Protein AF-A0A8X6WER8-F1 (afdb_monomer)

Solvent-accessible surface area (backbone atoms only — not comparable to full-atom values): 32590 Å² total; per-residue (Å²): 114,84,74,91,62,52,63,66,48,46,49,51,49,28,45,78,74,71,48,88,82,63,98,82,68,51,64,65,59,42,54,46,54,45,59,68,37,64,60,43,72,75,38,59,61,64,53,40,51,51,50,51,49,49,55,48,55,53,48,52,56,57,47,54,53,48,52,58,52,51,48,62,45,50,54,49,57,50,52,52,50,48,50,53,52,50,48,57,48,51,50,52,51,48,51,52,53,46,63,62,47,70,79,73,68,94,77,86,82,91,89,89,83,90,84,92,86,83,80,83,89,73,81,87,77,90,77,85,80,81,77,79,79,75,99,64,70,42,55,47,95,54,80,94,55,94,73,82,86,84,79,86,81,64,77,86,52,50,72,76,41,53,41,90,56,73,50,72,44,88,98,57,56,36,35,38,39,30,30,84,69,24,38,47,78,51,72,53,74,97,69,92,64,96,66,88,76,81,82,78,84,78,69,84,62,54,64,68,56,50,50,48,50,51,49,50,64,67,71,46,88,72,88,70,85,73,79,44,72,45,35,56,52,43,52,56,48,43,71,76,51,48,48,67,46,101,71,33,30,42,32,33,63,82,56,60,76,51,70,70,79,67,51,33,64,20,55,68,62,23,48,57,39,42,56,55,47,46,69,49,35,81,74,31,67,67,64,32,55,47,49,54,53,52,51,47,62,27,46,80,68,60,36,27,45,82,50,82,88,79,69,97,60,78,54,32,35,32,32,61,50,77,50,68,58,94,87,48,101,78,59,70,68,43,75,49,43,36,28,70,50,58,20,75,60,65,37,22,69,36,76,34,36,39,71,51,62,79,88,61,74,58,70,64,61,36,53,57,53,33,72,67,33,79,40,31,38,39,35,30,41,59,67,47,44,58,54,29,33,34,38,74,89,56,22,45,54,42,20,38,70,49,54,96,49,94,89,46,70,79,43,38,32,32,34,38,24,40,52,69,56,39,63,44,33,67,37,58,45,54,53,47,49,42,44,54,26,60,76,39,33,89,80,24,69,63,25,20,58,44,48,68,61,31,45,56,90,50,39,35,39,42,59,25,89,41,71,69,58,35,53,51,35,51,51,32,38,48,54,56,39,42,54,36,64,37,51,69,32,53,37,43,39,48,46,68,77,76,31,67,84,36,70,96,38,39,52,82,92,59,82,56,44,81,50,83,36,35,29,35,26,34,86,77,71,40,80,49,75,81,76,79,83,70,79,86,65,99,68,88,48,77,68,57,53,50,61,51,56,59,58,58,48,58,105

Radius of gyration: 33.52 Å; Cα contacts (8 Å, |Δi|>4): 661; chains: 1; bounding box: 90×86×70 Å

Secondary structure (DSSP, 8-state):
--TT--HHHHHHHHHHTT----TT--HHHHHHHHHHSHHHHH-HHHHHHHHHHHHHHHHHHHHHHHHHHHHHHHHHHHHHHHHHHHHHHHHHHHHHHHHHHTTT---------------GGGS-----------SS-BSSTTTTS-PPP-----STTHHHHEEEEEEEPTTSEEEEEEETTEEEEEEE-----------------THHHHHHHHHHHHHS--------HHHHHHHHHHHHH-EE-TTS-EEE---BSS-GGG----HHHHHHHHHHHHHHHTT-HHHHHHHHHHHHHHHTTTSEEEE-S---S---B--EEEE--TTSTT---EEEE-TT---TTS--TTTTB------SPPHHHHHHHHTT-SEEEEEEETTGGGGSEEPGGGGGGSEEEE-SSTTS--EEEEE-B--BTBSSHHHHHHHHHHHHHHHTTTT-TTHHHHHHHSEETTEEEEEES-HHHHHHHHHHHHHHHHTTT--EEEEEESSTHHHHTTTTTB-TT-SSEEETTEEEETTTTEEE---------SS--HHHHHHHHTTT---

pLDDT: mean 78.77, std 17.94, range [28.12, 98.31]

InterPro domains:
  IPR043128 Reverse transcriptase/Diguanylate cyclase domain [G3DSA:3.30.70.270] (366-489)
  IPR043502 DNA/RNA polymerase superfamily [SSF56672] (283-523)

Structure (mmCIF, N/CA/C/O backbone):
data_AF-A0A8X6WER8-F1
#
_entry.id   AF-A0A8X6WER8-F1
#
loop_
_atom_site.group_PDB
_atom_site.id
_atom_site.type_symbol
_atom_site.label_atom_id
_atom_site.label_alt_id
_atom_site.label_comp_id
_atom_site.label_asym_id
_atom_site.label_entity_id
_atom_site.label_seq_id
_atom_site.pdbx_PDB_ins_code
_atom_site.Cartn_x
_atom_site.Cartn_y
_atom_site.Cartn_z
_atom_site.occupancy
_atom_site.B_iso_or_equiv
_atom_site.auth_seq_id
_atom_site.auth_comp_id
_atom_site.auth_asym_id
_atom_site.auth_atom_id
_atom_site.pdbx_PDB_model_num
ATOM 1 N N . MET A 1 1 ? 13.031 -35.724 -33.859 1.00 68.69 1 MET A N 1
ATOM 2 C CA . MET A 1 1 ? 13.588 -35.105 -32.641 1.00 68.69 1 MET A CA 1
ATOM 3 C C . MET A 1 1 ? 15.072 -34.787 -32.804 1.00 68.69 1 MET A C 1
ATOM 5 O O . MET A 1 1 ? 15.329 -33.775 -33.425 1.00 68.69 1 MET A O 1
ATOM 9 N N . PHE A 1 2 ? 16.033 -35.638 -32.418 1.00 78.38 2 PHE A N 1
ATOM 10 C CA . PHE A 1 2 ? 17.462 -35.289 -32.236 1.00 78.38 2 PHE A CA 1
ATOM 11 C C . PHE A 1 2 ? 18.280 -34.802 -33.462 1.00 78.38 2 PHE A C 1
ATOM 13 O O . PHE A 1 2 ? 19.485 -34.584 -33.343 1.00 78.38 2 PHE A O 1
ATOM 20 N N . LYS A 1 3 ? 17.688 -34.630 -34.653 1.00 65.81 3 LYS A N 1
ATOM 21 C CA . LYS A 1 3 ? 18.404 -34.030 -35.794 1.00 65.81 3 LYS A CA 1
ATOM 22 C C . LYS A 1 3 ? 18.576 -32.526 -35.545 1.00 65.81 3 LYS A C 1
ATOM 24 O O . LYS A 1 3 ? 17.643 -31.867 -35.106 1.00 65.81 3 LYS A O 1
ATOM 29 N N . ASN A 1 4 ? 19.758 -31.996 -35.860 1.00 68.12 4 ASN A N 1
ATOM 30 C CA . ASN A 1 4 ? 20.169 -30.591 -35.686 1.00 68.12 4 ASN A CA 1
ATOM 31 C C . ASN A 1 4 ? 20.354 -30.103 -34.230 1.00 68.12 4 ASN A C 1
ATOM 33 O O . ASN A 1 4 ? 20.641 -28.923 -34.026 1.00 68.12 4 ASN A O 1
ATOM 37 N N . CYS A 1 5 ? 20.264 -30.982 -33.226 1.00 77.69 5 CYS A N 1
ATOM 38 C CA . CYS A 1 5 ? 20.642 -30.649 -31.847 1.00 77.69 5 CYS A CA 1
ATOM 39 C C . CYS A 1 5 ? 22.172 -30.502 -31.723 1.00 77.69 5 CYS A C 1
ATOM 41 O O . CYS A 1 5 ? 22.921 -31.375 -32.166 1.00 77.69 5 CYS A O 1
ATOM 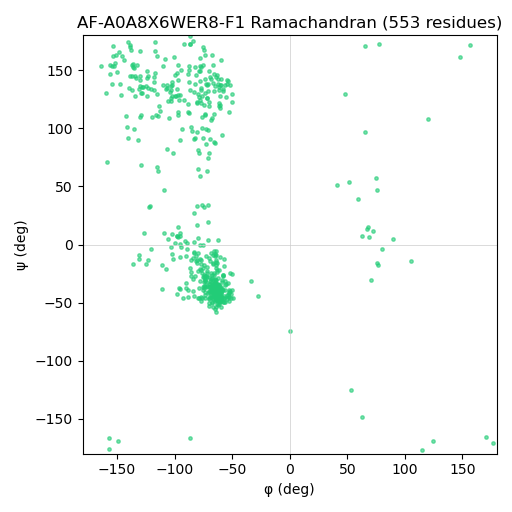43 N N . ARG A 1 6 ? 22.654 -29.426 -31.089 1.00 87.62 6 ARG A N 1
ATOM 44 C CA . ARG A 1 6 ? 24.047 -29.316 -30.617 1.00 87.62 6 ARG A CA 1
ATOM 45 C C . ARG A 1 6 ? 24.210 -30.119 -29.316 1.00 87.62 6 ARG A C 1
ATOM 47 O O . ARG A 1 6 ? 23.241 -30.373 -28.605 1.00 87.62 6 ARG A O 1
ATOM 54 N N . LYS A 1 7 ? 25.457 -30.465 -28.966 1.00 85.44 7 LYS A N 1
ATOM 55 C CA . LYS A 1 7 ? 25.803 -31.156 -27.706 1.00 85.44 7 LYS A CA 1
ATOM 56 C C . LYS A 1 7 ? 25.245 -30.448 -26.462 1.00 85.44 7 LYS A C 1
ATOM 58 O O . LYS A 1 7 ? 24.739 -31.117 -25.568 1.00 85.44 7 LYS A O 1
ATOM 63 N N . GLU A 1 8 ? 25.310 -29.120 -26.418 1.00 82.81 8 GLU A N 1
ATOM 64 C CA . GLU A 1 8 ? 24.803 -28.340 -25.282 1.00 82.81 8 GLU A CA 1
ATOM 65 C C . GLU A 1 8 ? 23.271 -28.346 -25.184 1.00 82.81 8 GLU A C 1
ATOM 67 O O . GLU A 1 8 ? 22.753 -28.418 -24.075 1.00 82.81 8 GLU A O 1
ATOM 72 N N . ASP A 1 9 ? 22.544 -28.386 -26.307 1.00 85.94 9 ASP A N 1
ATOM 73 C CA . ASP A 1 9 ? 21.079 -28.524 -26.302 1.00 85.94 9 ASP A CA 1
ATOM 74 C C . ASP A 1 9 ? 20.678 -29.837 -25.610 1.00 85.94 9 ASP A C 1
ATOM 76 O O . ASP A 1 9 ? 19.838 -29.855 -24.717 1.00 85.94 9 ASP A O 1
ATOM 80 N N . LEU A 1 10 ? 21.346 -30.941 -25.971 1.00 85.75 10 LEU A N 1
ATOM 81 C CA . LEU A 1 10 ? 21.097 -32.259 -25.381 1.00 85.75 10 LEU A CA 1
ATOM 82 C C . LEU A 1 10 ? 21.518 -32.337 -23.907 1.00 85.75 10 LEU A C 1
ATOM 84 O O . LEU A 1 10 ? 20.954 -33.123 -23.156 1.00 85.75 10 LEU A O 1
ATOM 88 N N . ARG A 1 11 ? 22.477 -31.517 -23.463 1.00 85.81 11 ARG A N 1
ATOM 89 C CA . ARG A 1 11 ? 22.826 -31.398 -22.038 1.00 85.81 11 ARG A CA 1
ATOM 90 C C . ARG A 1 11 ? 21.754 -30.683 -21.236 1.00 85.81 11 ARG A C 1
ATOM 92 O O . ARG A 1 11 ? 21.452 -31.127 -20.136 1.00 85.81 11 ARG A O 1
ATOM 99 N N . ILE A 1 12 ? 21.189 -29.607 -21.782 1.00 84.81 12 ILE A N 1
ATOM 100 C CA . ILE A 1 12 ? 20.080 -28.883 -21.153 1.00 84.81 12 ILE A CA 1
ATOM 101 C C . ILE A 1 12 ? 18.858 -29.806 -21.071 1.00 84.81 12 ILE A C 1
ATOM 103 O O . ILE A 1 12 ? 18.312 -29.986 -19.991 1.00 84.81 12 ILE A O 1
ATOM 107 N N . VAL A 1 13 ? 18.506 -30.489 -22.165 1.00 84.50 13 VAL A N 1
ATOM 108 C CA . VAL A 1 13 ? 17.397 -31.460 -22.188 1.00 84.50 13 VAL A CA 1
ATOM 109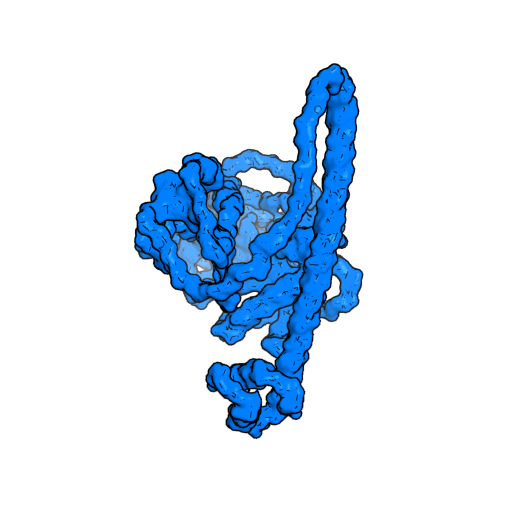 C C . VAL A 1 13 ? 17.621 -32.611 -21.199 1.00 84.50 13 VAL A C 1
ATOM 111 O O . VAL A 1 13 ? 16.702 -32.955 -20.465 1.00 84.50 13 VAL A O 1
ATOM 114 N N . ALA A 1 14 ? 18.827 -33.184 -21.117 1.00 84.69 14 ALA A N 1
ATOM 115 C CA . ALA A 1 14 ? 19.130 -34.218 -20.123 1.00 84.69 14 ALA A CA 1
ATOM 116 C C . ALA A 1 14 ? 18.982 -33.696 -18.678 1.00 84.69 14 ALA A C 1
ATOM 118 O O . ALA A 1 14 ? 18.383 -34.375 -17.846 1.00 84.69 14 ALA A O 1
ATOM 119 N N . LEU A 1 15 ? 19.461 -32.478 -18.398 1.00 85.12 15 LEU A N 1
ATOM 120 C CA . LEU A 1 15 ? 19.375 -31.845 -17.079 1.00 85.12 15 LEU A CA 1
ATOM 121 C C . LEU A 1 15 ? 17.923 -31.563 -16.653 1.00 85.12 15 LEU A C 1
ATOM 123 O O . LEU A 1 15 ? 17.562 -31.847 -15.514 1.00 85.12 15 LEU A O 1
ATOM 127 N N . GLU A 1 16 ? 17.086 -31.052 -17.561 1.00 84.12 16 GLU A N 1
ATOM 128 C CA . GLU A 1 16 ? 15.653 -30.804 -17.312 1.00 84.12 16 GLU A CA 1
ATOM 129 C C . GLU A 1 16 ? 14.860 -32.114 -17.119 1.00 84.12 16 GLU A C 1
ATOM 131 O O . GLU A 1 16 ? 13.897 -32.155 -16.355 1.00 84.12 16 GLU A O 1
ATOM 136 N N . LEU A 1 17 ? 15.302 -33.224 -17.729 1.00 82.81 17 LEU A N 1
ATOM 137 C CA . LEU A 1 17 ? 14.764 -34.571 -17.475 1.00 82.81 17 LEU A CA 1
ATOM 138 C C . LEU A 1 17 ? 15.281 -35.214 -16.169 1.00 82.81 17 LEU A C 1
ATOM 140 O O . LEU A 1 17 ? 14.861 -36.323 -15.823 1.00 82.81 17 LEU A O 1
ATOM 144 N N . GLY A 1 18 ? 16.151 -34.517 -15.428 1.00 81.75 18 GLY A N 1
ATOM 145 C CA . GLY A 1 18 ? 16.712 -34.940 -14.141 1.00 81.75 18 GLY A CA 1
ATOM 146 C C . GLY A 1 18 ? 18.007 -35.754 -14.227 1.00 81.75 18 GLY A C 1
ATOM 147 O O . GLY A 1 18 ? 18.502 -36.205 -13.194 1.00 81.75 18 GLY A O 1
ATOM 148 N N . GLU A 1 19 ? 18.570 -35.938 -15.422 1.00 82.06 19 GLU A N 1
ATOM 149 C CA . GLU A 1 19 ? 19.787 -36.723 -15.647 1.00 82.06 19 GLU A CA 1
ATOM 150 C C . GLU A 1 19 ? 21.061 -35.882 -15.484 1.00 82.06 19 GLU A C 1
ATOM 152 O O . GLU A 1 19 ? 21.099 -34.686 -15.779 1.00 82.06 19 GLU A O 1
ATOM 157 N N . THR A 1 20 ? 22.159 -36.519 -15.062 1.00 73.31 20 THR A N 1
ATOM 158 C CA . THR A 1 20 ? 23.462 -35.848 -14.900 1.00 73.31 20 THR A CA 1
ATOM 159 C C . THR A 1 20 ? 24.534 -36.473 -15.790 1.00 73.31 20 THR A C 1
ATOM 161 O O . THR A 1 20 ? 24.993 -37.590 -15.570 1.00 73.31 20 THR A O 1
ATOM 164 N N . ALA A 1 21 ? 24.954 -35.730 -16.817 1.00 75.19 21 ALA A N 1
ATOM 165 C CA . ALA A 1 21 ? 25.951 -36.172 -17.791 1.00 75.19 21 ALA A CA 1
ATOM 166 C C . ALA A 1 21 ? 27.331 -35.542 -17.531 1.00 75.19 21 ALA A C 1
ATOM 168 O O . ALA A 1 21 ? 27.451 -34.336 -17.311 1.00 75.19 21 ALA A O 1
ATOM 169 N N . ALA A 1 22 ? 28.397 -36.343 -17.610 1.00 74.38 22 ALA A N 1
ATOM 170 C CA . ALA A 1 22 ? 29.761 -35.886 -17.344 1.00 74.38 22 ALA A CA 1
ATOM 171 C C . ALA A 1 22 ? 30.309 -34.884 -18.393 1.00 74.38 22 ALA A C 1
ATOM 173 O O . ALA A 1 22 ? 29.839 -34.774 -19.534 1.00 74.38 22 ALA A O 1
ATOM 174 N N . GLU A 1 23 ? 31.384 -34.169 -18.039 1.00 65.81 23 GLU A N 1
ATOM 175 C CA . GLU A 1 23 ? 31.985 -33.128 -18.893 1.00 65.81 23 GLU A CA 1
ATOM 176 C C . GLU A 1 23 ? 32.445 -33.626 -20.279 1.00 65.81 23 GLU A C 1
ATOM 178 O O . GLU A 1 23 ? 32.461 -32.848 -21.241 1.00 65.81 23 GLU A O 1
ATOM 183 N N . LYS A 1 24 ? 32.769 -34.918 -20.417 1.00 75.12 24 LYS A N 1
ATOM 184 C CA . LYS A 1 24 ? 33.316 -35.509 -21.653 1.00 75.12 24 LYS A CA 1
ATOM 185 C C . LYS A 1 24 ? 32.340 -36.374 -22.468 1.00 75.12 24 LYS A C 1
ATOM 187 O O . LYS A 1 24 ? 32.749 -36.877 -23.505 1.00 75.12 24 LYS A O 1
ATOM 192 N N . VAL A 1 25 ? 31.065 -36.463 -22.079 1.00 82.94 25 VAL A N 1
ATOM 193 C CA . VAL A 1 25 ? 30.034 -37.248 -22.799 1.00 82.94 25 VAL A CA 1
ATOM 194 C C . VAL A 1 25 ? 29.804 -36.720 -24.229 1.00 82.94 25 VAL A C 1
ATOM 196 O O . VAL A 1 25 ? 29.863 -35.510 -24.477 1.00 82.94 25 VAL A O 1
ATOM 199 N N . THR A 1 26 ? 29.572 -37.617 -25.183 1.00 87.56 26 THR A N 1
ATOM 200 C CA . THR A 1 26 ? 29.317 -37.357 -26.610 1.00 87.56 26 THR A CA 1
ATOM 201 C C . THR A 1 26 ? 27.837 -37.084 -26.915 1.00 87.56 26 THR A C 1
ATOM 203 O O . THR A 1 26 ? 26.961 -37.222 -26.066 1.00 87.56 26 THR A O 1
ATOM 206 N N . ILE A 1 27 ? 27.534 -36.695 -28.160 1.00 85.56 27 ILE A N 1
ATOM 207 C CA . ILE A 1 27 ? 26.150 -36.511 -28.638 1.00 85.56 27 ILE A CA 1
ATOM 208 C C . ILE A 1 27 ? 25.368 -37.835 -28.652 1.00 85.56 27 ILE A C 1
ATOM 210 O O . ILE A 1 27 ? 24.165 -37.823 -28.398 1.00 85.56 27 ILE A O 1
ATOM 214 N N . VAL A 1 28 ? 26.031 -38.965 -28.929 1.00 84.81 28 VAL A N 1
ATOM 215 C CA . VAL A 1 28 ? 25.384 -40.288 -28.990 1.00 84.81 28 VAL A CA 1
ATOM 216 C C . VAL A 1 28 ? 24.972 -40.730 -27.589 1.00 84.81 28 VAL A C 1
ATOM 218 O O . VAL A 1 28 ? 23.788 -40.944 -27.356 1.00 84.81 28 VAL A O 1
ATOM 221 N N . GLU A 1 29 ? 25.909 -40.719 -26.642 1.00 83.75 29 GLU A N 1
ATOM 222 C CA . GLU A 1 29 ? 25.656 -41.086 -25.242 1.00 83.75 29 GLU A CA 1
ATOM 223 C C . GLU A 1 29 ? 24.605 -40.165 -24.586 1.00 83.75 29 GLU A C 1
ATOM 225 O O . GLU A 1 29 ? 23.716 -40.647 -23.894 1.00 83.75 29 GLU A O 1
ATOM 230 N N . LEU A 1 30 ? 24.623 -38.846 -24.851 1.00 85.31 30 LEU A N 1
ATOM 231 C CA . LEU A 1 30 ? 23.552 -37.934 -24.401 1.00 85.31 30 LEU A CA 1
ATOM 232 C C . LEU A 1 30 ? 22.183 -38.306 -24.989 1.00 85.31 30 LEU A C 1
ATOM 234 O O . LEU A 1 30 ? 21.167 -38.228 -24.304 1.00 85.31 30 LEU A O 1
ATOM 238 N N . THR A 1 31 ? 22.152 -38.717 -26.258 1.00 87.06 31 THR A N 1
ATOM 239 C CA . THR A 1 31 ? 20.924 -39.169 -26.926 1.00 87.06 31 THR A CA 1
ATOM 240 C C . THR A 1 31 ? 20.424 -40.498 -26.349 1.00 87.06 31 THR A C 1
ATOM 242 O O . THR A 1 31 ? 19.223 -40.750 -26.360 1.00 87.06 31 THR A O 1
ATOM 245 N N . GLU A 1 32 ? 21.315 -41.352 -25.850 1.00 86.50 32 GLU A N 1
ATOM 246 C CA . GLU A 1 32 ? 20.974 -42.617 -25.192 1.00 86.50 32 GLU A CA 1
ATOM 247 C C . GLU A 1 32 ? 20.472 -42.387 -23.764 1.00 86.50 32 GLU A C 1
ATOM 249 O O . GLU A 1 32 ? 19.385 -42.858 -23.448 1.00 86.50 32 GLU A O 1
ATOM 254 N N . ILE A 1 33 ? 21.136 -41.539 -22.970 1.00 85.44 33 ILE A N 1
ATOM 255 C CA . ILE A 1 33 ? 20.658 -41.092 -21.647 1.00 85.44 33 ILE A CA 1
ATOM 256 C C . ILE A 1 33 ? 19.225 -40.535 -21.737 1.00 85.44 33 ILE A C 1
ATOM 258 O O . ILE A 1 33 ? 18.343 -40.964 -20.994 1.00 85.44 33 ILE A O 1
ATOM 262 N N . ILE A 1 34 ? 18.950 -39.644 -22.701 1.00 85.69 34 ILE A N 1
ATOM 263 C CA . ILE A 1 34 ? 17.597 -39.093 -22.905 1.00 85.69 34 ILE A CA 1
ATOM 264 C C . ILE A 1 34 ? 16.587 -40.186 -23.303 1.00 85.69 34 ILE A C 1
ATOM 266 O O . ILE A 1 34 ? 15.433 -40.112 -22.894 1.00 85.69 34 ILE A O 1
ATOM 270 N N . LYS A 1 35 ? 16.992 -41.208 -24.072 1.00 85.56 35 LYS A N 1
ATOM 271 C CA . LYS A 1 35 ? 16.111 -42.333 -24.446 1.00 85.56 35 LYS A CA 1
ATOM 272 C C . LYS A 1 35 ? 15.865 -43.324 -23.307 1.00 85.56 35 LYS A C 1
ATOM 274 O O . LYS A 1 35 ? 14.856 -44.030 -23.319 1.00 85.56 35 LYS A O 1
ATOM 279 N N . GLU A 1 36 ? 16.799 -43.449 -22.371 1.00 85.88 36 GLU A N 1
ATOM 280 C CA . GLU A 1 36 ? 16.671 -44.371 -21.246 1.00 85.88 36 GLU A CA 1
ATOM 281 C C . GLU A 1 36 ? 15.898 -43.774 -20.066 1.00 85.88 36 GLU A C 1
ATOM 283 O O . GLU A 1 36 ? 15.277 -44.534 -19.315 1.00 85.88 36 GLU A O 1
ATOM 288 N N . ASN A 1 37 ? 15.853 -42.445 -19.955 1.00 87.62 37 ASN A N 1
ATOM 289 C CA . ASN A 1 37 ? 15.030 -41.730 -18.986 1.00 87.62 37 ASN A CA 1
ATOM 290 C C . ASN A 1 37 ? 13.541 -42.129 -19.081 1.00 87.62 37 ASN A C 1
ATOM 292 O O . ASN A 1 37 ? 12.982 -42.323 -20.165 1.00 87.62 37 ASN A O 1
ATOM 296 N N . LYS A 1 38 ? 12.882 -42.235 -17.921 1.00 83.38 38 LYS A N 1
ATOM 297 C CA . LYS A 1 38 ? 11.481 -42.673 -17.813 1.00 83.38 38 LYS A CA 1
ATOM 298 C C . LYS A 1 38 ? 10.503 -41.797 -18.603 1.00 83.38 38 LYS A C 1
ATOM 300 O O . LYS A 1 38 ? 9.628 -42.341 -19.265 1.00 83.38 38 LYS A O 1
ATOM 305 N N . TYR A 1 39 ? 10.694 -40.476 -18.628 1.00 82.19 39 TYR A N 1
ATOM 306 C CA . TYR A 1 39 ? 9.751 -39.567 -19.277 1.00 82.19 39 TYR A CA 1
ATOM 307 C C . TYR A 1 39 ? 9.755 -39.746 -20.794 1.00 82.19 39 TYR A C 1
ATOM 309 O O . TYR A 1 39 ? 8.705 -39.642 -21.404 1.00 82.19 39 TYR A O 1
ATOM 317 N N . PHE A 1 40 ? 10.885 -40.119 -21.406 1.00 86.38 40 PHE A N 1
ATOM 318 C CA . PHE A 1 40 ? 10.915 -40.464 -22.831 1.00 86.38 40 PHE A CA 1
ATOM 319 C C . PHE A 1 40 ? 10.200 -41.788 -23.150 1.00 86.38 40 PHE A C 1
ATOM 321 O O . PHE A 1 40 ? 9.709 -41.975 -24.261 1.00 86.38 40 PHE A O 1
ATOM 328 N N . LYS A 1 41 ? 10.147 -42.719 -22.192 1.00 82.69 41 LYS A N 1
ATOM 329 C CA . LYS A 1 41 ? 9.442 -44.005 -22.332 1.00 82.69 41 LYS A CA 1
ATOM 330 C C . LYS A 1 41 ? 7.938 -43.878 -22.057 1.00 82.69 41 LYS A C 1
ATOM 332 O O . LYS A 1 41 ? 7.169 -44.675 -22.584 1.00 82.69 41 LYS A O 1
ATOM 337 N N . GLU A 1 42 ? 7.547 -42.897 -21.246 1.00 81.50 42 GLU A N 1
ATOM 338 C CA . GLU A 1 42 ? 6.162 -42.589 -20.870 1.00 81.50 42 GLU A CA 1
ATOM 339 C C . GLU A 1 42 ? 5.497 -41.609 -21.861 1.00 81.50 42 GLU A C 1
ATOM 341 O O . GLU A 1 42 ? 4.385 -41.871 -22.312 1.00 81.50 42 GLU A O 1
ATOM 346 N N . ASP A 1 43 ? 6.185 -40.528 -22.255 1.00 83.31 43 ASP A N 1
ATOM 347 C CA . ASP A 1 43 ? 5.711 -39.509 -23.202 1.00 83.31 43 ASP A CA 1
ATOM 348 C C . ASP A 1 43 ? 6.834 -39.025 -24.150 1.00 83.31 43 ASP A C 1
ATOM 350 O O . ASP A 1 43 ? 7.684 -38.185 -23.834 1.00 83.31 43 ASP A O 1
ATOM 354 N N . VAL A 1 44 ? 6.811 -39.551 -25.376 1.00 84.31 44 VAL A N 1
ATOM 355 C CA . VAL A 1 44 ? 7.751 -39.196 -26.452 1.00 84.31 44 VAL A CA 1
ATOM 356 C C . VAL A 1 44 ? 7.497 -37.786 -27.015 1.00 84.31 44 VAL A C 1
ATOM 358 O O . VAL A 1 44 ? 8.411 -37.198 -27.605 1.00 84.31 44 VAL A O 1
ATOM 361 N N . GLU A 1 45 ? 6.289 -37.233 -26.868 1.00 81.56 45 GLU A N 1
ATOM 362 C CA . GLU A 1 45 ? 5.917 -35.927 -27.422 1.00 81.56 45 GLU A CA 1
ATOM 363 C C . GLU A 1 45 ? 6.368 -34.784 -26.513 1.00 81.56 45 GLU A C 1
ATOM 365 O O . GLU A 1 45 ? 7.047 -33.875 -26.993 1.00 81.56 45 GLU A O 1
ATOM 370 N N . PHE A 1 46 ? 6.169 -34.908 -25.199 1.00 84.88 46 PHE A N 1
ATOM 371 C CA . PHE A 1 46 ? 6.742 -33.999 -24.199 1.00 84.88 46 PHE A CA 1
ATOM 372 C C . PHE A 1 46 ? 8.256 -33.788 -24.403 1.00 84.88 46 PHE A C 1
ATOM 374 O O . PHE A 1 46 ? 8.749 -32.657 -24.435 1.00 84.88 46 PHE A O 1
ATOM 381 N N . VAL A 1 47 ? 9.015 -34.868 -24.630 1.00 83.56 47 VAL A N 1
ATOM 382 C CA . VAL A 1 47 ? 10.471 -34.771 -24.846 1.00 83.56 47 VAL A CA 1
ATOM 383 C C . VAL A 1 47 ? 10.823 -34.150 -26.210 1.00 83.56 47 VAL A C 1
ATOM 385 O O . VAL A 1 47 ? 11.866 -33.505 -26.335 1.00 83.56 47 VAL A O 1
ATOM 388 N N . LYS A 1 48 ? 9.972 -34.276 -27.241 1.00 83.62 48 LYS A N 1
ATOM 389 C CA . LYS A 1 48 ? 10.147 -33.537 -28.509 1.00 83.62 48 LYS A CA 1
ATOM 390 C C . LYS A 1 48 ? 9.941 -32.037 -28.312 1.00 83.62 48 LYS A C 1
ATOM 392 O O . LYS A 1 48 ? 10.757 -31.264 -28.815 1.00 83.62 48 LYS A O 1
ATOM 397 N N . GLU A 1 49 ? 8.890 -31.640 -27.598 1.00 84.19 49 GLU A N 1
ATOM 398 C CA . GLU A 1 49 ? 8.582 -30.235 -27.318 1.00 84.19 49 GLU A CA 1
ATOM 399 C C . GLU A 1 49 ? 9.688 -29.579 -26.488 1.00 84.19 49 GLU A C 1
ATOM 401 O O . GLU A 1 49 ? 10.170 -28.508 -26.854 1.00 84.19 49 GLU A O 1
ATOM 406 N N . LEU A 1 50 ? 10.189 -30.268 -25.455 1.00 84.38 50 LEU A N 1
ATOM 407 C CA . LEU A 1 50 ? 11.326 -29.819 -24.645 1.00 84.38 50 LEU A CA 1
ATOM 408 C C . LEU A 1 50 ? 12.582 -29.559 -25.501 1.00 84.38 50 LEU A C 1
ATOM 410 O O . LEU A 1 50 ? 13.203 -28.501 -25.388 1.00 84.38 50 LEU A O 1
ATOM 414 N N . ILE A 1 51 ? 12.924 -30.477 -26.416 1.00 84.31 51 ILE A N 1
ATOM 415 C CA . ILE A 1 51 ? 14.041 -30.301 -27.366 1.00 84.31 51 ILE A CA 1
ATOM 416 C C . ILE A 1 51 ? 13.812 -29.094 -28.285 1.00 84.31 51 ILE A C 1
ATOM 418 O O . ILE A 1 51 ? 14.744 -28.327 -28.539 1.00 84.31 51 ILE A O 1
ATOM 422 N N . GLN A 1 52 ? 12.592 -28.917 -28.798 1.00 83.38 52 GLN A N 1
ATOM 423 C CA . GLN A 1 52 ? 12.258 -27.801 -29.681 1.00 83.38 52 GLN A CA 1
ATOM 424 C C . GLN A 1 52 ? 12.349 -26.459 -28.940 1.00 83.38 52 GLN A C 1
ATOM 426 O O . GLN A 1 52 ? 12.974 -25.531 -29.452 1.00 83.38 52 GLN A O 1
ATOM 431 N N . TYR A 1 53 ? 11.836 -26.386 -27.710 1.00 86.94 53 TYR A N 1
ATOM 432 C CA . TYR A 1 53 ? 11.961 -25.226 -26.827 1.00 86.94 53 TYR A CA 1
ATOM 433 C C . TYR A 1 53 ? 13.432 -24.860 -26.566 1.00 86.94 53 TYR A C 1
ATOM 435 O O . TYR A 1 53 ? 13.821 -23.712 -26.778 1.00 86.94 53 TYR A O 1
ATOM 443 N N . THR A 1 54 ? 14.285 -25.827 -26.196 1.00 83.75 54 THR A N 1
ATOM 444 C CA . THR A 1 54 ? 15.728 -25.588 -25.976 1.00 83.75 54 THR A CA 1
ATOM 445 C C . THR A 1 54 ? 16.441 -25.066 -27.234 1.00 83.75 54 THR A C 1
ATOM 447 O O . THR A 1 54 ? 17.339 -24.226 -27.145 1.00 83.75 54 THR A O 1
ATOM 450 N N . ILE A 1 55 ? 16.052 -25.540 -28.422 1.00 83.94 55 ILE A N 1
ATOM 451 C CA . ILE A 1 55 ? 16.611 -25.066 -29.697 1.00 83.94 55 ILE A CA 1
ATOM 452 C C . ILE A 1 55 ? 16.193 -23.619 -29.993 1.00 83.94 55 ILE A C 1
ATOM 454 O O . ILE A 1 55 ? 17.021 -22.862 -30.514 1.00 83.94 55 ILE A O 1
ATOM 458 N N . GLU A 1 56 ? 14.950 -23.247 -29.675 1.00 83.12 56 GLU A N 1
ATOM 459 C CA . GLU A 1 56 ? 14.386 -21.919 -29.936 1.00 83.12 56 GLU A CA 1
ATOM 460 C C . GLU A 1 56 ? 14.896 -20.863 -28.945 1.00 83.12 56 GLU A C 1
ATOM 462 O O . GLU A 1 56 ? 15.376 -19.816 -29.374 1.00 83.12 56 GLU A O 1
ATOM 467 N N . ASP A 1 57 ? 14.919 -21.165 -27.643 1.00 82.62 57 ASP A N 1
ATOM 468 C CA . ASP A 1 57 ? 15.487 -20.291 -26.603 1.00 82.62 57 ASP A CA 1
ATOM 469 C C . ASP A 1 57 ? 16.938 -19.899 -26.930 1.00 82.62 57 ASP A C 1
ATOM 471 O O . ASP A 1 57 ? 17.301 -18.722 -26.960 1.00 82.62 57 ASP A O 1
ATOM 475 N N . ARG A 1 58 ? 17.757 -20.877 -27.341 1.00 86.56 58 ARG A N 1
ATOM 476 C CA . ARG A 1 58 ? 19.134 -20.628 -27.783 1.00 86.56 58 ARG A CA 1
ATOM 477 C C . ARG A 1 58 ? 19.216 -19.746 -29.040 1.00 86.56 58 ARG A C 1
ATOM 479 O O . ARG A 1 58 ? 20.169 -18.975 -29.153 1.00 86.56 58 ARG A O 1
ATOM 486 N N . LYS A 1 59 ? 18.280 -19.842 -30.000 1.00 83.12 59 LYS A N 1
ATOM 487 C CA . LYS A 1 59 ? 18.246 -18.911 -31.153 1.00 83.12 59 LYS A CA 1
ATOM 488 C C . LYS A 1 59 ? 17.972 -17.489 -30.671 1.00 83.12 59 LYS A C 1
ATOM 490 O O . LYS A 1 59 ? 18.706 -16.585 -31.057 1.00 83.12 59 LYS A O 1
ATOM 495 N N . ASN A 1 60 ? 16.974 -17.320 -29.804 1.00 80.94 60 ASN A N 1
ATOM 496 C CA . ASN A 1 60 ? 16.574 -16.022 -29.263 1.00 80.94 60 ASN A CA 1
ATOM 497 C C . ASN A 1 60 ? 17.742 -15.361 -28.513 1.00 80.94 60 ASN A C 1
ATOM 499 O O . ASN A 1 60 ? 18.080 -14.218 -28.798 1.00 80.94 60 ASN A O 1
ATOM 503 N N . VAL A 1 61 ? 18.457 -16.111 -27.667 1.00 77.50 61 VAL A N 1
ATOM 504 C CA . VAL A 1 61 ? 19.668 -15.631 -26.973 1.00 77.50 61 VAL A CA 1
ATOM 505 C C . VAL A 1 61 ? 20.800 -15.249 -27.945 1.00 77.50 61 VAL A C 1
ATOM 507 O O . VAL A 1 61 ? 21.528 -14.287 -27.697 1.00 77.50 61 VAL A O 1
ATOM 510 N N . GLU A 1 62 ? 20.967 -15.964 -29.064 1.00 81.00 62 GLU A N 1
ATOM 511 C CA . GLU A 1 62 ? 21.956 -15.626 -30.102 1.00 81.00 62 GLU A CA 1
ATOM 512 C C . GLU A 1 62 ? 21.526 -14.397 -30.942 1.00 81.00 62 GLU A C 1
ATOM 514 O O . GLU A 1 62 ? 22.387 -13.672 -31.442 1.00 81.00 62 GLU A O 1
ATOM 519 N N . GLU A 1 63 ? 20.224 -14.116 -31.076 1.00 80.56 63 GLU A N 1
ATOM 520 C CA . GLU A 1 63 ? 19.700 -12.883 -31.685 1.00 80.56 63 GLU A CA 1
ATOM 521 C C . GLU A 1 63 ? 19.777 -11.671 -30.754 1.00 80.56 63 GLU A C 1
ATOM 523 O O . GLU A 1 63 ? 20.304 -10.637 -31.163 1.00 80.56 63 GLU A O 1
ATOM 528 N N . ASP A 1 64 ? 19.327 -11.788 -29.504 1.00 77.69 64 ASP A N 1
ATOM 529 C CA . ASP A 1 64 ? 19.416 -10.723 -28.497 1.00 77.69 64 ASP A CA 1
ATOM 530 C C . ASP A 1 64 ? 20.870 -10.277 -28.305 1.00 77.69 64 ASP A C 1
ATOM 532 O O . ASP A 1 64 ? 21.168 -9.084 -28.236 1.00 77.69 64 ASP A O 1
ATOM 536 N N . ARG A 1 65 ? 21.806 -11.234 -28.320 1.00 78.38 65 ARG A N 1
ATOM 537 C CA . ARG A 1 65 ? 23.247 -10.963 -28.307 1.00 78.38 65 ARG A CA 1
ATOM 538 C C . ARG A 1 65 ? 23.716 -10.157 -29.524 1.00 78.38 65 ARG A C 1
ATOM 540 O O . ARG A 1 65 ? 24.595 -9.316 -29.356 1.00 78.38 65 ARG A O 1
ATOM 547 N N . LYS A 1 66 ? 23.174 -10.395 -30.726 1.00 84.31 66 LYS A N 1
ATOM 548 C CA . LYS A 1 66 ? 23.507 -9.606 -31.930 1.00 84.31 66 LYS A CA 1
ATOM 549 C C . LYS A 1 66 ? 22.942 -8.195 -31.836 1.00 84.31 66 LYS A C 1
ATOM 551 O O . LYS A 1 66 ? 23.694 -7.252 -32.049 1.00 84.31 66 LYS A O 1
ATOM 556 N N . ARG A 1 67 ? 21.668 -8.052 -31.450 1.00 81.00 67 ARG A N 1
ATOM 557 C CA . ARG A 1 67 ? 21.007 -6.749 -31.255 1.00 81.00 67 ARG A CA 1
ATOM 558 C C . ARG A 1 67 ? 21.793 -5.903 -30.246 1.00 81.00 67 ARG A C 1
ATOM 560 O O . ARG A 1 67 ? 22.258 -4.824 -30.587 1.00 81.00 67 ARG A O 1
ATOM 567 N N . ALA A 1 68 ? 22.128 -6.476 -29.088 1.00 77.94 68 ALA A N 1
ATOM 568 C CA . ALA A 1 68 ? 22.972 -5.827 -28.083 1.00 77.94 68 ALA A CA 1
ATOM 569 C C . ALA A 1 68 ? 24.414 -5.519 -28.553 1.00 77.94 68 ALA A C 1
ATOM 571 O O . ALA A 1 68 ? 25.072 -4.660 -27.970 1.00 77.94 68 ALA A O 1
ATOM 572 N N . GLU A 1 69 ? 24.946 -6.197 -29.577 1.00 83.62 69 GLU A N 1
ATOM 573 C CA . GLU A 1 69 ? 26.241 -5.848 -30.184 1.00 83.62 69 GLU A CA 1
ATOM 574 C C . GLU A 1 69 ? 26.114 -4.733 -31.239 1.00 83.62 69 GLU A C 1
ATOM 576 O O . GLU A 1 69 ? 27.054 -3.958 -31.422 1.00 83.62 69 GLU A O 1
ATOM 581 N N . GLU A 1 70 ? 24.969 -4.625 -31.916 1.00 85.12 70 GLU A N 1
ATOM 582 C CA . GLU A 1 70 ? 24.635 -3.520 -32.821 1.00 85.12 70 GLU A CA 1
ATOM 583 C C . GLU A 1 70 ? 24.317 -2.234 -32.052 1.00 85.12 70 GLU A C 1
ATOM 585 O O . GLU A 1 70 ? 24.857 -1.180 -32.387 1.00 85.12 70 GLU A O 1
ATOM 590 N N . ASP A 1 71 ? 23.542 -2.314 -30.971 1.00 82.31 71 ASP A N 1
ATOM 591 C CA . ASP A 1 71 ? 23.249 -1.168 -30.107 1.00 82.31 71 ASP A CA 1
ATOM 592 C C . ASP A 1 71 ? 24.540 -0.630 -29.468 1.00 82.31 71 ASP A C 1
ATOM 594 O O . ASP A 1 71 ? 24.842 0.551 -29.606 1.00 82.31 71 ASP A O 1
ATOM 598 N N . ARG A 1 72 ? 25.430 -1.504 -28.972 1.00 79.88 72 ARG A N 1
ATOM 599 C CA . ARG A 1 72 ? 26.789 -1.131 -28.511 1.00 79.88 72 ARG A CA 1
ATOM 600 C C . ARG A 1 72 ? 27.743 -0.625 -29.600 1.00 79.88 72 ARG A C 1
ATOM 602 O O . ARG A 1 72 ? 28.889 -0.274 -29.289 1.00 79.88 72 ARG A O 1
ATOM 609 N N . LYS A 1 73 ? 27.349 -0.653 -30.875 1.00 87.88 73 LYS A N 1
ATOM 610 C CA . LYS A 1 73 ? 28.049 0.043 -31.970 1.00 87.88 73 LYS A CA 1
ATOM 611 C C . LYS A 1 73 ? 27.403 1.404 -32.227 1.00 87.88 73 LYS A C 1
ATOM 613 O O . LYS A 1 73 ? 28.138 2.365 -32.415 1.00 87.88 73 LYS A O 1
ATOM 618 N N . ARG A 1 74 ? 26.071 1.509 -32.152 1.00 83.44 74 ARG A N 1
ATOM 619 C CA . ARG A 1 74 ? 25.329 2.782 -32.214 1.00 83.44 74 ARG A CA 1
ATOM 620 C C . ARG A 1 74 ? 25.719 3.715 -31.066 1.00 83.44 74 ARG A C 1
ATOM 622 O O . ARG A 1 74 ? 26.155 4.824 -31.343 1.00 83.44 74 ARG A O 1
ATOM 629 N N . GLU A 1 75 ? 25.690 3.224 -29.825 1.00 83.62 75 GLU A N 1
ATOM 630 C CA . GLU A 1 75 ? 26.116 3.950 -28.617 1.00 83.62 75 GLU A CA 1
ATOM 631 C C . GLU A 1 75 ? 27.518 4.549 -28.782 1.00 83.62 75 GLU A C 1
ATOM 633 O O . GLU A 1 75 ? 27.717 5.727 -28.514 1.00 83.62 75 GLU A O 1
ATOM 638 N N . ARG A 1 76 ? 28.486 3.774 -29.295 1.00 84.94 76 ARG A N 1
ATOM 639 C CA . ARG A 1 76 ? 29.856 4.265 -29.525 1.00 84.94 76 ARG A CA 1
ATOM 640 C C . ARG A 1 76 ? 29.955 5.276 -30.662 1.00 84.94 76 ARG A C 1
ATOM 642 O O . ARG A 1 76 ? 30.644 6.272 -30.502 1.00 84.94 76 ARG A O 1
ATOM 649 N N . ILE A 1 77 ? 29.238 5.076 -31.769 1.00 87.50 77 ILE A N 1
ATOM 650 C CA . ILE A 1 77 ? 29.167 6.068 -32.858 1.00 87.50 77 ILE A CA 1
ATOM 651 C C . ILE A 1 77 ? 28.560 7.390 -32.356 1.00 87.50 77 ILE A C 1
ATOM 653 O O . ILE A 1 77 ? 28.960 8.463 -32.803 1.00 87.50 77 ILE A O 1
ATOM 657 N N . GLU A 1 78 ? 27.608 7.332 -31.427 1.00 85.44 78 GLU A N 1
ATOM 658 C CA . GLU A 1 78 ? 26.976 8.508 -30.827 1.00 85.44 78 GLU A CA 1
ATOM 659 C C . GLU A 1 78 ? 27.853 9.165 -29.746 1.00 85.44 78 GLU A C 1
ATOM 661 O O . GLU A 1 78 ? 27.963 10.390 -29.711 1.00 85.44 78 GLU A O 1
ATOM 666 N N . GLU A 1 79 ? 28.575 8.380 -28.943 1.00 85.81 79 GLU A N 1
ATOM 667 C CA . GLU A 1 79 ? 29.580 8.866 -27.990 1.00 85.81 79 GLU A CA 1
ATOM 668 C C . GLU A 1 79 ? 30.772 9.533 -28.704 1.00 85.81 79 GLU A C 1
ATOM 670 O O . GLU A 1 79 ? 31.225 10.600 -28.289 1.00 85.81 79 GLU A O 1
ATOM 675 N N . ASP A 1 80 ? 31.248 8.957 -29.810 1.00 88.25 80 ASP A N 1
ATOM 676 C CA . ASP A 1 80 ? 32.318 9.529 -30.633 1.00 88.25 80 ASP A CA 1
ATOM 677 C C . ASP A 1 80 ? 31.851 10.814 -31.340 1.00 88.25 80 ASP A C 1
ATOM 679 O O . ASP A 1 80 ? 32.575 11.809 -31.339 1.00 88.25 80 ASP A O 1
ATOM 683 N N . ARG A 1 81 ? 30.606 10.860 -31.843 1.00 88.12 81 ARG A N 1
ATOM 684 C CA . ARG A 1 81 ? 29.981 12.103 -32.342 1.00 88.12 81 ARG A CA 1
ATOM 685 C C . ARG A 1 81 ? 29.852 13.172 -31.258 1.00 88.12 81 ARG A C 1
ATOM 687 O O . ARG A 1 81 ? 30.060 14.349 -31.547 1.00 88.12 81 ARG A O 1
ATOM 694 N N . LYS A 1 82 ? 29.517 12.787 -30.022 1.00 84.81 82 LYS A N 1
ATOM 695 C CA . LYS A 1 82 ? 29.431 13.711 -28.884 1.00 84.81 82 LYS A CA 1
ATOM 696 C C . LYS A 1 82 ? 30.805 14.286 -28.543 1.00 84.81 82 LYS A C 1
ATOM 698 O O . LYS A 1 82 ? 30.915 15.500 -28.422 1.00 84.81 82 LYS A O 1
ATOM 703 N N . LYS A 1 83 ? 31.853 13.456 -28.507 1.00 87.75 83 LYS A N 1
ATOM 704 C CA . LYS A 1 83 ? 33.247 13.907 -28.342 1.00 87.75 83 LYS A CA 1
ATOM 705 C C . LYS A 1 83 ? 33.700 14.810 -29.486 1.00 87.75 83 LYS A C 1
ATOM 707 O O . LYS A 1 83 ? 34.379 15.797 -29.240 1.00 87.75 83 LYS A O 1
ATOM 712 N N . GLU A 1 84 ? 33.311 14.525 -30.729 1.00 88.38 84 GLU A N 1
ATOM 713 C CA . GLU A 1 84 ? 33.624 15.401 -31.864 1.00 88.38 84 GLU A CA 1
ATOM 714 C C . GLU A 1 84 ? 32.917 16.765 -31.743 1.00 88.38 84 GLU A C 1
ATOM 716 O O . GLU A 1 84 ? 33.522 17.801 -32.011 1.00 88.38 84 GLU A O 1
ATOM 721 N N . ALA A 1 85 ? 31.663 16.792 -31.281 1.00 86.75 85 ALA A N 1
ATOM 722 C CA . ALA A 1 85 ? 30.934 18.031 -31.011 1.00 86.75 85 ALA A CA 1
ATOM 723 C C . ALA A 1 85 ? 31.518 18.820 -29.822 1.00 86.75 85 ALA A C 1
ATOM 725 O O . ALA A 1 85 ? 31.641 20.040 -29.908 1.00 86.75 85 ALA A O 1
ATOM 726 N N . GLU A 1 86 ? 31.920 18.139 -28.745 1.00 87.31 86 GLU A N 1
ATOM 727 C CA . GLU A 1 86 ? 32.595 18.734 -27.583 1.00 87.31 86 GLU A CA 1
ATOM 728 C C . GLU A 1 86 ? 33.976 19.287 -27.955 1.00 87.31 86 GLU A C 1
ATOM 730 O O . GLU A 1 86 ? 34.299 20.411 -27.578 1.00 87.31 86 GLU A O 1
ATOM 735 N N . ASN A 1 87 ? 34.751 18.569 -28.774 1.00 83.81 87 ASN A N 1
ATOM 736 C CA . ASN A 1 87 ? 36.020 19.059 -29.311 1.00 83.81 87 ASN A CA 1
ATOM 737 C C . ASN A 1 87 ? 35.815 20.307 -30.180 1.00 83.81 87 ASN A C 1
ATOM 739 O O . ASN A 1 87 ? 36.493 21.300 -29.954 1.00 83.81 87 ASN A O 1
ATOM 743 N N . ARG A 1 88 ? 34.839 20.315 -31.099 1.00 85.50 88 ARG A N 1
ATOM 744 C CA . ARG A 1 88 ? 34.517 21.498 -31.927 1.00 85.50 88 ARG A CA 1
ATOM 745 C C . ARG A 1 88 ? 33.996 22.686 -31.110 1.00 85.50 88 ARG A C 1
ATOM 747 O O . ARG A 1 88 ? 34.180 23.835 -31.510 1.00 85.50 88 ARG A O 1
ATOM 754 N N . LEU A 1 89 ? 33.323 22.435 -29.984 1.00 84.38 89 LEU A N 1
ATOM 755 C CA . LEU A 1 89 ? 32.950 23.485 -29.036 1.00 84.38 89 LEU A CA 1
ATOM 756 C C . LEU A 1 89 ? 34.197 24.026 -28.328 1.00 84.38 89 LEU A C 1
ATOM 758 O O . LEU A 1 89 ? 34.381 25.239 -28.284 1.00 84.38 89 LEU A O 1
ATOM 762 N N . ARG A 1 90 ? 35.091 23.146 -27.859 1.00 84.06 90 ARG A N 1
ATOM 763 C CA . ARG A 1 90 ? 36.335 23.535 -27.186 1.00 84.06 90 ARG A CA 1
ATOM 764 C C . ARG A 1 90 ? 37.323 24.237 -28.120 1.00 84.06 90 ARG A C 1
ATOM 766 O O . ARG A 1 90 ? 37.996 25.161 -27.682 1.00 84.06 90 ARG A O 1
ATOM 773 N N . GLU A 1 91 ? 37.374 23.870 -29.399 1.00 82.06 91 GLU A N 1
ATOM 774 C CA . GLU A 1 91 ? 38.096 24.608 -30.443 1.00 82.06 91 GLU A CA 1
ATOM 775 C C . GLU A 1 91 ? 37.573 26.045 -30.547 1.00 82.06 91 GLU A C 1
ATOM 777 O O . GLU A 1 91 ? 38.369 26.975 -30.512 1.00 82.06 91 GLU A O 1
ATOM 782 N N . LYS A 1 92 ? 36.249 26.253 -30.562 1.00 81.56 92 LYS A N 1
ATOM 783 C CA . LYS A 1 92 ? 35.650 27.600 -30.589 1.00 81.56 92 LYS A CA 1
ATOM 784 C C . LYS A 1 92 ? 35.831 28.392 -29.296 1.00 81.56 92 LYS A C 1
ATOM 786 O O . LYS A 1 92 ? 35.979 29.609 -29.350 1.00 81.56 92 LYS A O 1
ATOM 791 N N . GLU A 1 93 ? 35.831 27.730 -28.140 1.00 78.94 93 GLU A N 1
ATOM 792 C CA . GLU A 1 93 ? 36.216 28.360 -26.871 1.00 78.94 93 GLU A CA 1
ATOM 793 C C . GLU A 1 93 ? 37.677 28.823 -26.922 1.00 78.94 93 GLU A C 1
ATOM 795 O O . GLU A 1 93 ? 37.965 29.965 -26.576 1.00 78.94 93 GLU A O 1
ATOM 800 N N . LEU A 1 94 ? 38.582 27.981 -27.432 1.00 75.38 94 LEU A N 1
ATOM 801 C CA . LEU A 1 94 ? 39.997 28.308 -27.606 1.00 75.38 94 LEU A CA 1
ATOM 802 C C . LEU A 1 94 ? 40.228 29.388 -28.676 1.00 75.38 94 LEU A C 1
ATOM 804 O O . LEU A 1 94 ? 41.103 30.224 -28.484 1.00 75.38 94 LEU A O 1
ATOM 808 N N . GLU A 1 95 ? 39.442 29.441 -29.755 1.00 74.31 95 GLU A N 1
ATOM 809 C CA . GLU A 1 95 ? 39.437 30.565 -30.707 1.00 74.31 95 GLU A CA 1
ATOM 810 C C . GLU A 1 95 ? 39.020 31.878 -30.021 1.00 74.31 95 GLU A C 1
ATOM 812 O O . GLU A 1 95 ? 39.618 32.923 -30.285 1.00 74.31 95 GLU A O 1
ATOM 817 N N . LEU A 1 96 ? 38.048 31.835 -29.099 1.00 70.44 96 LEU A N 1
ATOM 818 C CA . LEU A 1 96 ? 37.652 32.986 -28.278 1.00 70.44 96 LEU A CA 1
ATOM 819 C C . LEU A 1 96 ? 38.763 33.403 -27.298 1.00 70.44 96 LEU A C 1
ATOM 821 O O . LEU A 1 96 ? 39.098 34.585 -27.215 1.00 70.44 96 LEU A O 1
ATOM 825 N N . GLU A 1 97 ? 39.371 32.447 -26.587 1.00 66.44 97 GLU A N 1
ATOM 826 C CA . GLU A 1 97 ? 40.495 32.703 -25.674 1.00 66.44 97 GLU A CA 1
ATOM 827 C C . GLU A 1 97 ? 41.717 33.253 -26.439 1.00 66.44 97 GLU A C 1
ATOM 829 O O . GLU A 1 97 ? 42.352 34.206 -25.984 1.00 66.44 97 GLU A O 1
ATOM 834 N N . LEU A 1 98 ? 42.005 32.739 -27.642 1.00 59.41 98 LEU A N 1
ATOM 835 C CA . LEU A 1 98 ? 43.057 33.240 -28.534 1.00 59.41 98 LEU A CA 1
ATOM 836 C C . LEU A 1 98 ? 42.746 34.637 -29.082 1.00 59.41 98 LEU A C 1
ATOM 838 O O . LEU A 1 98 ? 43.649 35.470 -29.147 1.00 59.41 98 LEU A O 1
ATOM 842 N N . ALA A 1 99 ? 41.490 34.948 -29.414 1.00 59.84 99 ALA A N 1
ATOM 843 C CA . ALA A 1 99 ? 41.088 36.306 -29.783 1.00 59.84 99 ALA A CA 1
ATOM 844 C C . ALA A 1 99 ? 41.322 37.307 -28.632 1.00 59.84 99 ALA A C 1
ATOM 846 O O . ALA A 1 99 ? 41.740 38.439 -28.879 1.00 59.84 99 ALA A O 1
ATOM 847 N N . CYS A 1 100 ? 41.138 36.885 -27.376 1.00 52.62 100 CYS A N 1
ATOM 848 C CA . CYS A 1 100 ? 41.485 37.683 -26.198 1.00 52.62 100 CYS A CA 1
ATOM 849 C C . CYS A 1 100 ? 43.004 37.757 -25.928 1.00 52.62 100 CYS A C 1
ATOM 851 O O . CYS A 1 100 ? 43.498 38.804 -25.502 1.00 52.62 100 CYS A O 1
ATOM 853 N N . LEU A 1 101 ? 43.762 36.684 -26.180 1.00 46.44 101 LEU A N 1
ATOM 854 C CA . LEU A 1 101 ? 45.212 36.613 -25.938 1.00 46.44 101 LEU A CA 1
ATOM 855 C C . LEU A 1 101 ? 46.055 37.321 -27.011 1.00 46.44 101 LEU A C 1
ATOM 857 O O . LEU A 1 101 ? 47.083 37.914 -26.678 1.00 46.44 101 LEU A O 1
ATOM 861 N N . ASN A 1 102 ? 45.599 37.354 -28.266 1.00 45.25 102 ASN A N 1
ATOM 862 C CA . ASN A 1 102 ? 46.273 38.039 -29.380 1.00 45.25 102 ASN A CA 1
ATOM 863 C C . ASN A 1 102 ? 46.359 39.570 -29.211 1.00 45.25 102 ASN A C 1
ATOM 865 O O . ASN A 1 102 ? 47.089 40.236 -29.940 1.00 45.25 102 ASN A O 1
ATOM 869 N N . VAL A 1 103 ? 45.673 40.140 -28.215 1.00 48.12 103 VAL A N 1
ATOM 870 C CA . VAL A 1 103 ? 45.830 41.545 -27.795 1.00 48.12 103 VAL A CA 1
ATOM 871 C C . VAL A 1 103 ? 47.111 41.762 -26.962 1.00 48.12 103 VAL A C 1
ATOM 873 O O . VAL A 1 103 ? 47.494 42.907 -26.724 1.00 48.12 103 VAL A O 1
ATOM 876 N N . ARG A 1 104 ? 47.780 40.696 -26.482 1.00 41.06 104 ARG A N 1
ATOM 877 C CA . ARG A 1 104 ? 48.727 40.799 -25.353 1.00 41.06 104 ARG A CA 1
ATOM 878 C C . ARG A 1 104 ? 50.116 40.175 -25.495 1.00 41.06 104 ARG A C 1
ATOM 880 O O . ARG A 1 104 ? 50.952 40.495 -24.655 1.00 41.06 104 ARG A O 1
ATOM 887 N N . VAL A 1 105 ? 50.395 39.343 -26.502 1.00 38.00 105 VAL A N 1
ATOM 888 C CA . VAL A 1 105 ? 51.739 38.752 -26.697 1.00 38.00 105 VAL A CA 1
ATOM 889 C C . VAL A 1 105 ? 52.191 38.900 -28.146 1.00 38.00 105 VAL A C 1
ATOM 891 O O . VAL A 1 105 ? 51.955 38.038 -28.984 1.00 38.00 105 VAL A O 1
ATOM 894 N N . ASN A 1 106 ? 52.866 40.013 -28.428 1.00 36.00 106 ASN A N 1
ATOM 895 C CA . ASN A 1 106 ? 53.551 40.257 -29.696 1.00 36.00 106 ASN A CA 1
ATOM 896 C C . ASN A 1 106 ? 55.065 40.353 -29.416 1.00 36.00 106 ASN A C 1
ATOM 898 O O . ASN A 1 106 ? 55.657 41.430 -29.478 1.00 36.00 106 ASN A O 1
ATOM 902 N N . SER A 1 107 ? 55.655 39.227 -28.995 1.00 33.94 107 SER A N 1
ATOM 903 C CA . SER A 1 107 ? 57.074 39.094 -28.625 1.00 33.94 107 SER A CA 1
ATOM 904 C C . SER A 1 107 ? 57.558 37.631 -28.677 1.00 33.94 107 SER A C 1
ATOM 906 O O . SER A 1 107 ? 56.947 36.764 -28.057 1.00 33.94 107 SER A O 1
ATOM 908 N N . ASP A 1 108 ? 58.695 37.414 -29.348 1.00 29.97 108 ASP A N 1
ATOM 909 C CA . ASP A 1 108 ? 59.698 36.352 -29.106 1.00 29.97 108 ASP A CA 1
ATOM 910 C C . ASP A 1 108 ? 59.429 34.879 -29.530 1.00 29.97 108 ASP A C 1
ATOM 912 O O . ASP A 1 108 ? 59.531 33.943 -28.747 1.00 29.97 108 ASP A O 1
ATOM 916 N N . ASN A 1 109 ? 59.159 34.693 -30.829 1.00 30.47 109 ASN A N 1
ATOM 917 C CA . ASN A 1 109 ? 60.030 34.022 -31.831 1.00 30.47 109 ASN A CA 1
ATOM 918 C C . ASN A 1 109 ? 60.717 32.628 -31.579 1.00 30.47 109 ASN A C 1
ATOM 920 O O . ASN A 1 109 ? 61.560 32.503 -30.698 1.00 30.47 109 ASN A O 1
ATOM 924 N N . GLU A 1 110 ? 60.546 31.688 -32.546 1.00 30.03 110 GLU A N 1
ATOM 925 C CA . GLU A 1 110 ? 61.431 30.518 -32.899 1.00 30.03 110 GLU A CA 1
ATOM 926 C C . GLU A 1 110 ? 61.609 29.363 -31.860 1.00 30.03 110 GLU A C 1
ATOM 928 O O . GLU A 1 110 ? 61.163 29.500 -30.730 1.00 30.03 110 GLU A O 1
ATOM 933 N N . ARG A 1 111 ? 62.215 28.163 -32.073 1.00 29.73 111 ARG A N 1
ATOM 934 C CA . ARG A 1 111 ? 62.633 27.208 -33.169 1.00 29.73 111 ARG A CA 1
ATOM 935 C C . ARG A 1 111 ? 62.913 25.846 -32.444 1.00 29.73 111 ARG A C 1
ATOM 937 O O . ARG A 1 111 ? 63.316 25.911 -31.290 1.00 29.73 111 ARG A O 1
ATOM 944 N N . THR A 1 112 ? 62.843 24.583 -32.912 1.00 28.25 112 THR A N 1
ATOM 945 C CA . THR A 1 112 ? 62.453 23.774 -34.118 1.00 28.25 112 THR A CA 1
ATOM 946 C C . THR A 1 112 ? 62.149 22.325 -33.578 1.00 28.25 112 THR A C 1
ATOM 948 O O . THR A 1 112 ? 62.032 22.203 -32.364 1.00 28.25 112 THR A O 1
ATOM 951 N N . GLY A 1 113 ? 61.995 21.166 -34.254 1.00 28.12 113 GLY A N 1
ATOM 952 C CA . GLY A 1 113 ? 62.228 20.620 -35.610 1.00 28.12 113 GLY A CA 1
ATOM 953 C C . GLY A 1 113 ? 61.865 19.098 -35.663 1.00 28.12 113 GLY A C 1
ATOM 954 O O . GLY A 1 113 ? 61.277 18.581 -34.719 1.00 28.12 113 GLY A O 1
ATOM 955 N N . GLU A 1 114 ? 62.182 18.393 -36.759 1.00 29.19 114 GLU A N 1
ATOM 956 C CA . GLU A 1 114 ? 61.758 17.007 -37.135 1.00 29.19 114 GLU A CA 1
ATOM 957 C C . GLU A 1 114 ? 62.470 15.858 -36.350 1.00 29.19 114 GLU A C 1
ATOM 959 O O . GLU A 1 114 ? 63.466 16.114 -35.683 1.00 29.19 114 GLU A O 1
ATOM 964 N N . GLY A 1 115 ? 62.103 14.556 -36.398 1.00 30.50 115 GLY A N 1
ATOM 965 C CA . GLY A 1 115 ? 60.959 13.837 -37.007 1.00 30.50 115 GLY A CA 1
ATOM 966 C C . GLY A 1 115 ? 61.223 12.328 -37.316 1.00 30.50 115 GLY A C 1
ATOM 967 O O . GLY A 1 115 ? 62.362 11.873 -37.297 1.00 30.50 115 GLY A O 1
ATOM 968 N N . CYS A 1 116 ? 60.167 11.584 -37.701 1.00 29.84 116 CYS A N 1
ATOM 969 C CA . CYS A 1 116 ? 60.158 10.236 -38.339 1.00 29.84 116 CYS A CA 1
ATOM 970 C C . CYS A 1 116 ? 60.409 8.944 -37.492 1.00 29.84 116 CYS A C 1
ATOM 972 O O . CYS A 1 116 ? 60.656 8.982 -36.293 1.00 29.84 116 CYS A O 1
ATOM 974 N N . ASN A 1 117 ? 60.228 7.775 -38.138 1.00 37.31 117 ASN A N 1
ATOM 975 C CA . ASN A 1 117 ? 60.001 6.430 -37.563 1.00 37.31 117 ASN A CA 1
ATOM 976 C C . ASN A 1 117 ? 61.124 5.411 -37.896 1.00 37.31 117 ASN A C 1
ATOM 978 O O . ASN A 1 117 ? 61.814 5.593 -38.896 1.00 37.31 117 ASN A O 1
ATOM 982 N N . SER A 1 118 ? 61.164 4.248 -37.207 1.00 35.03 118 SER A N 1
ATOM 983 C CA . SER A 1 118 ? 60.897 2.901 -37.804 1.00 35.03 118 SER A CA 1
ATOM 984 C C . SER A 1 118 ? 61.667 1.690 -37.195 1.00 35.03 118 SER A C 1
ATOM 986 O O . SER A 1 118 ? 62.717 1.811 -36.578 1.00 35.03 118 SER A O 1
ATOM 988 N N . LEU A 1 119 ? 61.126 0.495 -37.479 1.00 33.06 119 LEU A N 1
ATOM 989 C CA . LEU A 1 119 ? 61.782 -0.809 -37.717 1.00 33.06 119 LEU A CA 1
ATOM 990 C C . LEU A 1 119 ? 62.378 -1.684 -36.593 1.00 33.06 119 LEU A C 1
ATOM 992 O O . LEU A 1 119 ? 62.493 -2.885 -36.831 1.00 33.06 119 LEU A O 1
ATOM 996 N N . ASP A 1 120 ? 62.638 -1.218 -35.369 1.00 38.91 120 ASP A N 1
ATOM 997 C CA . ASP A 1 120 ? 63.165 -2.124 -34.310 1.00 38.91 120 ASP A CA 1
ATOM 998 C C . ASP A 1 120 ? 62.105 -3.086 -33.698 1.00 38.91 120 ASP A C 1
ATOM 1000 O O . ASP A 1 120 ? 62.387 -3.936 -32.853 1.00 38.91 120 ASP A O 1
ATOM 1004 N N . ALA A 1 121 ? 60.855 -3.007 -34.167 1.00 38.44 121 ALA A N 1
ATOM 1005 C CA . ALA A 1 121 ? 59.708 -3.786 -33.686 1.00 38.44 121 ALA A CA 1
ATOM 1006 C C . ALA A 1 121 ? 59.615 -5.236 -34.232 1.00 38.44 121 ALA A C 1
ATOM 1008 O O . ALA A 1 121 ? 58.536 -5.828 -34.187 1.00 38.44 121 ALA A O 1
ATOM 1009 N N . LEU A 1 122 ? 60.694 -5.804 -34.796 1.00 34.72 122 LEU A N 1
ATOM 1010 C CA . LEU A 1 122 ? 60.581 -6.919 -35.760 1.00 34.72 122 LEU A CA 1
ATOM 1011 C C . LEU A 1 122 ? 61.464 -8.169 -35.544 1.00 34.72 122 LEU A C 1
ATOM 1013 O O . LEU A 1 122 ? 61.251 -9.150 -36.250 1.00 34.72 122 LEU A O 1
ATOM 1017 N N . VAL A 1 123 ? 62.443 -8.186 -34.620 1.00 36.62 123 VAL A N 1
ATOM 1018 C CA . VAL A 1 123 ? 63.540 -9.199 -34.683 1.00 36.62 123 VAL A CA 1
ATOM 1019 C C . VAL A 1 123 ? 63.734 -10.095 -33.438 1.00 36.62 123 VAL A C 1
ATOM 1021 O O . VAL A 1 123 ? 64.407 -11.119 -33.538 1.00 36.62 123 VAL A O 1
ATOM 1024 N N . LYS A 1 124 ? 63.146 -9.807 -32.265 1.00 35.78 124 LYS A N 1
ATOM 1025 C CA . LYS A 1 124 ? 63.376 -10.605 -31.027 1.00 35.78 124 LYS A CA 1
ATOM 1026 C C . LYS A 1 124 ? 62.147 -11.351 -30.501 1.00 35.78 124 LYS A C 1
ATOM 1028 O O . LYS A 1 124 ? 61.682 -11.143 -29.384 1.00 35.78 124 LYS A O 1
ATOM 1033 N N . SER A 1 125 ? 61.657 -12.276 -31.320 1.00 32.19 125 SER A N 1
ATOM 1034 C CA . SER A 1 125 ? 60.700 -13.313 -30.917 1.00 32.19 125 SER A CA 1
ATOM 1035 C C . SER A 1 125 ? 61.353 -14.418 -30.061 1.00 32.19 125 SER A C 1
ATOM 1037 O O . SER A 1 125 ? 62.562 -14.622 -30.106 1.00 32.19 125 SER A O 1
ATOM 1039 N N . VAL A 1 126 ? 60.517 -15.199 -29.365 1.00 34.06 126 VAL A N 1
ATOM 1040 C CA . VAL A 1 126 ? 60.838 -16.481 -28.695 1.00 34.06 126 VAL A CA 1
ATOM 1041 C C . VAL A 1 126 ? 61.817 -16.419 -27.507 1.00 34.06 126 VAL A C 1
ATOM 1043 O O . VAL A 1 126 ? 63.022 -16.620 -27.643 1.00 34.06 126 VAL A O 1
ATOM 1046 N N . ARG A 1 127 ? 61.251 -16.369 -26.293 1.00 30.89 127 ARG A N 1
ATOM 1047 C CA . ARG A 1 127 ? 61.683 -17.205 -25.153 1.00 30.89 127 ARG A CA 1
ATOM 1048 C C . ARG A 1 127 ? 60.548 -17.366 -24.141 1.00 30.89 127 ARG A C 1
ATOM 1050 O O . ARG A 1 127 ? 59.730 -16.470 -23.971 1.00 30.89 127 ARG A O 1
ATOM 1057 N N . ILE A 1 128 ? 60.497 -18.527 -23.488 1.00 35.62 128 ILE A N 1
ATOM 1058 C CA . ILE A 1 128 ? 59.532 -18.821 -22.420 1.00 35.62 128 ILE A CA 1
ATOM 1059 C C . ILE A 1 128 ? 59.907 -17.976 -21.198 1.00 35.62 128 ILE A C 1
ATOM 1061 O O . ILE A 1 128 ? 61.010 -18.115 -20.667 1.00 35.62 128 ILE A O 1
ATOM 1065 N N . LEU A 1 129 ? 59.007 -17.094 -20.759 1.00 33.19 129 LEU A N 1
ATOM 1066 C CA . LEU A 1 129 ? 59.237 -16.208 -19.617 1.00 33.19 129 LEU A CA 1
ATOM 1067 C C . LEU A 1 129 ? 59.031 -16.941 -18.282 1.00 33.19 129 LEU A C 1
ATOM 1069 O O . LEU A 1 129 ? 58.017 -16.776 -17.609 1.00 33.19 129 LEU A O 1
ATOM 1073 N N . THR A 1 130 ? 60.049 -17.684 -17.840 1.00 41.34 130 THR A N 1
ATOM 1074 C CA . THR A 1 130 ? 60.312 -17.826 -16.397 1.00 41.34 130 THR A CA 1
ATOM 1075 C C . THR A 1 130 ? 60.722 -16.459 -15.853 1.00 41.34 130 THR A C 1
ATOM 1077 O O . THR A 1 130 ? 61.901 -16.101 -15.864 1.00 41.34 130 THR A O 1
ATOM 1080 N N . VAL A 1 131 ? 59.727 -15.671 -15.441 1.00 45.19 131 VAL A N 1
ATOM 1081 C CA . VAL A 1 131 ? 59.913 -14.331 -14.877 1.00 45.19 131 VAL A CA 1
ATOM 1082 C C . VAL A 1 131 ? 60.763 -14.419 -13.611 1.00 45.19 131 VAL A C 1
ATOM 1084 O O . VAL A 1 131 ? 60.360 -15.027 -12.621 1.00 45.19 131 VAL A O 1
ATOM 1087 N N . LYS A 1 132 ? 61.937 -13.781 -13.629 1.00 45.12 132 LYS A N 1
ATOM 1088 C CA . LYS A 1 132 ? 62.701 -13.499 -12.412 1.00 45.12 132 LYS A CA 1
ATOM 1089 C C . LYS A 1 132 ? 62.206 -12.187 -11.816 1.00 45.12 132 LYS A C 1
ATOM 1091 O O . LYS A 1 132 ? 62.579 -11.117 -12.292 1.00 45.12 132 LYS A O 1
ATOM 1096 N N . VAL A 1 133 ? 61.380 -12.289 -10.780 1.00 53.75 133 VAL A N 1
ATOM 1097 C CA . VAL A 1 133 ? 61.025 -11.152 -9.922 1.00 53.75 133 VAL A CA 1
ATOM 1098 C C . VAL A 1 133 ? 62.310 -10.613 -9.259 1.00 53.75 133 VAL A C 1
ATOM 1100 O O . VAL A 1 133 ? 63.159 -11.421 -8.867 1.00 53.75 133 VAL A O 1
ATOM 1103 N N . PRO A 1 134 ? 62.535 -9.287 -9.172 1.00 53.53 134 PRO A N 1
ATOM 1104 C CA . PRO A 1 134 ? 63.764 -8.751 -8.584 1.00 53.53 134 PRO A CA 1
ATOM 1105 C C . PRO A 1 134 ? 63.840 -8.945 -7.064 1.00 53.53 134 PRO A C 1
ATOM 1107 O O . PRO A 1 134 ? 62.889 -8.644 -6.353 1.00 53.53 134 PRO A O 1
ATOM 1110 N N . ASN A 1 135 ? 65.016 -9.317 -6.546 1.00 51.72 135 ASN A N 1
ATOM 1111 C CA . ASN A 1 135 ? 65.291 -9.352 -5.102 1.00 51.72 135 ASN A CA 1
ATOM 1112 C C . ASN A 1 135 ? 65.361 -7.925 -4.511 1.00 51.72 135 ASN A C 1
ATOM 1114 O O . ASN A 1 135 ? 66.449 -7.383 -4.294 1.00 51.72 135 ASN A O 1
ATOM 1118 N N . ARG A 1 136 ? 64.207 -7.300 -4.267 1.00 58.00 136 ARG A N 1
ATOM 1119 C CA . ARG A 1 136 ? 64.039 -6.013 -3.568 1.00 58.00 136 ARG A CA 1
ATOM 1120 C C . ARG A 1 136 ? 62.838 -6.086 -2.622 1.00 58.00 136 ARG A C 1
ATOM 1122 O O . ARG A 1 136 ? 62.090 -7.054 -2.655 1.00 58.00 136 ARG A O 1
ATOM 1129 N N . LEU A 1 137 ? 62.668 -5.075 -1.767 1.00 56.72 137 LEU A N 1
ATOM 1130 C CA . LEU A 1 137 ? 61.470 -4.965 -0.936 1.00 56.72 137 LEU A CA 1
ATOM 1131 C C . LEU A 1 137 ? 60.276 -4.550 -1.810 1.00 56.72 137 LEU A C 1
ATOM 1133 O O . LEU A 1 137 ? 60.109 -3.384 -2.175 1.00 56.72 137 LEU A O 1
ATOM 1137 N N . GLU A 1 138 ? 59.476 -5.545 -2.167 1.00 62.34 138 GLU A N 1
ATOM 1138 C CA . GLU A 1 138 ? 58.104 -5.384 -2.642 1.00 62.34 138 GLU A CA 1
ATOM 1139 C C . GLU A 1 138 ? 57.222 -4.855 -1.495 1.00 62.34 138 GLU A C 1
ATOM 1141 O O . GLU A 1 138 ? 57.544 -5.044 -0.319 1.00 62.34 138 GLU A O 1
ATOM 1146 N N . ALA A 1 139 ? 56.120 -4.174 -1.824 1.00 64.19 139 ALA A N 1
ATOM 1147 C CA . ALA A 1 139 ? 55.184 -3.658 -0.815 1.00 64.19 139 ALA A CA 1
ATOM 1148 C C . ALA A 1 139 ? 54.403 -4.771 -0.077 1.00 64.19 139 ALA A C 1
ATOM 1150 O O . ALA A 1 139 ? 53.814 -4.530 0.976 1.00 64.19 139 ALA A O 1
ATOM 1151 N N . ASP A 1 140 ? 54.434 -5.991 -0.614 1.00 70.75 140 ASP A N 1
ATOM 1152 C CA . ASP A 1 140 ? 53.937 -7.224 -0.011 1.00 70.75 140 ASP A CA 1
ATOM 1153 C C . ASP A 1 140 ? 55.082 -8.251 0.006 1.00 70.75 140 ASP A C 1
ATOM 1155 O O . ASP A 1 140 ? 55.799 -8.399 -0.980 1.00 70.75 140 ASP A O 1
ATOM 1159 N N . ARG A 1 141 ? 55.267 -8.971 1.118 1.00 66.44 141 ARG A N 1
ATOM 1160 C CA . ARG A 1 141 ? 56.295 -10.023 1.243 1.00 66.44 141 ARG A CA 1
ATOM 1161 C C . ARG A 1 141 ? 55.922 -11.311 0.511 1.00 66.44 141 ARG A C 1
ATOM 1163 O O . ARG A 1 141 ? 56.800 -12.128 0.248 1.00 66.44 141 ARG A O 1
ATOM 1170 N N . ASN A 1 142 ? 54.634 -11.495 0.240 1.00 67.94 142 ASN A N 1
ATOM 1171 C CA . ASN A 1 142 ? 54.036 -12.688 -0.337 1.00 67.94 142 ASN A CA 1
ATOM 1172 C C . ASN A 1 142 ? 53.303 -12.342 -1.647 1.00 67.94 142 ASN A C 1
ATOM 1174 O O . ASN A 1 142 ? 52.301 -12.978 -1.946 1.00 67.94 142 ASN A O 1
ATOM 1178 N N . PHE A 1 143 ? 53.801 -11.365 -2.420 1.00 63.53 143 PHE A N 1
ATOM 1179 C CA . PHE A 1 143 ? 53.180 -10.687 -3.580 1.00 63.53 143 PHE A CA 1
ATOM 1180 C C . PHE A 1 143 ? 52.237 -11.511 -4.495 1.00 63.53 143 PHE A C 1
ATOM 1182 O O . PHE A 1 143 ? 51.288 -10.969 -5.061 1.00 63.53 143 PHE A O 1
ATOM 1189 N N . ASN A 1 144 ? 52.456 -12.820 -4.656 1.00 65.12 144 ASN A N 1
ATOM 1190 C CA . ASN A 1 144 ? 51.613 -13.722 -5.449 1.00 65.12 144 ASN A CA 1
ATOM 1191 C C . ASN A 1 144 ? 50.535 -14.506 -4.650 1.00 65.12 144 ASN A C 1
ATOM 1193 O O . ASN A 1 144 ? 49.959 -15.456 -5.192 1.00 65.12 144 ASN A O 1
ATOM 1197 N N . ILE A 1 145 ? 50.295 -14.183 -3.376 1.00 70.44 145 ILE A N 1
ATOM 1198 C CA . ILE A 1 145 ? 49.403 -14.890 -2.440 1.00 70.44 145 ILE A CA 1
ATOM 1199 C C . ILE A 1 145 ? 48.451 -13.868 -1.789 1.00 70.44 145 ILE A C 1
ATOM 1201 O O . ILE A 1 145 ? 48.900 -13.054 -0.989 1.00 70.44 145 ILE A O 1
ATOM 1205 N N . PRO A 1 146 ? 47.135 -13.895 -2.076 1.00 67.25 146 PRO A N 1
ATOM 1206 C CA . PRO A 1 146 ? 46.207 -12.902 -1.533 1.00 67.25 146 PRO A CA 1
ATOM 1207 C C . PRO A 1 146 ? 46.048 -12.975 -0.004 1.00 67.25 146 PRO A C 1
ATOM 1209 O O . PRO A 1 146 ? 45.447 -13.914 0.523 1.00 67.25 146 PRO A O 1
ATOM 1212 N N . GLU A 1 147 ? 46.524 -11.949 0.702 1.00 65.44 147 GLU A N 1
ATOM 1213 C CA . GLU A 1 147 ? 46.279 -11.751 2.135 1.00 65.44 147 GLU A CA 1
ATOM 1214 C C . GLU A 1 147 ? 45.040 -10.874 2.421 1.00 65.44 147 GLU A C 1
ATOM 1216 O O . GLU A 1 147 ? 44.395 -10.311 1.532 1.00 65.44 147 GLU A O 1
ATOM 1221 N N . ARG A 1 148 ? 44.659 -10.769 3.702 1.00 69.81 148 ARG A N 1
ATOM 1222 C CA . ARG A 1 148 ? 43.525 -9.944 4.140 1.00 69.81 148 ARG A CA 1
ATOM 1223 C C . ARG A 1 148 ? 43.896 -8.458 4.096 1.00 69.81 148 ARG A C 1
ATOM 1225 O O . ARG A 1 148 ? 44.744 -8.023 4.870 1.00 69.81 148 ARG A O 1
ATOM 1232 N N . VAL A 1 149 ? 43.161 -7.671 3.304 1.00 73.69 149 VAL A N 1
ATOM 1233 C CA . VAL A 1 149 ? 43.245 -6.197 3.287 1.00 73.69 149 VAL A CA 1
ATOM 1234 C C . VAL A 1 149 ? 43.142 -5.629 4.709 1.00 73.69 149 VAL A C 1
ATOM 1236 O O . VAL A 1 149 ? 42.163 -5.881 5.419 1.00 73.69 149 VAL A O 1
ATOM 1239 N N . GLN A 1 150 ? 44.164 -4.871 5.113 1.00 68.19 150 GLN A N 1
ATOM 1240 C CA . GLN A 1 150 ? 44.303 -4.316 6.466 1.00 68.19 150 GLN A CA 1
ATOM 1241 C C . GLN A 1 150 ? 43.824 -2.860 6.549 1.00 68.19 150 GLN A C 1
ATOM 1243 O O . GLN A 1 150 ? 43.140 -2.488 7.500 1.00 68.19 150 GLN A O 1
ATOM 1248 N N . ILE A 1 151 ? 44.174 -2.051 5.544 1.00 70.81 151 ILE A N 1
ATOM 1249 C CA . ILE A 1 151 ? 43.893 -0.614 5.442 1.00 70.81 151 ILE A CA 1
ATOM 1250 C C . ILE A 1 151 ? 43.437 -0.326 4.005 1.00 70.81 151 ILE A C 1
ATOM 1252 O O . ILE A 1 151 ? 43.923 -0.953 3.064 1.00 70.81 151 ILE A O 1
ATOM 1256 N N . LEU A 1 152 ? 42.507 0.617 3.840 1.00 72.56 152 LEU A N 1
ATOM 1257 C CA . LEU A 1 152 ? 42.178 1.228 2.551 1.00 72.56 152 LEU A CA 1
ATOM 1258 C C . LEU A 1 152 ? 42.745 2.650 2.540 1.00 72.56 152 LEU A C 1
ATOM 1260 O O . LEU A 1 152 ? 42.602 3.370 3.526 1.00 72.56 152 LEU A O 1
ATOM 1264 N N . LEU A 1 153 ? 43.387 3.033 1.438 1.00 74.38 153 LEU A N 1
ATOM 1265 C CA . LEU A 1 153 ? 43.969 4.359 1.234 1.00 74.38 153 LEU A CA 1
ATOM 1266 C C . LEU A 1 153 ? 43.143 5.098 0.178 1.00 74.38 153 LEU A C 1
ATOM 1268 O O . LEU A 1 153 ? 42.728 4.490 -0.811 1.00 74.38 153 LEU A O 1
ATOM 1272 N N . GLY A 1 154 ? 42.872 6.381 0.411 1.00 65.00 154 GLY A N 1
ATOM 1273 C CA . GLY A 1 154 ? 42.116 7.215 -0.520 1.00 65.00 154 GLY A CA 1
ATOM 1274 C C . GLY A 1 154 ? 42.926 7.624 -1.753 1.00 65.00 154 GLY A C 1
ATOM 1275 O O . GLY A 1 154 ? 44.146 7.455 -1.811 1.00 65.00 154 GLY A O 1
ATOM 1276 N N . ALA A 1 155 ? 42.240 8.165 -2.759 1.00 74.31 155 ALA A N 1
ATOM 1277 C CA . ALA A 1 155 ? 42.879 8.629 -3.992 1.00 74.31 155 ALA A CA 1
ATOM 1278 C C . ALA A 1 155 ? 43.692 9.918 -3.772 1.00 74.31 155 ALA A C 1
ATOM 1280 O O . ALA A 1 155 ? 44.653 10.178 -4.488 1.00 74.31 155 ALA A O 1
ATOM 1281 N N . GLU A 1 156 ? 43.335 10.698 -2.755 1.00 75.50 156 GLU A N 1
ATOM 1282 C CA . GLU A 1 156 ? 43.982 11.940 -2.347 1.00 75.50 156 GLU A CA 1
ATOM 1283 C C . GLU A 1 156 ? 45.463 11.757 -1.973 1.00 75.50 156 GLU A C 1
ATOM 1285 O O . GLU A 1 156 ? 46.296 12.556 -2.393 1.00 75.50 156 GLU A O 1
ATOM 1290 N N . VAL A 1 157 ? 45.825 10.658 -1.297 1.00 82.38 157 VAL A N 1
ATOM 1291 C CA . VAL A 1 157 ? 47.228 10.345 -0.955 1.00 82.38 157 VAL A CA 1
ATOM 1292 C C . VAL A 1 157 ? 47.994 9.660 -2.093 1.00 82.38 157 VAL A C 1
ATOM 1294 O O . VAL A 1 157 ? 49.201 9.471 -1.985 1.00 82.38 157 VAL A O 1
ATOM 1297 N N . PHE A 1 158 ? 47.343 9.281 -3.201 1.00 80.50 158 PHE A N 1
ATOM 1298 C CA . PHE A 1 158 ? 47.951 8.453 -4.256 1.00 80.50 158 PHE A CA 1
ATOM 1299 C C . PHE A 1 158 ? 49.287 9.012 -4.766 1.00 80.50 158 PHE A C 1
ATOM 1301 O O . PHE A 1 158 ? 50.260 8.269 -4.878 1.00 80.50 158 PHE A O 1
ATOM 1308 N N . TYR A 1 159 ? 49.357 10.320 -5.025 1.00 79.94 159 TYR A N 1
ATOM 1309 C CA . TYR A 1 159 ? 50.575 10.975 -5.510 1.00 79.94 159 TYR A CA 1
ATOM 1310 C C . TYR A 1 159 ? 51.640 11.186 -4.423 1.00 79.94 159 TYR A C 1
ATOM 1312 O O . TYR A 1 159 ? 52.821 11.230 -4.752 1.00 79.94 159 TYR A O 1
ATOM 1320 N N . GLU A 1 160 ? 51.255 11.259 -3.146 1.00 85.25 160 GLU A N 1
ATOM 1321 C CA . GLU A 1 160 ? 52.186 11.368 -2.008 1.00 85.25 160 GLU A CA 1
ATOM 1322 C C . GLU A 1 160 ? 52.906 10.040 -1.729 1.00 85.25 160 GLU A C 1
ATOM 1324 O O . GLU A 1 160 ? 54.051 10.015 -1.281 1.00 85.25 160 GLU A O 1
ATOM 1329 N N . LEU A 1 161 ? 52.237 8.919 -2.017 1.00 84.88 161 LEU A N 1
ATOM 1330 C CA . LEU A 1 161 ? 52.775 7.572 -1.830 1.00 84.88 161 LEU A CA 1
ATOM 1331 C C . LEU A 1 161 ? 53.767 7.167 -2.931 1.00 84.88 161 LEU A C 1
ATOM 1333 O O . LEU A 1 161 ? 54.572 6.259 -2.714 1.00 84.88 161 LEU A O 1
ATOM 1337 N N . MET A 1 162 ? 53.714 7.806 -4.105 1.00 86.06 162 MET A N 1
ATOM 1338 C CA . MET A 1 162 ? 54.572 7.501 -5.254 1.00 86.06 162 MET A CA 1
ATOM 1339 C C . MET A 1 162 ? 55.988 8.055 -5.074 1.00 86.06 162 MET A C 1
ATOM 1341 O O . MET A 1 162 ? 56.184 9.248 -4.864 1.00 86.06 162 MET A O 1
ATOM 1345 N N . LEU A 1 163 ? 56.998 7.198 -5.243 1.00 84.19 163 LEU A N 1
ATOM 1346 C CA . LEU A 1 163 ? 58.407 7.590 -5.189 1.00 84.19 163 LEU A CA 1
ATOM 1347 C C . LEU A 1 163 ? 59.073 7.514 -6.572 1.00 84.19 163 LEU A C 1
ATOM 1349 O O . LEU A 1 163 ? 58.691 6.684 -7.398 1.00 84.19 163 LEU A O 1
ATOM 1353 N N . PRO A 1 164 ? 60.131 8.303 -6.835 1.00 83.56 164 PRO A N 1
ATOM 1354 C CA . PRO A 1 164 ? 60.968 8.110 -8.013 1.00 83.56 164 PRO A CA 1
ATOM 1355 C C . PRO A 1 164 ? 61.504 6.673 -8.107 1.00 83.56 164 PRO A C 1
ATOM 1357 O O . PRO A 1 164 ? 61.945 6.082 -7.116 1.00 83.56 164 PRO A O 1
ATOM 1360 N N . GLY A 1 165 ? 61.484 6.123 -9.321 1.00 81.50 165 GLY A N 1
ATOM 1361 C CA . GLY A 1 165 ? 61.899 4.751 -9.616 1.00 81.50 165 GLY A CA 1
ATOM 1362 C C . GLY A 1 165 ? 60.763 3.928 -10.216 1.00 81.50 165 GLY A C 1
ATOM 1363 O O . GLY A 1 165 ? 59.841 3.513 -9.523 1.00 81.50 165 GLY A O 1
ATOM 1364 N N . GLN A 1 166 ? 60.867 3.643 -11.508 1.00 84.69 166 GLN A N 1
ATOM 1365 C CA . GLN A 1 166 ? 59.953 2.767 -12.232 1.00 84.69 166 GLN A CA 1
ATOM 1366 C C . GLN A 1 166 ? 60.779 1.807 -13.087 1.00 84.69 166 GLN A C 1
ATOM 1368 O O . GLN A 1 166 ? 61.805 2.207 -13.639 1.00 84.69 166 GLN A O 1
ATOM 1373 N N . PHE A 1 167 ? 60.344 0.555 -13.219 1.00 83.44 167 PHE A N 1
ATOM 1374 C CA . PHE A 1 167 ? 60.885 -0.353 -14.228 1.00 83.44 167 PHE A CA 1
ATOM 1375 C C . PHE A 1 167 ? 59.768 -1.152 -14.902 1.00 83.44 167 PHE A C 1
ATOM 1377 O O . PHE A 1 167 ? 58.879 -1.698 -14.249 1.00 83.44 167 PHE A O 1
ATOM 1384 N N . LYS A 1 168 ? 59.814 -1.220 -16.235 1.00 79.94 168 LYS A N 1
ATOM 1385 C CA . LYS A 1 168 ? 58.943 -2.086 -17.033 1.00 79.94 168 LYS A CA 1
ATOM 1386 C C . LYS A 1 168 ? 59.592 -3.463 -17.147 1.00 79.94 168 LYS A C 1
ATOM 1388 O O . LYS A 1 168 ? 60.780 -3.560 -17.444 1.00 79.94 168 LYS A O 1
ATOM 1393 N N . MET A 1 169 ? 58.827 -4.524 -16.912 1.00 73.19 169 MET A N 1
ATOM 1394 C CA . MET A 1 169 ? 59.328 -5.893 -17.006 1.00 73.19 169 MET A CA 1
ATOM 1395 C C . MET A 1 169 ? 59.442 -6.317 -18.478 1.00 73.19 169 MET A C 1
ATOM 1397 O O . MET A 1 169 ? 58.448 -6.294 -19.212 1.00 73.19 169 MET A O 1
ATOM 1401 N N . GLU A 1 170 ? 60.649 -6.703 -18.905 1.00 72.31 170 GLU A N 1
ATOM 1402 C CA . GLU A 1 170 ? 60.950 -7.080 -20.294 1.00 72.31 170 GLU A CA 1
ATOM 1403 C C . GLU A 1 170 ? 59.974 -8.135 -20.843 1.00 72.31 170 GLU A C 1
ATOM 1405 O O . GLU A 1 170 ? 59.610 -9.095 -20.165 1.00 72.31 170 GLU A O 1
ATOM 1410 N N . GLY A 1 171 ? 59.535 -7.947 -22.092 1.00 67.69 171 GLY A N 1
ATOM 1411 C CA . GLY A 1 171 ? 58.589 -8.850 -22.755 1.00 67.69 171 GLY A CA 1
ATOM 1412 C C . GLY A 1 171 ? 57.142 -8.782 -22.244 1.00 67.69 171 GLY A C 1
ATOM 1413 O O . GLY A 1 171 ? 56.342 -9.642 -22.604 1.00 67.69 171 GLY A O 1
ATOM 1414 N N . SER A 1 172 ? 56.780 -7.786 -21.427 1.00 72.88 172 SER A N 1
ATOM 1415 C CA . SER A 1 172 ? 55.429 -7.646 -20.865 1.00 72.88 172 SER A CA 1
ATOM 1416 C C . SER A 1 172 ? 54.925 -6.197 -20.856 1.00 72.88 172 SER A C 1
ATOM 1418 O O . SER A 1 172 ? 55.685 -5.259 -21.088 1.00 72.88 172 SER A O 1
ATOM 1420 N N . ASN A 1 173 ? 53.644 -6.004 -20.526 1.00 79.00 173 ASN A N 1
ATOM 1421 C CA . ASN A 1 173 ? 53.076 -4.698 -20.173 1.00 79.00 173 ASN A CA 1
ATOM 1422 C C . ASN A 1 173 ? 52.998 -4.476 -18.652 1.00 79.00 173 ASN A C 1
ATOM 1424 O O . ASN A 1 173 ? 52.304 -3.565 -18.211 1.00 79.00 173 ASN A O 1
ATOM 1428 N N . VAL A 1 174 ? 53.701 -5.290 -17.861 1.00 81.44 174 VAL A N 1
ATOM 1429 C CA . VAL A 1 174 ? 53.767 -5.160 -16.404 1.00 81.44 174 VAL A CA 1
ATOM 1430 C C . VAL A 1 174 ? 54.823 -4.120 -16.036 1.00 81.44 174 VAL A C 1
ATOM 1432 O O . VAL A 1 174 ? 55.954 -4.155 -16.530 1.00 81.44 174 VAL A O 1
ATOM 1435 N N . ILE A 1 175 ? 54.445 -3.193 -15.164 1.00 83.62 175 ILE A N 1
ATOM 1436 C CA . ILE A 1 175 ? 55.286 -2.109 -14.670 1.00 83.62 175 ILE A CA 1
ATOM 1437 C C . ILE A 1 175 ? 55.342 -2.206 -13.145 1.00 83.62 175 ILE A C 1
ATOM 1439 O O . ILE A 1 175 ? 54.324 -2.404 -12.483 1.00 83.62 175 ILE A O 1
ATOM 1443 N N . PHE A 1 176 ? 56.548 -2.063 -12.606 1.00 84.88 176 PHE A N 1
ATOM 1444 C CA . PHE A 1 176 ? 56.814 -1.943 -11.181 1.00 84.88 176 PHE A CA 1
ATOM 1445 C C . PHE A 1 176 ? 57.101 -0.472 -10.870 1.00 84.88 176 PHE A C 1
ATOM 1447 O O . PHE A 1 176 ? 57.984 0.135 -11.483 1.00 84.88 176 PHE A O 1
ATOM 1454 N N . GLN A 1 177 ? 56.373 0.096 -9.913 1.00 86.56 177 GLN A N 1
ATOM 1455 C CA . GLN A 1 177 ? 56.503 1.487 -9.476 1.00 86.56 177 GLN A CA 1
ATOM 1456 C C . GLN A 1 177 ? 56.926 1.526 -8.011 1.00 86.56 177 GLN A C 1
ATOM 1458 O O . GLN A 1 177 ? 56.365 0.816 -7.178 1.00 86.56 177 GLN A O 1
ATOM 1463 N N . ASN A 1 178 ? 57.927 2.345 -7.703 1.00 87.50 178 ASN A N 1
ATOM 1464 C CA . ASN A 1 178 ? 58.394 2.560 -6.342 1.00 87.50 178 ASN A CA 1
ATOM 1465 C C . ASN A 1 178 ? 57.369 3.393 -5.555 1.00 87.50 178 ASN A C 1
ATOM 1467 O O . ASN A 1 178 ? 56.848 4.387 -6.070 1.00 87.50 178 ASN A O 1
ATOM 1471 N N . THR A 1 179 ? 57.110 3.008 -4.309 1.00 86.56 179 THR A N 1
ATOM 1472 C CA . THR A 1 179 ? 56.241 3.728 -3.366 1.00 86.56 179 THR A CA 1
ATOM 1473 C C . THR A 1 179 ? 56.870 3.747 -1.979 1.00 86.56 179 THR A C 1
ATOM 1475 O O . THR A 1 179 ? 57.793 2.979 -1.702 1.00 86.56 179 THR A O 1
ATOM 1478 N N . VAL A 1 180 ? 56.340 4.567 -1.072 1.00 83.75 180 VAL A N 1
ATOM 1479 C CA . VAL A 1 180 ? 56.774 4.613 0.339 1.00 83.75 180 VAL A CA 1
ATOM 1480 C C . VAL A 1 180 ? 56.661 3.270 1.079 1.00 83.75 180 VAL A C 1
ATOM 1482 O O . VAL A 1 180 ? 57.321 3.088 2.099 1.00 83.75 180 VAL A O 1
ATOM 1485 N N . PHE A 1 181 ? 55.874 2.317 0.566 1.00 81.50 181 PHE A N 1
ATOM 1486 C CA . PHE A 1 181 ? 55.730 0.972 1.136 1.00 81.50 181 PHE A CA 1
ATOM 1487 C C . PHE A 1 181 ? 56.645 -0.082 0.488 1.00 81.50 181 PHE A C 1
ATOM 1489 O O . PHE A 1 181 ? 56.757 -1.186 1.012 1.00 81.50 181 PHE A O 1
ATOM 1496 N N . GLY A 1 182 ? 57.299 0.239 -0.632 1.00 82.06 182 GLY A N 1
ATOM 1497 C CA . GLY A 1 182 ? 58.016 -0.708 -1.492 1.00 82.06 182 GLY A CA 1
ATOM 1498 C C . GLY A 1 182 ? 57.518 -0.651 -2.938 1.00 82.06 182 GLY A C 1
ATOM 1499 O O . GLY A 1 182 ? 56.770 0.251 -3.320 1.00 82.06 182 GLY A O 1
ATOM 1500 N N . PHE A 1 183 ? 57.926 -1.607 -3.773 1.00 83.88 183 PHE A N 1
ATOM 1501 C CA . PHE A 1 183 ? 57.439 -1.666 -5.157 1.00 83.88 183 PHE A CA 1
ATOM 1502 C C . PHE A 1 183 ? 56.012 -2.232 -5.245 1.00 83.88 183 PHE A C 1
ATOM 1504 O O . PHE A 1 183 ? 55.723 -3.276 -4.660 1.00 83.88 183 PHE A O 1
ATOM 1511 N N . ILE A 1 184 ? 55.149 -1.554 -6.012 1.00 83.19 184 ILE A N 1
ATOM 1512 C CA . ILE A 1 184 ? 53.813 -2.020 -6.424 1.00 83.19 184 ILE A CA 1
ATOM 1513 C C . ILE A 1 184 ? 53.804 -2.384 -7.912 1.00 83.19 184 ILE A C 1
ATOM 1515 O O . ILE A 1 184 ? 54.644 -1.900 -8.674 1.00 83.19 184 ILE A O 1
ATOM 1519 N N . VAL A 1 185 ? 52.834 -3.198 -8.339 1.00 80.38 185 VAL A N 1
ATOM 1520 C CA . VAL A 1 185 ? 52.779 -3.770 -9.695 1.00 80.38 185 VAL A CA 1
ATOM 1521 C C . VAL A 1 185 ? 51.427 -3.522 -10.359 1.00 80.38 185 VAL A C 1
ATOM 1523 O O . VAL A 1 185 ? 50.380 -3.691 -9.741 1.00 80.38 185 VAL A O 1
ATOM 1526 N N . PHE A 1 186 ? 51.454 -3.123 -11.630 1.00 77.12 186 PHE A N 1
ATOM 1527 C CA . PHE A 1 186 ? 50.277 -2.782 -12.432 1.00 77.12 186 PHE A CA 1
ATOM 1528 C C . PHE A 1 186 ? 50.557 -3.012 -13.925 1.00 77.12 186 PHE A C 1
ATOM 1530 O O . PHE A 1 186 ? 51.707 -3.118 -14.353 1.00 77.12 186 PHE A O 1
ATOM 1537 N N . GLY A 1 187 ? 49.494 -3.101 -14.726 1.00 77.50 187 GLY A N 1
ATOM 1538 C CA . GLY A 1 187 ? 49.562 -3.379 -16.163 1.00 77.50 187 GLY A CA 1
ATOM 1539 C C . GLY A 1 187 ? 48.917 -4.711 -16.549 1.00 77.50 187 GLY A C 1
ATOM 1540 O O . GLY A 1 187 ? 48.323 -5.398 -15.721 1.00 77.50 187 GLY A O 1
ATOM 1541 N N . SER A 1 188 ? 49.003 -5.069 -17.831 1.00 67.31 188 SER A N 1
ATOM 1542 C CA . SER A 1 188 ? 48.353 -6.263 -18.388 1.00 67.31 188 SER A CA 1
ATOM 1543 C C . SER A 1 188 ? 49.337 -7.416 -18.602 1.00 67.31 188 SER A C 1
ATOM 1545 O O . SER A 1 188 ? 50.429 -7.211 -19.141 1.00 67.31 188 SER A O 1
ATOM 1547 N N . THR A 1 189 ? 48.914 -8.645 -18.303 1.00 65.62 189 THR A N 1
ATOM 1548 C CA . THR A 1 189 ? 49.574 -9.865 -18.794 1.00 65.62 189 THR A CA 1
ATOM 1549 C C . THR A 1 189 ? 48.807 -10.421 -19.995 1.00 65.62 189 THR A C 1
ATOM 1551 O O . THR A 1 189 ? 47.585 -10.322 -20.057 1.00 65.62 189 THR A O 1
ATOM 1554 N N . SER A 1 190 ? 49.508 -11.014 -20.963 1.00 57.88 190 SER A N 1
ATOM 1555 C CA . SER A 1 190 ? 48.901 -11.586 -22.180 1.00 57.88 190 SER A CA 1
ATOM 1556 C C . SER A 1 190 ? 48.299 -12.985 -21.951 1.00 57.88 190 SER A C 1
ATOM 1558 O O . SER A 1 190 ? 48.385 -13.851 -22.821 1.00 57.88 190 SER A O 1
ATOM 1560 N N . ALA A 1 191 ? 47.767 -13.245 -20.755 1.00 53.91 191 ALA A N 1
ATOM 1561 C CA . ALA A 1 191 ? 47.247 -14.547 -20.360 1.00 53.91 191 ALA A CA 1
ATOM 1562 C C . ALA A 1 191 ? 45.768 -14.682 -20.758 1.00 53.91 191 ALA A C 1
ATOM 1564 O O . ALA A 1 191 ? 44.908 -14.011 -20.197 1.00 53.91 191 ALA A O 1
ATOM 1565 N N . ASP A 1 192 ? 45.466 -15.577 -21.704 1.00 49.50 192 ASP A N 1
ATOM 1566 C CA . ASP A 1 192 ? 44.096 -15.872 -22.163 1.00 49.50 192 ASP A CA 1
ATOM 1567 C C . ASP A 1 192 ? 43.350 -16.789 -21.166 1.00 49.50 192 ASP A C 1
ATOM 1569 O O . ASP A 1 192 ? 42.970 -17.930 -21.447 1.00 49.50 192 ASP A O 1
ATOM 1573 N N . THR A 1 193 ? 43.218 -16.322 -19.922 1.00 47.19 193 THR A N 1
ATOM 1574 C CA . THR A 1 193 ? 42.576 -17.050 -18.826 1.00 47.19 193 THR A CA 1
ATOM 1575 C C . THR A 1 193 ? 41.076 -16.767 -18.788 1.00 47.19 193 THR A C 1
ATOM 1577 O O . THR A 1 193 ? 40.623 -15.685 -18.431 1.00 47.19 193 THR A O 1
ATOM 1580 N N . LYS A 1 194 ? 40.260 -17.796 -19.056 1.00 50.84 194 LYS A N 1
ATOM 1581 C CA . LYS A 1 194 ? 38.781 -17.741 -19.008 1.00 50.84 194 LYS A CA 1
ATOM 1582 C C . LYS A 1 194 ? 38.189 -17.625 -17.586 1.00 50.84 194 LYS A C 1
ATOM 1584 O O . LYS A 1 194 ? 37.129 -18.183 -17.307 1.00 50.84 194 LYS A O 1
ATOM 1589 N N . ARG A 1 195 ? 38.860 -16.923 -16.669 1.00 50.81 195 ARG A N 1
ATOM 1590 C CA . ARG A 1 195 ? 38.349 -16.590 -15.333 1.00 50.81 195 ARG A CA 1
ATOM 1591 C C . ARG A 1 195 ? 37.752 -15.186 -15.362 1.00 50.81 195 ARG A C 1
ATOM 1593 O O . ARG A 1 195 ? 38.425 -14.226 -15.711 1.00 50.81 195 ARG A O 1
ATOM 1600 N N . LYS A 1 196 ? 36.481 -15.063 -14.970 1.00 47.03 196 LYS A N 1
ATOM 1601 C CA . LYS A 1 196 ? 35.866 -13.759 -14.690 1.00 47.03 196 LYS A CA 1
ATOM 1602 C C . LYS A 1 196 ? 36.384 -13.261 -13.345 1.00 47.03 196 LYS A C 1
ATOM 1604 O O . LYS A 1 196 ? 35.812 -13.587 -12.311 1.00 47.03 196 LYS A O 1
ATOM 1609 N N . GLU A 1 197 ? 37.469 -12.503 -13.361 1.00 51.03 197 GLU A N 1
ATOM 1610 C CA . GLU A 1 197 ? 37.958 -11.832 -12.159 1.00 51.03 197 GLU A CA 1
ATOM 1611 C C . GLU A 1 197 ? 37.110 -10.578 -11.901 1.00 51.03 197 GLU A C 1
ATOM 1613 O O . GLU A 1 197 ? 36.861 -9.766 -12.794 1.00 51.03 197 GLU A O 1
ATOM 1618 N N . HIS A 1 198 ? 36.572 -10.466 -10.687 1.00 42.78 198 HIS A N 1
ATOM 1619 C CA . HIS A 1 198 ? 35.637 -9.407 -10.317 1.00 42.78 198 HIS A CA 1
ATOM 1620 C C . HIS A 1 198 ? 36.380 -8.253 -9.644 1.00 42.78 198 HIS A C 1
ATOM 1622 O O . HIS A 1 198 ? 36.512 -8.217 -8.423 1.00 42.78 198 HIS A O 1
ATOM 1628 N N . CYS A 1 199 ? 36.839 -7.291 -10.448 1.00 40.91 199 CYS A N 1
ATOM 1629 C CA . CYS A 1 199 ? 37.317 -6.015 -9.925 1.00 40.91 199 CYS A CA 1
ATOM 1630 C C . CYS A 1 199 ? 36.135 -5.235 -9.327 1.00 40.91 199 CYS A C 1
ATOM 1632 O O . CYS A 1 199 ? 35.241 -4.782 -10.045 1.00 40.91 199 CYS A O 1
ATOM 1634 N N . GLY A 1 200 ? 36.101 -5.123 -7.999 1.00 40.59 200 GLY A N 1
ATOM 1635 C CA . GLY A 1 200 ? 35.067 -4.386 -7.284 1.00 40.59 200 GLY A CA 1
ATOM 1636 C C . GLY A 1 200 ? 35.350 -2.889 -7.295 1.00 40.59 200 GLY A C 1
ATOM 1637 O O . GLY A 1 200 ? 36.079 -2.405 -6.434 1.00 40.59 200 GLY A O 1
ATOM 1638 N N . PHE A 1 201 ? 34.743 -2.146 -8.225 1.00 41.59 201 PHE A N 1
ATOM 1639 C CA . PHE A 1 201 ? 34.723 -0.684 -8.155 1.00 41.59 201 PHE A CA 1
ATOM 1640 C C . PHE A 1 201 ? 33.841 -0.238 -6.980 1.00 41.59 201 PHE A C 1
ATOM 1642 O O . PHE A 1 201 ? 32.627 -0.078 -7.110 1.00 41.59 201 PHE A O 1
ATOM 1649 N N . ILE A 1 202 ? 34.457 -0.065 -5.808 1.00 44.69 202 ILE A N 1
ATOM 1650 C CA . ILE A 1 202 ? 33.806 0.531 -4.641 1.00 44.69 202 ILE A CA 1
ATOM 1651 C C . ILE A 1 202 ? 33.801 2.047 -4.836 1.00 44.69 202 ILE A C 1
ATOM 1653 O O . ILE A 1 202 ? 34.594 2.776 -4.244 1.00 44.69 202 ILE A O 1
ATOM 1657 N N . GLN A 1 203 ? 32.868 2.534 -5.654 1.00 45.22 203 GLN A N 1
ATOM 1658 C CA . GLN A 1 203 ? 32.408 3.904 -5.486 1.00 45.22 203 GLN A CA 1
ATOM 1659 C C . GLN A 1 203 ? 31.815 4.011 -4.080 1.00 45.22 203 GLN A C 1
ATOM 1661 O O . GLN A 1 203 ? 30.949 3.215 -3.702 1.00 45.22 203 GLN A O 1
ATOM 1666 N N . ALA A 1 204 ? 32.261 4.995 -3.303 1.00 46.91 204 ALA A N 1
ATOM 1667 C CA . ALA A 1 204 ? 31.607 5.363 -2.057 1.00 46.91 204 ALA A CA 1
ATOM 1668 C C . ALA A 1 204 ? 30.267 6.037 -2.388 1.00 46.91 204 ALA A C 1
ATOM 1670 O O . ALA A 1 204 ? 30.140 7.252 -2.325 1.00 46.91 204 ALA A O 1
ATOM 1671 N N . THR A 1 205 ? 29.269 5.253 -2.808 1.00 45.47 205 THR A N 1
ATOM 1672 C CA . THR A 1 205 ? 27.938 5.782 -3.110 1.00 45.47 205 THR A CA 1
ATOM 1673 C C . THR A 1 205 ? 27.366 6.396 -1.840 1.00 45.47 205 THR A C 1
ATOM 1675 O O . THR A 1 205 ? 27.136 5.669 -0.862 1.00 45.47 205 THR A O 1
ATOM 1678 N N . ASP A 1 206 ? 27.073 7.697 -1.874 1.00 52.66 206 ASP A N 1
ATOM 1679 C CA . ASP A 1 206 ? 26.523 8.444 -0.738 1.00 52.66 206 ASP A CA 1
ATOM 1680 C C . ASP A 1 206 ? 25.289 7.780 -0.143 1.00 52.66 206 ASP A C 1
ATOM 1682 O O . ASP A 1 206 ? 25.040 7.926 1.040 1.00 52.66 206 ASP A O 1
ATOM 1686 N N . ASN A 1 207 ? 24.572 6.978 -0.931 1.00 58.66 207 ASN A N 1
ATOM 1687 C CA . ASN A 1 207 ? 23.461 6.103 -0.570 1.00 58.66 207 ASN A CA 1
ATOM 1688 C C . ASN A 1 207 ? 23.452 5.579 0.891 1.00 58.66 207 ASN A C 1
ATOM 1690 O O . ASN A 1 207 ? 22.410 5.659 1.529 1.00 58.66 207 ASN A O 1
ATOM 1694 N N . LEU A 1 208 ? 24.566 5.117 1.489 1.00 57.19 208 LEU A N 1
ATOM 1695 C CA . LEU A 1 208 ? 24.584 4.669 2.906 1.00 57.19 208 LEU A CA 1
ATOM 1696 C C . LEU A 1 208 ? 24.839 5.788 3.945 1.00 57.19 208 LEU A C 1
ATOM 1698 O O . LEU A 1 208 ? 24.534 5.619 5.126 1.00 57.19 208 LEU A O 1
ATOM 1702 N N . VAL A 1 209 ? 25.415 6.922 3.552 1.00 60.97 209 VAL A N 1
ATOM 1703 C CA . VAL A 1 209 ? 25.448 8.152 4.366 1.00 60.97 209 VAL A CA 1
ATOM 1704 C C . VAL A 1 209 ? 24.104 8.871 4.251 1.00 60.97 209 VAL A C 1
ATOM 1706 O O . VAL A 1 209 ? 23.506 9.171 5.271 1.00 60.97 209 VAL A O 1
ATOM 1709 N N . HIS A 1 210 ? 23.571 9.016 3.039 1.00 60.94 210 HIS A N 1
ATOM 1710 C CA . HIS A 1 210 ? 22.238 9.518 2.713 1.00 60.94 210 HIS A CA 1
ATOM 1711 C C . HIS A 1 210 ? 21.115 8.688 3.351 1.00 60.94 210 HIS A C 1
ATOM 1713 O O . HIS A 1 210 ? 20.167 9.270 3.855 1.00 60.94 210 HIS A O 1
ATOM 1719 N N . SER A 1 211 ? 21.230 7.355 3.419 1.00 57.44 211 SER A N 1
ATOM 1720 C CA . SER A 1 211 ? 20.268 6.517 4.159 1.00 57.44 211 SER A CA 1
ATOM 1721 C C . SER A 1 211 ? 20.313 6.771 5.667 1.00 57.44 211 SER A C 1
ATOM 1723 O O . SER A 1 211 ? 19.273 6.706 6.305 1.00 57.44 211 SER A O 1
ATOM 1725 N N . ILE A 1 212 ? 21.485 7.080 6.244 1.00 61.44 212 ILE A N 1
ATOM 1726 C CA . ILE A 1 212 ? 21.565 7.510 7.651 1.00 61.44 212 ILE A CA 1
ATOM 1727 C C . ILE A 1 212 ? 21.049 8.939 7.817 1.00 61.44 212 ILE A C 1
ATOM 1729 O O . ILE A 1 212 ? 20.321 9.189 8.765 1.00 61.44 212 ILE A O 1
ATOM 1733 N N . LYS A 1 213 ? 21.376 9.854 6.895 1.00 65.12 213 LYS A N 1
ATOM 1734 C CA . LYS A 1 213 ? 20.865 11.227 6.913 1.00 65.12 213 LYS A CA 1
ATOM 1735 C C . LYS A 1 213 ? 19.338 11.202 6.890 1.00 65.12 213 LYS A C 1
ATOM 1737 O O . LYS A 1 213 ? 18.750 11.741 7.805 1.00 65.12 213 LYS A O 1
ATOM 1742 N N . LYS A 1 214 ? 18.731 10.438 5.975 1.00 57.62 214 LYS A N 1
ATOM 1743 C CA . LYS A 1 214 ? 17.281 10.195 5.923 1.00 57.62 214 LYS A CA 1
ATOM 1744 C C . LYS A 1 214 ? 16.721 9.525 7.167 1.00 57.62 214 LYS A C 1
ATOM 1746 O O . LYS A 1 214 ? 15.649 9.900 7.606 1.00 57.62 214 LYS A O 1
ATOM 1751 N N . PHE A 1 215 ? 17.420 8.547 7.737 1.00 61.66 215 PHE A N 1
ATOM 1752 C CA . PHE A 1 215 ? 16.984 7.912 8.980 1.00 61.66 215 PHE A CA 1
ATOM 1753 C C . PHE A 1 215 ? 16.928 8.931 10.133 1.00 61.66 215 PHE A C 1
ATOM 1755 O O . PHE A 1 215 ? 15.916 9.011 10.815 1.00 61.66 215 PHE A O 1
ATOM 1762 N N . TRP A 1 216 ? 17.947 9.783 10.278 1.00 59.25 216 TRP A N 1
ATOM 1763 C CA . TRP A 1 216 ? 17.960 10.861 11.273 1.00 59.25 216 TRP A CA 1
ATOM 1764 C C . TRP A 1 216 ? 17.034 12.038 10.925 1.00 59.25 216 TRP A C 1
ATOM 1766 O O . TRP A 1 216 ? 16.460 12.618 11.829 1.00 59.25 216 TRP A O 1
ATOM 1776 N N . GLU A 1 217 ? 16.811 12.355 9.647 1.00 59.03 217 GLU A N 1
ATOM 1777 C CA . GLU A 1 217 ? 15.792 13.320 9.187 1.00 59.03 217 GLU A CA 1
ATOM 1778 C C . GLU A 1 217 ? 14.359 12.826 9.473 1.00 59.03 217 GLU A C 1
ATOM 1780 O O . GLU A 1 217 ? 13.451 13.639 9.577 1.00 59.03 217 GLU A O 1
ATOM 1785 N N . ILE A 1 218 ? 14.153 11.509 9.603 1.00 51.66 218 ILE A N 1
ATOM 1786 C CA . ILE A 1 218 ? 12.869 10.886 9.969 1.00 51.66 218 ILE A CA 1
ATOM 1787 C C . ILE A 1 218 ? 12.733 10.721 11.496 1.00 51.66 218 ILE A C 1
ATOM 1789 O O . ILE A 1 218 ? 11.627 10.823 12.018 1.00 51.66 218 ILE A O 1
ATOM 1793 N N . GLU A 1 219 ? 13.829 10.476 12.225 1.00 53.34 219 GLU A N 1
ATOM 1794 C CA . GLU A 1 219 ? 13.839 10.455 13.701 1.00 53.34 219 GLU A CA 1
ATOM 1795 C C . GLU A 1 219 ? 13.853 11.867 14.330 1.00 53.34 219 GLU A C 1
ATOM 1797 O O . GLU A 1 219 ? 13.475 12.026 15.493 1.00 53.34 219 GLU A O 1
ATOM 1802 N N . ASN A 1 220 ? 14.269 12.898 13.587 1.00 46.34 220 ASN A N 1
ATOM 1803 C CA . ASN A 1 220 ? 14.228 14.292 14.024 1.00 46.34 220 ASN A CA 1
ATOM 1804 C C . ASN A 1 220 ? 12.782 14.802 14.100 1.00 46.34 220 ASN A C 1
ATOM 1806 O O . ASN A 1 220 ? 12.078 14.883 13.096 1.00 46.34 220 ASN A O 1
ATOM 1810 N N . VAL A 1 221 ? 12.375 15.276 15.280 1.00 45.31 221 VAL A N 1
ATOM 1811 C CA . VAL A 1 221 ? 11.123 16.030 15.463 1.00 45.31 221 VAL A CA 1
ATOM 1812 C C . VAL A 1 221 ? 11.332 17.487 15.022 1.00 45.31 221 VAL A C 1
ATOM 1814 O O . VAL A 1 221 ? 11.319 18.415 15.831 1.00 45.31 221 VAL A O 1
ATOM 1817 N N . GLU A 1 222 ? 11.583 17.694 13.729 1.00 41.91 222 GLU A N 1
ATOM 1818 C CA . GLU A 1 222 ? 11.633 19.026 13.117 1.00 41.91 222 GLU A CA 1
ATOM 1819 C C . GLU A 1 222 ? 10.202 19.552 12.935 1.00 41.91 222 GLU A C 1
ATOM 1821 O O . GLU A 1 222 ? 9.482 19.179 12.012 1.00 41.91 222 GLU A O 1
ATOM 1826 N N . THR A 1 223 ? 9.766 20.424 13.850 1.00 40.19 223 THR A N 1
ATOM 1827 C CA . THR A 1 223 ? 8.403 20.984 13.901 1.00 40.19 223 THR A CA 1
ATOM 1828 C C . THR A 1 223 ? 8.144 22.081 12.860 1.00 40.19 223 THR A C 1
ATOM 1830 O O . THR A 1 223 ? 7.407 23.031 13.131 1.00 40.19 223 THR A O 1
ATOM 1833 N N . ASP A 1 224 ? 8.744 21.978 11.675 1.00 41.50 224 ASP A N 1
ATOM 1834 C CA . ASP A 1 224 ? 8.509 22.907 10.573 1.00 41.50 224 ASP A CA 1
ATOM 1835 C C . ASP A 1 224 ? 7.406 22.373 9.659 1.00 41.50 224 ASP A C 1
ATOM 1837 O O . ASP A 1 224 ? 7.613 21.540 8.775 1.00 41.50 224 ASP A O 1
ATOM 1841 N N . SER A 1 225 ? 6.200 22.906 9.867 1.00 45.75 225 SER A N 1
ATOM 1842 C CA . SER A 1 225 ? 5.032 22.671 9.013 1.00 45.75 225 SER A CA 1
ATOM 1843 C C . SER A 1 225 ? 5.165 23.385 7.662 1.00 45.75 225 SER A C 1
ATOM 1845 O O . SER A 1 225 ? 4.370 24.255 7.299 1.00 45.75 225 SER A O 1
ATOM 1847 N N . VAL A 1 226 ? 6.170 22.983 6.877 1.00 46.19 226 VAL A N 1
ATOM 1848 C CA . VAL A 1 226 ? 6.255 23.299 5.451 1.00 46.19 226 VAL A CA 1
ATOM 1849 C C . VAL A 1 226 ? 5.090 22.597 4.760 1.00 46.19 226 VAL A C 1
ATOM 1851 O O . VAL A 1 226 ? 5.211 21.478 4.263 1.00 46.19 226 VAL A O 1
ATOM 1854 N N . LYS A 1 227 ? 3.942 23.280 4.718 1.00 54.22 227 LYS A N 1
ATOM 1855 C CA . LYS A 1 227 ? 2.880 23.012 3.750 1.00 54.22 227 LYS A CA 1
ATOM 1856 C C . LYS A 1 227 ? 3.498 23.189 2.371 1.00 54.22 227 LYS A C 1
ATOM 1858 O O . LYS A 1 227 ? 3.675 24.306 1.888 1.00 54.22 227 LYS A O 1
ATOM 1863 N N . THR A 1 228 ? 3.958 22.084 1.800 1.00 66.06 228 THR A N 1
ATOM 1864 C CA . THR A 1 228 ? 4.592 22.089 0.491 1.00 66.06 228 THR A CA 1
ATOM 1865 C C . THR A 1 228 ? 3.553 22.474 -0.549 1.00 66.06 228 THR A C 1
ATOM 1867 O O . THR A 1 228 ? 2.391 22.091 -0.460 1.00 66.06 228 THR A O 1
ATOM 1870 N N . ILE A 1 229 ? 3.982 23.174 -1.597 1.00 76.31 229 ILE A N 1
ATOM 1871 C CA . ILE A 1 229 ? 3.110 23.463 -2.744 1.00 76.31 229 ILE A CA 1
ATOM 1872 C C . ILE A 1 229 ? 2.592 22.141 -3.362 1.00 76.31 229 ILE A C 1
ATOM 1874 O O . ILE A 1 229 ? 1.487 22.089 -3.888 1.00 76.31 229 ILE A O 1
ATOM 1878 N N . GLU A 1 230 ? 3.344 21.039 -3.216 1.00 82.75 230 GLU A N 1
ATOM 1879 C CA . GLU A 1 230 ? 2.902 19.684 -3.576 1.00 82.75 230 GLU A CA 1
ATOM 1880 C C . GLU A 1 230 ? 1.714 19.168 -2.742 1.00 82.75 230 GLU A C 1
ATOM 1882 O O . GLU A 1 230 ? 0.890 18.438 -3.288 1.00 82.75 230 GLU A O 1
ATOM 1887 N N . LEU A 1 231 ? 1.589 19.539 -1.460 1.00 84.06 231 LEU A N 1
ATOM 1888 C CA . LEU A 1 231 ? 0.446 19.174 -0.612 1.00 84.06 231 LEU A CA 1
ATOM 1889 C C . LEU A 1 231 ? -0.840 19.854 -1.083 1.00 84.06 231 LEU A C 1
ATOM 1891 O O . LEU A 1 231 ? -1.839 19.169 -1.289 1.00 84.06 231 LEU A O 1
ATOM 1895 N N . ASP A 1 232 ? -0.800 21.170 -1.300 1.00 87.19 232 ASP A N 1
ATOM 1896 C CA . ASP A 1 232 ? -1.967 21.931 -1.763 1.00 87.19 232 ASP A CA 1
ATOM 1897 C C . ASP A 1 232 ? -2.391 21.483 -3.178 1.00 87.19 232 ASP A C 1
ATOM 1899 O O . ASP A 1 232 ? -3.579 21.278 -3.432 1.00 87.19 232 ASP A O 1
ATOM 1903 N N . ILE A 1 233 ? -1.427 21.207 -4.073 1.00 90.31 233 ILE A N 1
ATOM 1904 C CA . ILE A 1 233 ? -1.695 20.605 -5.392 1.00 90.31 233 ILE A CA 1
ATOM 1905 C C . ILE A 1 233 ? -2.354 19.224 -5.259 1.00 90.31 233 ILE A C 1
ATOM 1907 O O . ILE A 1 233 ? -3.306 18.943 -5.984 1.00 90.31 233 ILE A O 1
ATOM 1911 N N . CYS A 1 234 ? -1.883 18.355 -4.357 1.00 91.88 234 CYS A N 1
ATOM 1912 C CA . CYS A 1 234 ? -2.503 17.041 -4.150 1.00 91.88 234 CYS A CA 1
ATOM 1913 C C . CYS A 1 234 ? -3.914 17.152 -3.570 1.00 91.88 234 CYS A C 1
ATOM 1915 O O . CYS A 1 234 ? -4.790 16.392 -3.973 1.00 91.88 234 CYS A O 1
ATOM 1917 N N . GLU A 1 235 ? -4.146 18.108 -2.673 1.00 92.81 235 GLU A N 1
ATOM 1918 C CA . GLU A 1 235 ? -5.441 18.340 -2.040 1.00 92.81 235 GLU A CA 1
ATOM 1919 C C . GLU A 1 235 ? -6.482 18.873 -3.027 1.00 92.81 235 GLU A C 1
ATOM 1921 O O . GLU A 1 235 ? -7.604 18.365 -3.073 1.00 92.81 235 GLU A O 1
ATOM 1926 N N . ASP A 1 236 ? -6.114 19.824 -3.884 1.00 93.62 236 ASP A N 1
ATOM 1927 C CA . ASP A 1 236 ? -7.002 20.280 -4.954 1.00 93.62 236 ASP A CA 1
ATOM 1928 C C . ASP A 1 236 ? -7.142 19.236 -6.074 1.00 93.62 236 ASP A C 1
ATOM 1930 O O . ASP A 1 236 ? -8.232 19.080 -6.625 1.00 93.62 236 ASP A O 1
ATOM 1934 N N . HIS A 1 237 ? -6.107 18.441 -6.372 1.00 95.50 237 HIS A N 1
ATOM 1935 C CA . HIS A 1 237 ? -6.234 17.295 -7.278 1.00 95.50 237 HIS A CA 1
ATOM 1936 C C . HIS A 1 237 ? -7.227 16.259 -6.733 1.00 95.50 237 HIS A C 1
ATOM 1938 O O . HIS A 1 237 ? -8.121 15.837 -7.465 1.00 95.50 237 HIS A O 1
ATOM 1944 N N . PHE A 1 238 ? -7.131 15.889 -5.451 1.00 96.25 238 PHE A N 1
ATOM 1945 C CA . PHE A 1 238 ? -8.042 14.938 -4.811 1.00 96.25 238 PHE A CA 1
ATOM 1946 C C . PHE A 1 238 ? -9.486 15.443 -4.863 1.00 96.25 238 PHE A C 1
ATOM 1948 O O . PHE A 1 238 ? -10.345 14.755 -5.410 1.00 96.25 238 PHE A O 1
ATOM 1955 N N . LYS A 1 239 ? -9.756 16.673 -4.392 1.00 95.88 239 LYS A N 1
ATOM 1956 C CA . LYS A 1 239 ? -11.104 17.276 -4.428 1.00 95.88 239 LYS A CA 1
ATOM 1957 C C . LYS A 1 239 ? -11.746 17.200 -5.815 1.00 95.88 239 LYS A C 1
ATOM 1959 O O . LYS A 1 239 ? -12.923 16.877 -5.906 1.00 95.88 239 LYS A O 1
ATOM 1964 N N . ASN A 1 240 ? -10.974 17.467 -6.871 1.00 97.06 240 ASN A N 1
ATOM 1965 C CA . ASN A 1 240 ? -11.467 17.521 -8.249 1.00 97.06 240 ASN A CA 1
ATOM 1966 C C . ASN A 1 240 ? -11.522 16.160 -8.977 1.00 97.06 240 ASN A C 1
ATOM 1968 O O . ASN A 1 240 ? -12.112 16.096 -10.052 1.00 97.06 240 ASN A O 1
ATOM 1972 N N . THR A 1 241 ? -10.901 15.096 -8.450 1.00 97.06 241 THR A N 1
ATOM 1973 C CA . THR A 1 241 ? -10.790 13.789 -9.145 1.00 97.06 241 THR A CA 1
ATOM 1974 C C . THR A 1 241 ? -11.321 12.591 -8.361 1.00 97.06 241 THR A C 1
ATOM 1976 O O . THR A 1 241 ? -11.561 11.539 -8.955 1.00 97.06 241 THR A O 1
ATOM 1979 N N . HIS A 1 242 ? -11.512 12.715 -7.045 1.00 97.94 242 HIS A N 1
ATOM 1980 C CA . HIS A 1 242 ? -12.146 11.665 -6.259 1.00 97.94 242 HIS A CA 1
ATOM 1981 C C . HIS A 1 242 ? -13.644 11.552 -6.580 1.00 97.94 242 HIS A C 1
ATOM 1983 O O . HIS A 1 242 ? -14.320 12.526 -6.910 1.00 97.94 242 HIS A O 1
ATOM 1989 N N . SER A 1 243 ? -14.165 10.339 -6.462 1.00 97.81 243 SER A N 1
ATOM 1990 C CA . SER A 1 243 ? -15.587 10.020 -6.576 1.00 97.81 243 SER A CA 1
ATOM 1991 C C . SER A 1 243 ? -15.919 8.835 -5.672 1.00 97.81 243 SER A C 1
ATOM 1993 O O . SER A 1 243 ? -15.017 8.138 -5.201 1.00 97.81 243 SER A O 1
ATOM 1995 N N . ARG A 1 244 ? -17.207 8.604 -5.424 1.00 97.38 244 ARG A N 1
ATOM 1996 C CA . ARG A 1 244 ? -17.722 7.479 -4.638 1.00 97.38 244 ARG A CA 1
ATOM 1997 C C . ARG A 1 244 ? -18.796 6.774 -5.463 1.00 97.38 244 ARG A C 1
ATOM 1999 O O . ARG A 1 244 ? -19.645 7.455 -6.034 1.00 97.38 244 ARG A O 1
ATOM 2006 N N . ASP A 1 245 ? -18.709 5.454 -5.593 1.00 93.62 245 ASP A N 1
ATOM 2007 C CA . ASP A 1 245 ? -19.628 4.665 -6.422 1.00 93.62 245 ASP A CA 1
ATOM 2008 C C . ASP A 1 245 ? -20.906 4.240 -5.673 1.00 93.62 245 ASP A C 1
ATOM 2010 O O . ASP A 1 245 ? -21.030 4.419 -4.460 1.00 93.62 245 ASP A O 1
ATOM 2014 N N . ASP A 1 246 ? -21.863 3.651 -6.399 1.00 92.94 246 ASP A N 1
ATOM 2015 C CA . ASP A 1 246 ? -23.139 3.159 -5.849 1.00 92.94 246 ASP A CA 1
ATOM 2016 C C . ASP A 1 246 ? -22.972 1.994 -4.850 1.00 92.94 246 ASP A C 1
ATOM 2018 O O . ASP A 1 246 ? -23.945 1.546 -4.245 1.00 92.94 246 ASP A O 1
ATOM 2022 N N . GLN A 1 247 ? -21.762 1.442 -4.697 1.00 91.56 247 GLN A N 1
ATOM 2023 C CA . GLN A 1 247 ? -21.405 0.450 -3.673 1.00 91.56 247 GLN A CA 1
ATOM 2024 C C . GLN A 1 247 ? -20.628 1.093 -2.510 1.00 91.56 247 GLN A C 1
ATOM 2026 O O . GLN A 1 247 ? -20.108 0.395 -1.640 1.00 91.56 247 GLN A O 1
ATOM 2031 N N . GLY A 1 248 ? -20.555 2.426 -2.493 1.00 94.25 248 GLY A N 1
ATOM 2032 C CA . GLY A 1 248 ? -19.917 3.233 -1.466 1.00 94.25 248 GLY A CA 1
ATOM 2033 C C . GLY A 1 248 ? -18.398 3.339 -1.585 1.00 94.25 248 GLY A C 1
ATOM 2034 O O . GLY A 1 248 ? -17.800 4.084 -0.806 1.00 94.25 248 GLY A O 1
ATOM 2035 N N . ARG A 1 249 ? -17.751 2.648 -2.536 1.00 95.31 249 ARG A N 1
ATOM 2036 C CA . ARG A 1 249 ? -16.286 2.642 -2.652 1.00 95.31 249 ARG A CA 1
ATOM 2037 C C . ARG A 1 249 ? -15.786 3.928 -3.296 1.00 95.31 249 ARG A C 1
ATOM 2039 O O . ARG A 1 249 ? -16.345 4.420 -4.275 1.00 95.31 249 ARG A O 1
ATOM 2046 N N . TYR A 1 250 ? -14.674 4.441 -2.782 1.00 98.25 250 TYR A N 1
ATOM 2047 C CA . TYR A 1 250 ? -14.010 5.603 -3.363 1.00 98.25 250 TYR A CA 1
ATOM 2048 C C . TYR A 1 250 ? -13.122 5.209 -4.545 1.00 98.25 250 TYR A C 1
ATOM 2050 O O . TYR A 1 250 ? -12.369 4.234 -4.474 1.00 98.25 250 TYR A O 1
ATOM 2058 N N . THR A 1 251 ? -13.174 6.016 -5.601 1.00 98.31 251 THR A N 1
ATOM 2059 C CA . THR A 1 251 ? -12.261 5.981 -6.748 1.00 98.31 251 THR A CA 1
ATOM 2060 C C . THR A 1 251 ? -11.468 7.280 -6.786 1.00 98.31 251 THR A C 1
ATOM 2062 O O . THR A 1 251 ? -12.055 8.357 -6.713 1.00 98.31 251 THR A O 1
ATOM 2065 N N . VAL A 1 252 ? -10.140 7.188 -6.886 1.00 97.81 252 VAL A N 1
ATOM 2066 C CA . VAL A 1 252 ? -9.221 8.337 -6.797 1.00 97.81 252 VAL A CA 1
ATOM 2067 C C . VAL A 1 252 ? -8.190 8.323 -7.929 1.00 97.81 252 VAL A C 1
ATOM 2069 O O . VAL A 1 252 ? -7.860 7.262 -8.462 1.00 97.81 252 VAL A O 1
ATOM 2072 N N . ALA A 1 253 ? -7.655 9.487 -8.293 1.00 97.12 253 ALA A N 1
ATOM 2073 C CA . ALA A 1 253 ? -6.546 9.597 -9.240 1.00 97.12 253 ALA A CA 1
ATOM 2074 C C . ALA A 1 253 ? -5.195 9.753 -8.518 1.00 97.12 253 ALA A C 1
ATOM 2076 O O . ALA A 1 253 ? -5.102 10.355 -7.449 1.00 97.12 253 ALA A O 1
ATOM 2077 N N . MET A 1 254 ? -4.129 9.217 -9.114 1.00 95.75 254 MET A N 1
ATOM 2078 C CA . MET A 1 254 ? -2.750 9.519 -8.737 1.00 95.75 254 MET A CA 1
ATOM 2079 C C . MET A 1 254 ? -2.396 10.949 -9.177 1.00 95.75 254 MET A C 1
ATOM 2081 O O . MET A 1 254 ? -2.498 11.239 -10.375 1.00 95.75 254 MET A O 1
ATOM 2085 N N . PRO A 1 255 ? -1.914 11.819 -8.267 1.00 95.12 255 PRO A N 1
ATOM 2086 C CA . PRO A 1 255 ? -1.448 13.155 -8.614 1.00 95.12 255 PRO A CA 1
ATOM 2087 C C . PRO A 1 255 ? -0.095 13.065 -9.331 1.00 95.12 255 PRO A C 1
ATOM 2089 O O . PRO A 1 255 ? 0.923 12.693 -8.739 1.00 95.12 255 PRO A O 1
ATOM 2092 N N . LEU A 1 256 ? -0.075 13.408 -10.620 1.00 94.94 256 LEU A N 1
ATOM 2093 C CA . LEU A 1 256 ? 1.108 13.327 -11.481 1.00 94.94 256 LEU A CA 1
ATOM 2094 C C . LEU A 1 256 ? 1.742 14.708 -11.710 1.00 94.94 256 LEU A C 1
ATOM 2096 O O . LEU A 1 256 ? 1.048 15.665 -12.042 1.00 94.94 256 LEU A O 1
ATOM 2100 N N . LYS A 1 257 ? 3.071 14.791 -11.568 1.00 93.62 257 LYS A N 1
ATOM 2101 C CA . LYS A 1 257 ? 3.904 15.970 -11.884 1.00 93.62 257 LYS A CA 1
ATOM 2102 C C . LYS A 1 257 ? 4.123 16.164 -13.380 1.00 93.62 257 LYS A C 1
ATOM 2104 O O . LYS A 1 257 ? 4.396 17.273 -13.826 1.00 93.62 257 LYS A O 1
ATOM 2109 N N . GLU A 1 258 ? 4.082 15.069 -14.127 1.00 93.38 258 GLU A N 1
ATOM 2110 C CA . GLU A 1 258 ? 4.387 15.010 -15.551 1.00 93.38 258 GLU A CA 1
ATOM 2111 C C . GLU A 1 258 ? 3.357 14.142 -16.269 1.00 93.38 258 GLU A C 1
ATOM 2113 O O . GLU A 1 258 ? 2.780 13.228 -15.675 1.00 93.38 258 GLU A O 1
ATOM 2118 N N . ASP A 1 259 ? 3.171 14.391 -17.564 1.00 93.69 259 ASP A N 1
ATOM 2119 C CA . ASP A 1 259 ? 2.408 13.487 -18.417 1.00 93.69 259 ASP A CA 1
ATOM 2120 C C . ASP A 1 259 ? 3.087 12.097 -18.458 1.00 93.69 259 ASP A C 1
ATOM 2122 O O . ASP A 1 259 ? 4.304 12.024 -18.676 1.00 93.69 259 ASP A O 1
ATOM 2126 N N . PRO A 1 260 ? 2.342 10.986 -18.280 1.00 94.69 260 PRO A N 1
ATOM 2127 C CA . PRO A 1 260 ? 2.889 9.632 -18.328 1.00 94.69 260 PRO A CA 1
ATOM 2128 C C . PRO A 1 260 ? 3.749 9.309 -19.557 1.00 94.69 260 PRO A C 1
ATOM 2130 O O . PRO A 1 260 ? 4.607 8.432 -19.465 1.00 94.69 260 PRO A O 1
ATOM 2133 N N . SER A 1 261 ? 3.557 9.987 -20.693 1.00 93.00 261 SER A N 1
ATOM 2134 C CA . SER A 1 261 ? 4.336 9.786 -21.926 1.00 93.00 261 SER A CA 1
ATOM 2135 C C . SER A 1 261 ? 5.845 10.045 -21.787 1.00 93.00 261 SER A C 1
ATOM 2137 O O . SER A 1 261 ? 6.602 9.662 -22.678 1.00 93.00 261 SER A O 1
ATOM 2139 N N . CYS A 1 262 ? 6.320 10.621 -20.673 1.00 93.38 262 CYS A N 1
ATOM 2140 C CA . CYS A 1 262 ? 7.754 10.702 -20.366 1.00 93.38 262 CYS A CA 1
ATOM 2141 C C . CYS A 1 262 ? 8.358 9.401 -19.781 1.00 93.38 262 CYS A C 1
ATOM 2143 O O . CYS A 1 262 ? 9.583 9.292 -19.627 1.00 93.38 262 CYS A O 1
ATOM 2145 N N . LEU A 1 263 ? 7.531 8.397 -19.462 1.00 93.56 263 LEU A N 1
ATOM 2146 C CA . LEU A 1 263 ? 7.968 7.051 -19.085 1.00 93.56 263 LEU A CA 1
ATOM 2147 C C . LEU A 1 263 ? 8.394 6.251 -20.325 1.00 93.56 263 LEU A C 1
ATOM 2149 O O . LEU A 1 263 ? 7.701 6.227 -21.339 1.00 93.56 263 LEU A O 1
ATOM 2153 N N . GLY A 1 264 ? 9.532 5.563 -20.230 1.00 91.88 264 GLY A N 1
ATOM 2154 C CA . GLY A 1 264 ? 10.001 4.639 -21.259 1.00 91.88 264 GLY A CA 1
ATOM 2155 C C . GLY A 1 264 ? 9.436 3.222 -21.112 1.00 91.88 264 GLY A C 1
ATOM 2156 O O . GLY A 1 264 ? 8.539 2.942 -20.315 1.00 91.88 264 GLY A O 1
ATOM 2157 N N . GLU A 1 265 ? 10.048 2.287 -21.837 1.00 92.62 265 GLU A N 1
ATOM 2158 C CA . GLU A 1 265 ? 9.769 0.853 -21.722 1.00 92.62 265 GLU A CA 1
ATOM 2159 C C . GLU A 1 265 ? 10.128 0.354 -20.306 1.00 92.62 265 GLU A C 1
ATOM 2161 O O . GLU A 1 265 ? 11.158 0.726 -19.742 1.00 92.62 265 GLU A O 1
ATOM 2166 N N . SER A 1 266 ? 9.283 -0.491 -19.720 1.00 95.38 266 SER A N 1
ATOM 2167 C CA . SER A 1 266 ? 9.454 -1.069 -18.376 1.00 95.38 266 SER A CA 1
ATOM 2168 C C . SER A 1 266 ? 9.144 -2.573 -18.308 1.00 95.38 266 SER A C 1
ATOM 2170 O O . SER A 1 266 ? 9.583 -3.260 -17.379 1.00 95.38 266 SER A O 1
ATOM 2172 N N . ARG A 1 267 ? 8.446 -3.121 -19.311 1.00 94.94 267 ARG A N 1
ATOM 2173 C CA . ARG A 1 267 ? 8.025 -4.521 -19.408 1.00 94.94 267 ARG A CA 1
ATOM 2174 C C . ARG A 1 267 ? 9.213 -5.472 -19.400 1.00 94.94 267 ARG A C 1
ATOM 2176 O O . ARG A 1 267 ? 9.161 -6.479 -18.701 1.00 94.94 267 ARG A O 1
ATOM 2183 N N . GLN A 1 268 ? 10.300 -5.162 -20.103 1.00 92.25 268 GLN A N 1
ATOM 2184 C CA . GLN A 1 268 ? 11.476 -6.033 -20.162 1.00 92.25 268 GLN A CA 1
ATOM 2185 C C . GLN A 1 268 ? 12.195 -6.126 -18.803 1.00 92.25 268 GLN A C 1
ATOM 2187 O O . GLN A 1 268 ? 12.609 -7.214 -18.394 1.00 92.25 268 GLN A O 1
ATOM 2192 N N . THR A 1 269 ? 12.258 -5.027 -18.044 1.00 92.19 269 THR A N 1
ATOM 2193 C CA . THR A 1 269 ? 12.758 -5.011 -16.655 1.00 92.19 269 THR A CA 1
ATOM 2194 C C . THR A 1 269 ? 11.853 -5.835 -15.732 1.00 92.19 269 THR A C 1
ATOM 2196 O O . THR A 1 269 ? 12.345 -6.597 -14.891 1.00 92.19 269 THR A O 1
ATOM 2199 N N . ALA A 1 270 ? 10.532 -5.767 -15.924 1.00 95.19 270 ALA A N 1
ATOM 2200 C CA . ALA A 1 270 ? 9.577 -6.601 -15.199 1.00 95.19 270 ALA A CA 1
ATOM 2201 C C . ALA A 1 270 ? 9.704 -8.098 -15.565 1.00 95.19 270 ALA A C 1
ATOM 2203 O O . ALA A 1 270 ? 9.696 -8.931 -14.661 1.00 95.19 270 ALA A O 1
ATOM 2204 N N . ILE A 1 271 ? 9.929 -8.459 -16.837 1.00 94.75 271 ILE A N 1
ATOM 2205 C CA . ILE A 1 271 ? 10.174 -9.849 -17.285 1.00 94.75 271 ILE A CA 1
ATOM 2206 C C . ILE A 1 271 ? 11.448 -10.418 -16.648 1.00 94.75 271 ILE A C 1
ATOM 2208 O O . ILE A 1 271 ? 11.421 -11.509 -16.077 1.00 94.75 271 ILE A O 1
ATOM 2212 N N . GLN A 1 272 ? 12.564 -9.683 -16.687 1.00 92.31 272 GLN A N 1
ATOM 2213 C CA . GLN A 1 272 ? 13.822 -10.110 -16.056 1.00 92.31 272 GLN A CA 1
ATOM 2214 C C . GLN A 1 272 ? 13.665 -10.308 -14.538 1.00 92.31 272 GLN A C 1
ATOM 2216 O O . GLN A 1 272 ? 14.206 -11.259 -13.959 1.00 92.31 272 GLN A O 1
ATOM 2221 N N . SER A 1 273 ? 12.869 -9.446 -13.902 1.00 93.44 273 SER A N 1
ATOM 2222 C CA . SER A 1 273 ? 12.519 -9.554 -12.484 1.00 93.44 273 SER A CA 1
ATOM 2223 C C . SER A 1 273 ? 11.640 -10.779 -12.203 1.00 93.44 273 SER A C 1
ATOM 2225 O O . SER A 1 273 ? 11.945 -11.548 -11.292 1.00 93.44 273 SER A O 1
ATOM 2227 N N . LEU A 1 274 ? 10.618 -11.029 -13.028 1.00 95.06 274 LEU A N 1
ATOM 2228 C CA . LEU A 1 274 ? 9.736 -12.197 -12.945 1.00 95.06 274 LEU A CA 1
ATOM 2229 C C . LEU A 1 274 ? 10.507 -13.509 -13.152 1.00 95.06 274 LEU A C 1
ATOM 2231 O O . LEU A 1 274 ? 10.312 -14.463 -12.404 1.00 95.06 274 LEU A O 1
ATOM 2235 N N . HIS A 1 275 ? 11.435 -13.563 -14.109 1.00 92.44 275 HIS A N 1
ATOM 2236 C CA . HIS A 1 275 ? 12.317 -14.718 -14.318 1.00 92.44 275 HIS A CA 1
ATOM 2237 C C . HIS A 1 275 ? 13.235 -14.968 -13.112 1.00 92.44 275 HIS A C 1
ATOM 2239 O O . HIS A 1 275 ? 13.517 -16.116 -12.762 1.00 92.44 275 HIS A O 1
ATOM 2245 N N . SER A 1 276 ? 13.684 -13.903 -12.445 1.00 90.44 276 SER A N 1
ATOM 2246 C CA . SER A 1 276 ? 14.489 -13.994 -11.221 1.00 90.44 276 SER A CA 1
ATOM 2247 C C . SER A 1 276 ? 13.656 -14.438 -10.011 1.00 90.44 276 SER A C 1
ATOM 2249 O O . SER A 1 276 ? 14.124 -15.248 -9.209 1.00 90.44 276 SER A O 1
ATOM 2251 N N . LEU A 1 277 ? 12.399 -13.993 -9.919 1.00 92.38 277 LEU A N 1
ATOM 2252 C CA . LEU A 1 277 ? 11.420 -14.464 -8.941 1.00 92.38 277 LEU A CA 1
ATOM 2253 C C . LEU A 1 277 ? 11.098 -15.955 -9.152 1.00 92.38 277 LEU A C 1
ATOM 2255 O O . LEU A 1 277 ? 11.174 -16.727 -8.198 1.00 92.38 277 LEU A O 1
ATOM 2259 N N . TRP A 1 278 ? 10.843 -16.395 -10.387 1.00 91.44 278 TRP A N 1
ATOM 2260 C CA . TRP A 1 278 ? 10.568 -17.804 -10.705 1.00 91.44 278 TRP A CA 1
ATOM 2261 C C . TRP A 1 278 ? 11.733 -18.746 -10.382 1.00 91.44 278 TRP A C 1
ATOM 2263 O O . TRP A 1 278 ? 11.498 -19.840 -9.875 1.00 91.44 278 TRP A O 1
ATOM 2273 N N . LYS A 1 279 ? 12.989 -18.300 -10.536 1.00 89.38 279 LYS A N 1
ATOM 2274 C CA . LYS A 1 279 ? 14.188 -19.033 -10.072 1.00 89.38 279 LYS A CA 1
ATOM 2275 C C . LYS A 1 279 ? 14.272 -19.207 -8.546 1.00 89.38 279 LYS A C 1
ATOM 2277 O O . LYS A 1 279 ? 15.048 -20.044 -8.083 1.00 89.38 279 LYS A O 1
ATOM 2282 N N . ARG A 1 280 ? 13.518 -18.421 -7.764 1.00 87.50 280 ARG A N 1
ATOM 2283 C CA . ARG A 1 280 ? 13.345 -18.591 -6.310 1.00 87.50 280 ARG A CA 1
ATOM 2284 C C . ARG A 1 280 ? 12.119 -19.453 -5.999 1.00 87.50 280 ARG A C 1
ATOM 2286 O O . ARG A 1 280 ? 12.240 -20.369 -5.194 1.00 87.50 280 ARG A O 1
ATOM 2293 N N . LEU A 1 281 ? 10.982 -19.187 -6.647 1.00 90.25 281 LEU A N 1
ATOM 2294 C CA . LEU A 1 281 ? 9.732 -19.937 -6.470 1.00 90.25 281 LEU A CA 1
ATOM 2295 C C . LEU A 1 281 ? 9.916 -21.438 -6.758 1.00 90.25 281 LEU A C 1
ATOM 2297 O O . LEU A 1 281 ? 9.519 -22.270 -5.951 1.00 90.25 281 LEU A O 1
ATOM 2301 N N . SER A 1 282 ? 10.614 -21.800 -7.841 1.00 87.75 282 SER A N 1
ATOM 2302 C CA . SER A 1 282 ? 10.865 -23.206 -8.203 1.00 87.75 282 SER A CA 1
ATOM 2303 C C . SER A 1 282 ? 11.720 -23.988 -7.193 1.00 87.75 282 SER A C 1
ATOM 2305 O O . SER A 1 282 ? 11.775 -25.215 -7.255 1.00 87.75 282 SER A O 1
ATOM 2307 N N . ARG A 1 283 ? 12.381 -23.297 -6.253 1.00 89.31 283 ARG A N 1
ATOM 2308 C CA . ARG A 1 283 ? 13.223 -23.887 -5.197 1.00 89.31 283 ARG A CA 1
ATOM 2309 C C . ARG A 1 283 ? 12.528 -23.966 -3.836 1.00 89.31 283 ARG A C 1
ATOM 2311 O O . ARG A 1 283 ? 13.056 -24.611 -2.936 1.00 89.31 283 ARG A O 1
ATOM 2318 N N . ASP A 1 284 ? 11.391 -23.297 -3.669 1.00 88.75 284 ASP A N 1
ATOM 2319 C CA . ASP A 1 284 ? 10.702 -23.133 -2.388 1.00 88.75 284 ASP A CA 1
ATOM 2320 C C . ASP A 1 284 ? 9.186 -23.241 -2.614 1.00 88.75 284 ASP A C 1
ATOM 2322 O O . ASP A 1 284 ? 8.509 -22.264 -2.935 1.00 88.75 284 ASP A O 1
ATOM 2326 N N . LYS A 1 285 ? 8.665 -24.470 -2.483 1.00 89.06 285 LYS A N 1
ATOM 2327 C CA . LYS A 1 285 ? 7.255 -24.796 -2.760 1.00 89.06 285 LYS A CA 1
ATOM 2328 C C . LYS A 1 285 ? 6.277 -24.101 -1.808 1.00 89.06 285 LYS A C 1
ATOM 2330 O O . LYS A 1 285 ? 5.161 -23.797 -2.213 1.00 89.06 285 LYS A O 1
ATOM 2335 N N . GLU A 1 286 ? 6.689 -23.845 -0.567 1.00 88.69 286 GLU A N 1
ATOM 2336 C CA . GLU A 1 286 ? 5.888 -23.098 0.408 1.00 88.69 286 GLU A CA 1
ATOM 2337 C C . GLU A 1 286 ? 5.764 -21.638 -0.040 1.00 88.69 286 GLU A C 1
ATOM 2339 O O . GLU A 1 286 ? 4.661 -21.110 -0.171 1.00 88.69 286 GLU A O 1
ATOM 2344 N N . TYR A 1 287 ? 6.896 -21.011 -0.372 1.00 88.75 287 TYR A N 1
ATOM 2345 C CA . TYR A 1 287 ? 6.931 -19.645 -0.885 1.00 88.75 287 TYR A CA 1
ATOM 2346 C C . TYR A 1 287 ? 6.183 -19.499 -2.221 1.00 88.75 287 TYR A C 1
ATOM 2348 O O . TYR A 1 287 ? 5.537 -18.473 -2.416 1.00 88.75 287 TYR A O 1
ATOM 2356 N N . LEU A 1 288 ? 6.209 -20.509 -3.105 1.00 91.06 288 LEU A N 1
ATOM 2357 C CA . LEU A 1 288 ? 5.385 -20.544 -4.323 1.00 91.06 288 LEU A CA 1
ATOM 2358 C C . LEU A 1 288 ? 3.886 -20.596 -4.008 1.00 91.06 288 LEU A C 1
ATOM 2360 O O . LEU A 1 288 ? 3.160 -19.709 -4.449 1.00 91.06 288 LEU A O 1
ATOM 2364 N N . SER A 1 289 ? 3.439 -21.554 -3.193 1.00 90.50 289 SER A N 1
ATOM 2365 C CA . SER A 1 289 ? 2.016 -21.707 -2.856 1.00 90.50 289 SER A CA 1
ATOM 2366 C C . SER A 1 289 ? 1.443 -20.466 -2.155 1.00 90.50 289 SER A C 1
ATOM 2368 O O . SER A 1 289 ? 0.321 -20.039 -2.438 1.00 90.50 289 SER A O 1
ATOM 2370 N N . LEU A 1 290 ? 2.237 -19.818 -1.294 1.00 90.62 290 LEU A N 1
ATOM 2371 C CA . LEU A 1 290 ? 1.881 -18.532 -0.689 1.00 90.62 290 LEU A CA 1
ATOM 2372 C C . LEU A 1 290 ? 1.775 -17.395 -1.724 1.00 90.62 290 LEU A C 1
ATOM 2374 O O . LEU A 1 290 ? 0.943 -16.505 -1.551 1.00 90.62 290 LEU A O 1
ATOM 2378 N N . TYR A 1 291 ? 2.587 -17.414 -2.787 1.00 93.00 291 TYR A N 1
ATOM 2379 C CA . TYR A 1 291 ? 2.576 -16.409 -3.860 1.00 93.00 291 TYR A CA 1
ATOM 2380 C C . TYR A 1 291 ? 1.367 -16.564 -4.783 1.00 93.00 291 TYR A C 1
ATOM 2382 O O . TYR A 1 291 ? 0.683 -15.586 -5.081 1.00 93.00 291 TYR A O 1
ATOM 2390 N N . GLU A 1 292 ? 1.082 -17.800 -5.191 1.00 91.94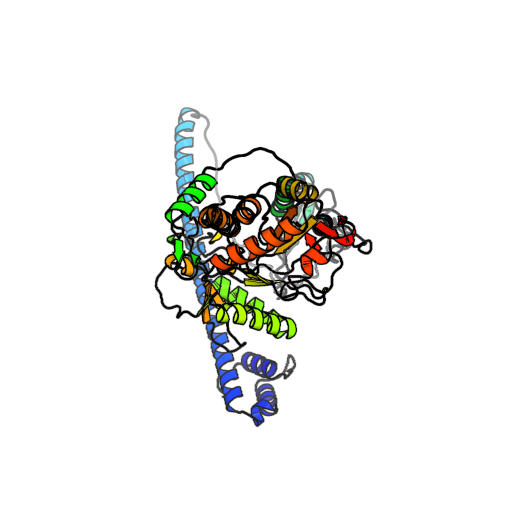 292 GLU A N 1
ATOM 2391 C CA . GLU A 1 292 ? -0.091 -18.159 -5.988 1.00 91.94 292 GLU A CA 1
ATOM 2392 C C . GLU A 1 292 ? -1.371 -17.780 -5.241 1.00 91.94 292 GLU A C 1
ATOM 2394 O O . GLU A 1 292 ? -2.211 -17.068 -5.786 1.00 91.94 292 GLU A O 1
ATOM 2399 N N . LYS A 1 293 ? -1.479 -18.149 -3.956 1.00 91.75 293 LYS A N 1
ATOM 2400 C CA . LYS A 1 293 ? -2.628 -17.789 -3.115 1.00 91.75 293 LYS A CA 1
ATOM 2401 C C . LYS A 1 293 ? -2.771 -16.277 -2.911 1.00 91.75 293 LYS A C 1
ATOM 2403 O O . LYS A 1 293 ? -3.895 -15.784 -2.886 1.00 91.75 293 LYS A O 1
ATOM 2408 N N . PHE A 1 294 ? -1.667 -15.538 -2.772 1.00 92.25 294 PHE A N 1
ATOM 2409 C CA . PHE A 1 294 ? -1.702 -14.074 -2.671 1.00 92.25 294 PHE A CA 1
ATOM 2410 C C . PHE A 1 294 ? -2.253 -13.430 -3.952 1.00 92.25 294 PHE A C 1
ATOM 2412 O O . PHE A 1 294 ? -3.092 -12.536 -3.867 1.00 92.25 294 PHE A O 1
ATOM 2419 N N . LEU A 1 295 ? -1.793 -13.871 -5.129 1.00 93.25 295 LEU A N 1
ATOM 2420 C CA . LEU A 1 295 ? -2.250 -13.306 -6.400 1.00 93.25 295 LEU A CA 1
ATOM 2421 C C . LEU A 1 295 ? -3.675 -13.745 -6.750 1.00 93.25 295 LEU A C 1
ATOM 2423 O O . LEU A 1 295 ? -4.443 -12.920 -7.232 1.00 93.25 295 LEU A O 1
ATOM 2427 N N . GLN A 1 296 ? -4.070 -14.980 -6.436 1.00 93.00 296 GLN A N 1
ATOM 2428 C CA . GLN A 1 296 ? -5.457 -15.412 -6.623 1.00 93.00 296 GLN A CA 1
ATOM 2429 C C . GLN A 1 296 ? -6.406 -14.597 -5.718 1.00 93.00 296 GLN A C 1
ATOM 2431 O O . GLN A 1 296 ? -7.383 -14.063 -6.217 1.00 93.00 296 GLN A O 1
ATOM 2436 N N . GLU A 1 297 ? -6.047 -14.302 -4.456 1.00 93.38 297 GLU A N 1
ATOM 2437 C CA . GLU A 1 297 ? -6.821 -13.369 -3.601 1.00 93.38 297 GLU A CA 1
ATOM 2438 C C . GLU A 1 297 ? -6.844 -11.910 -4.129 1.00 93.38 297 GLU A C 1
ATOM 2440 O O . GLU A 1 297 ? -7.640 -11.087 -3.675 1.00 93.38 297 GLU A O 1
ATOM 2445 N N . TYR A 1 298 ? -5.971 -11.539 -5.070 1.00 93.50 298 TYR A N 1
ATOM 2446 C CA . TYR A 1 298 ? -6.043 -10.257 -5.783 1.00 93.50 298 TYR A CA 1
ATOM 2447 C C . TYR A 1 298 ? -7.002 -10.307 -6.981 1.00 93.50 298 TYR A C 1
ATOM 2449 O O . TYR A 1 298 ? -7.742 -9.348 -7.185 1.00 93.50 298 TYR A O 1
ATOM 2457 N N . GLU A 1 299 ? -7.010 -11.406 -7.738 1.00 93.94 299 GLU A N 1
ATOM 2458 C CA . GLU A 1 299 ? -7.916 -11.645 -8.873 1.00 93.94 299 GLU A CA 1
ATOM 2459 C C . GLU A 1 299 ? -9.363 -11.866 -8.388 1.00 93.94 299 GLU A C 1
ATOM 2461 O O . GLU A 1 299 ? -10.272 -11.155 -8.812 1.00 93.94 299 GLU A O 1
ATOM 2466 N N . ASP A 1 300 ? -9.564 -12.756 -7.411 1.00 95.25 300 ASP A N 1
ATOM 2467 C CA . ASP A 1 300 ? -10.873 -13.157 -6.869 1.00 95.25 300 ASP A CA 1
ATOM 2468 C C . ASP A 1 300 ? -11.638 -11.995 -6.206 1.00 95.25 300 ASP A C 1
ATOM 2470 O O . ASP A 1 300 ? -12.867 -11.981 -6.187 1.00 95.25 300 ASP A O 1
ATOM 2474 N N . LEU A 1 301 ? -10.914 -11.012 -5.657 1.00 92.94 301 LEU A N 1
ATOM 2475 C CA . LEU A 1 301 ? -11.478 -9.805 -5.036 1.00 92.94 301 LEU A CA 1
ATOM 2476 C C . LEU A 1 301 ? -11.539 -8.601 -6.002 1.00 92.94 301 LEU A C 1
ATOM 2478 O O . LEU A 1 301 ? -11.820 -7.483 -5.572 1.00 92.94 301 LEU A O 1
ATOM 2482 N N . GLY A 1 302 ? -11.234 -8.789 -7.291 1.00 93.50 302 GLY A N 1
ATOM 2483 C CA . GLY A 1 302 ? -11.263 -7.726 -8.305 1.00 93.50 302 GLY A CA 1
ATOM 2484 C C . GLY A 1 302 ? -10.202 -6.629 -8.129 1.00 93.50 302 GLY A C 1
ATOM 2485 O O . GLY A 1 302 ? -10.287 -5.585 -8.776 1.00 93.50 302 GLY A O 1
ATOM 2486 N N . HIS A 1 303 ? -9.199 -6.854 -7.273 1.00 94.94 303 HIS A N 1
ATOM 2487 C CA . HIS A 1 303 ? -8.084 -5.935 -7.003 1.00 94.94 303 HIS A CA 1
ATOM 2488 C C . HIS A 1 303 ? -7.008 -5.955 -8.108 1.00 94.94 303 HIS A C 1
ATOM 2490 O O . HIS A 1 303 ? -6.130 -5.089 -8.159 1.00 94.94 303 HIS A O 1
ATOM 2496 N N . MET A 1 304 ? -7.074 -6.939 -9.008 1.00 95.44 304 MET A N 1
ATOM 2497 C CA . MET A 1 304 ? -6.408 -6.915 -10.305 1.00 95.44 304 MET A CA 1
ATOM 2498 C C . MET A 1 304 ?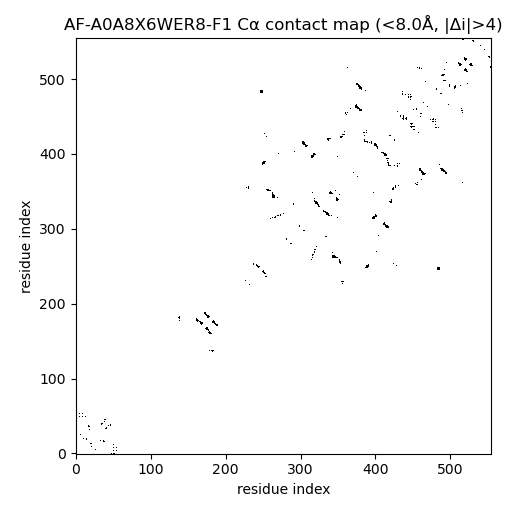 -7.265 -7.599 -11.372 1.00 95.44 304 MET A C 1
ATOM 2500 O O . MET A 1 304 ? -8.104 -8.437 -11.050 1.00 95.44 304 MET A O 1
ATOM 2504 N N . ARG A 1 305 ? -7.014 -7.281 -12.644 1.00 95.06 305 ARG A N 1
ATOM 2505 C CA . ARG A 1 305 ? -7.637 -7.935 -13.809 1.00 95.06 305 ARG A CA 1
ATOM 2506 C C . ARG A 1 305 ? -6.582 -8.364 -14.822 1.00 95.06 305 ARG A C 1
ATOM 2508 O O . ARG A 1 305 ? -5.625 -7.622 -15.043 1.00 95.06 305 ARG A O 1
ATOM 2515 N N . GLU A 1 306 ? -6.751 -9.526 -15.449 1.00 94.69 306 GLU A N 1
ATOM 2516 C CA . GLU A 1 306 ? -5.945 -9.904 -16.618 1.00 94.69 306 GLU A CA 1
ATOM 2517 C C . GLU A 1 306 ? -6.310 -9.014 -17.818 1.00 94.69 306 GLU A C 1
ATOM 2519 O O . GLU A 1 306 ? -7.480 -8.678 -18.012 1.00 94.69 306 GLU A O 1
ATOM 2524 N N . ILE A 1 307 ? -5.318 -8.635 -18.627 1.00 92.12 307 ILE A N 1
ATOM 2525 C CA . ILE A 1 307 ? -5.519 -7.884 -19.870 1.00 92.12 307 ILE A CA 1
ATOM 2526 C C . ILE A 1 307 ? -4.709 -8.464 -21.036 1.00 92.12 307 ILE A C 1
ATOM 2528 O O . ILE A 1 307 ? -3.558 -8.882 -20.883 1.00 92.12 307 ILE A O 1
ATOM 2532 N N . ASN A 1 308 ? -5.286 -8.392 -22.237 1.00 84.31 308 ASN A N 1
ATOM 2533 C CA . ASN A 1 308 ? -4.545 -8.595 -23.479 1.00 84.31 308 ASN A CA 1
ATOM 2534 C C . ASN A 1 308 ? -3.632 -7.379 -23.706 1.00 84.31 308 ASN A C 1
ATOM 2536 O O . ASN A 1 308 ? -4.084 -6.233 -23.666 1.00 84.31 308 ASN A O 1
ATOM 2540 N N . ALA A 1 309 ? -2.333 -7.609 -23.900 1.00 66.56 309 ALA A N 1
ATOM 2541 C CA . ALA A 1 309 ? -1.300 -6.571 -23.819 1.00 66.56 309 ALA A CA 1
ATOM 2542 C C . ALA A 1 309 ? -1.122 -5.744 -25.114 1.00 66.56 309 ALA A C 1
ATOM 2544 O O . ALA A 1 309 ? -0.041 -5.213 -25.362 1.00 66.56 309 ALA A O 1
ATOM 2545 N N . ASP A 1 310 ? -2.178 -5.629 -25.922 1.00 54.78 310 ASP A N 1
ATOM 2546 C CA . ASP A 1 310 ? -2.120 -5.188 -27.325 1.00 54.78 310 ASP A CA 1
ATOM 2547 C C . ASP A 1 310 ? -2.390 -3.679 -27.516 1.00 54.78 310 ASP A C 1
ATOM 2549 O O . ASP A 1 310 ? -2.408 -3.170 -28.636 1.00 54.78 310 ASP A O 1
ATOM 2553 N N . GLY A 1 311 ? -2.630 -2.944 -26.425 1.00 56.62 311 GLY A N 1
ATOM 2554 C CA . GLY A 1 311 ? -2.967 -1.519 -26.460 1.00 56.62 311 GLY A CA 1
ATOM 2555 C C . GLY A 1 311 ? -1.748 -0.608 -26.632 1.00 56.62 311 GLY A C 1
ATOM 2556 O O . GLY A 1 311 ? -0.873 -0.575 -25.767 1.00 56.62 311 GLY A O 1
ATOM 2557 N N . SER A 1 312 ? -1.745 0.215 -27.685 1.00 55.47 312 SER A N 1
ATOM 2558 C CA . SER A 1 312 ? -0.706 1.212 -28.009 1.00 55.47 312 SER A CA 1
ATOM 2559 C C . SER A 1 312 ? -0.727 2.473 -27.120 1.00 55.47 312 SER A C 1
ATOM 2561 O O . SER A 1 312 ? -0.463 3.576 -27.598 1.00 55.47 312 SER A O 1
ATOM 2563 N N . GLY A 1 313 ? -1.112 2.331 -25.852 1.00 72.44 313 GLY A N 1
ATOM 2564 C CA . GLY A 1 313 ? -1.179 3.416 -24.872 1.00 72.44 313 GLY A CA 1
ATOM 2565 C C . GLY A 1 313 ? 0.025 3.421 -23.933 1.00 72.44 313 GLY A C 1
ATOM 2566 O O . GLY A 1 313 ? 0.708 2.405 -23.769 1.00 72.44 313 GLY A O 1
ATOM 2567 N N . VAL A 1 314 ? 0.262 4.556 -23.270 1.00 87.00 314 VAL A N 1
ATOM 2568 C CA . VAL A 1 314 ? 1.260 4.630 -22.197 1.00 87.00 314 VAL A CA 1
ATOM 2569 C C . VAL A 1 314 ? 0.902 3.624 -21.105 1.00 87.00 314 VAL A C 1
ATOM 2571 O O . VAL A 1 314 ? -0.253 3.516 -20.693 1.00 87.00 314 VAL A O 1
ATOM 2574 N N . SER A 1 315 ? 1.892 2.863 -20.647 1.00 92.81 315 SER A N 1
ATOM 2575 C CA . SER A 1 315 ? 1.715 1.910 -19.558 1.00 92.81 315 SER A CA 1
ATOM 2576 C C . SER A 1 315 ? 3.032 1.625 -18.851 1.00 92.81 315 SER A C 1
ATOM 2578 O O . SER A 1 315 ? 4.104 1.776 -19.437 1.00 92.81 315 SER A O 1
ATOM 2580 N N . PHE A 1 316 ? 2.955 1.219 -17.585 1.00 95.62 316 PHE A N 1
ATOM 2581 C CA . PHE A 1 316 ? 4.133 1.004 -16.752 1.00 95.62 316 PHE A CA 1
ATOM 2582 C C . PHE A 1 316 ? 4.034 -0.319 -15.992 1.00 95.62 316 PHE A C 1
ATOM 2584 O O . PHE A 1 316 ? 3.034 -0.604 -15.334 1.00 95.62 316 PHE A O 1
ATOM 2591 N N . TYR A 1 317 ? 5.081 -1.136 -16.108 1.00 96.69 317 TYR A N 1
ATOM 2592 C CA . TYR A 1 317 ? 5.142 -2.488 -15.563 1.00 96.69 317 TYR A CA 1
ATOM 2593 C C . TYR A 1 317 ? 6.025 -2.511 -14.315 1.00 96.69 317 TYR A C 1
ATOM 2595 O O . TYR A 1 317 ? 7.247 -2.397 -14.400 1.00 96.69 317 TYR A O 1
ATOM 2603 N N . MET A 1 318 ? 5.411 -2.687 -13.147 1.00 96.62 318 MET A N 1
ATOM 2604 C CA . MET A 1 318 ? 6.102 -2.742 -11.860 1.00 96.62 318 MET A CA 1
ATOM 2605 C C . MET A 1 318 ? 6.708 -4.134 -11.618 1.00 96.62 318 MET A C 1
ATOM 2607 O O . MET A 1 318 ? 5.967 -5.118 -11.531 1.00 96.62 318 MET A O 1
ATOM 2611 N N . PRO A 1 319 ? 8.033 -4.257 -11.414 1.00 96.31 319 PRO A N 1
ATOM 2612 C CA . PRO A 1 319 ? 8.617 -5.464 -10.839 1.00 96.31 319 PRO A CA 1
ATOM 2613 C C . PRO A 1 319 ? 8.042 -5.737 -9.444 1.00 96.31 319 PRO A C 1
ATOM 2615 O O . PRO A 1 319 ? 7.865 -4.807 -8.658 1.00 96.31 319 PRO A O 1
ATOM 2618 N N . HIS A 1 320 ? 7.809 -7.001 -9.092 1.00 95.25 320 HIS A N 1
ATOM 2619 C CA . HIS A 1 320 ? 7.290 -7.369 -7.771 1.00 95.25 320 HIS A CA 1
ATOM 2620 C C . HIS A 1 320 ? 8.020 -8.563 -7.153 1.00 95.25 320 HIS A C 1
ATOM 2622 O O . HIS A 1 320 ? 8.585 -9.410 -7.846 1.00 95.25 320 HIS A O 1
ATOM 2628 N N . HIS A 1 321 ? 8.048 -8.616 -5.820 1.00 90.81 321 HIS A N 1
ATOM 2629 C CA . HIS A 1 321 ? 8.713 -9.679 -5.063 1.00 90.81 321 HIS A CA 1
ATOM 2630 C C . HIS A 1 321 ? 8.048 -9.906 -3.701 1.00 90.81 321 HIS A C 1
ATOM 2632 O O . HIS A 1 321 ? 7.384 -9.027 -3.166 1.00 90.81 321 HIS A O 1
ATOM 2638 N N . GLY A 1 322 ? 8.205 -11.105 -3.143 1.00 88.44 322 GLY A N 1
ATOM 2639 C CA . GLY A 1 322 ? 7.530 -11.525 -1.916 1.00 88.44 322 GLY A CA 1
ATOM 2640 C C . GLY A 1 322 ? 8.424 -11.424 -0.682 1.00 88.44 322 GLY A C 1
ATOM 2641 O O . GLY A 1 322 ? 9.528 -11.986 -0.644 1.00 88.44 322 GLY A O 1
ATOM 2642 N N . VAL A 1 323 ? 7.917 -10.749 0.347 1.00 81.31 323 VAL A N 1
ATOM 2643 C CA . VAL A 1 323 ? 8.515 -10.648 1.680 1.00 81.31 323 VAL A CA 1
ATOM 2644 C C . VAL A 1 323 ? 7.721 -11.526 2.648 1.00 81.31 323 VAL A C 1
ATOM 2646 O O . VAL A 1 323 ? 6.510 -11.384 2.803 1.00 81.31 323 VAL A O 1
ATOM 2649 N N . TYR A 1 324 ? 8.424 -12.451 3.298 1.00 72.19 324 TYR A N 1
ATOM 2650 C CA . TYR A 1 324 ? 7.887 -13.443 4.231 1.00 72.19 324 TYR A CA 1
ATOM 2651 C C . TYR A 1 324 ? 8.938 -13.719 5.313 1.00 72.19 324 TYR A C 1
ATOM 2653 O O . TYR A 1 324 ? 10.128 -13.809 4.999 1.00 72.19 324 TYR A O 1
ATOM 2661 N N . ARG A 1 325 ? 8.515 -13.833 6.579 1.00 63.12 325 ARG A N 1
ATOM 2662 C CA . ARG A 1 325 ? 9.379 -14.192 7.715 1.00 63.12 325 ARG A CA 1
ATOM 2663 C C . ARG A 1 325 ? 8.957 -15.575 8.226 1.00 63.12 325 ARG A C 1
ATOM 2665 O O . ARG A 1 325 ? 7.869 -15.705 8.775 1.00 63.12 325 ARG A O 1
ATOM 2672 N N . ARG A 1 326 ? 9.836 -16.576 8.099 1.00 57.91 326 ARG A N 1
ATOM 2673 C CA . ARG A 1 326 ? 9.607 -17.969 8.554 1.00 57.91 326 ARG A CA 1
ATOM 2674 C C . ARG A 1 326 ? 9.472 -18.126 10.081 1.00 57.91 326 ARG A C 1
ATOM 2676 O O . ARG A 1 326 ? 9.143 -19.199 10.561 1.00 57.91 326 ARG A O 1
ATOM 2683 N N . GLU A 1 327 ? 9.768 -17.075 10.845 1.00 50.94 327 GLU A N 1
ATOM 2684 C CA . GLU A 1 327 ? 9.965 -17.122 12.303 1.00 50.94 327 GLU A CA 1
ATOM 2685 C C . GLU A 1 327 ? 8.704 -16.788 13.124 1.00 50.94 327 GLU A C 1
ATOM 2687 O O . GLU A 1 327 ? 8.745 -16.862 14.349 1.00 50.94 327 GLU A O 1
ATOM 2692 N N . LYS A 1 328 ? 7.573 -16.445 12.485 1.00 51.41 328 LYS A N 1
ATOM 2693 C CA . LYS A 1 328 ? 6.262 -16.375 13.160 1.00 51.41 328 LYS A CA 1
ATOM 2694 C C . LYS A 1 328 ? 5.272 -17.327 12.498 1.00 51.41 328 LYS A C 1
ATOM 2696 O O . LYS A 1 328 ? 5.115 -17.295 11.276 1.00 51.41 328 LYS A O 1
ATOM 2701 N N . SER A 1 329 ? 4.553 -18.082 13.327 1.00 37.16 329 SER A N 1
ATOM 2702 C CA . SER A 1 329 ? 3.586 -19.138 12.976 1.00 37.16 329 SER A CA 1
ATOM 2703 C C . SER A 1 329 ? 2.418 -18.712 12.074 1.00 37.16 329 SER A C 1
ATOM 2705 O O . SER A 1 329 ? 1.716 -19.571 11.553 1.00 37.16 329 SER A O 1
ATOM 2707 N N . THR A 1 330 ? 2.198 -17.409 11.881 1.00 45.50 330 THR A N 1
ATOM 2708 C CA . THR A 1 330 ? 1.014 -16.844 11.207 1.00 45.50 330 THR A CA 1
ATOM 2709 C C . THR A 1 330 ? 1.343 -15.881 10.055 1.00 45.50 330 THR A C 1
ATOM 2711 O O . THR A 1 330 ? 0.454 -15.190 9.552 1.00 45.50 330 THR A O 1
ATOM 2714 N N . THR A 1 331 ? 2.607 -15.780 9.617 1.00 51.94 331 THR A N 1
ATOM 2715 C CA . THR A 1 331 ? 3.024 -14.716 8.679 1.00 51.94 331 THR A CA 1
ATOM 2716 C C . THR A 1 331 ? 2.470 -14.909 7.261 1.00 51.94 331 THR A C 1
ATOM 2718 O O . THR A 1 331 ? 3.069 -15.601 6.441 1.00 51.94 331 THR A O 1
ATOM 2721 N N . LYS A 1 332 ? 1.375 -14.214 6.920 1.00 65.88 332 LYS A N 1
ATOM 2722 C CA . LYS A 1 332 ? 0.943 -14.044 5.521 1.00 65.88 332 LYS A CA 1
ATOM 2723 C C . LYS A 1 332 ? 2.079 -13.421 4.688 1.00 65.88 332 LYS A C 1
ATOM 2725 O O . LYS A 1 332 ? 2.722 -12.465 5.128 1.00 65.88 332 LYS A O 1
ATOM 2730 N N . LEU A 1 333 ? 2.301 -13.935 3.477 1.00 83.12 333 LEU A N 1
ATOM 2731 C CA . LEU A 1 333 ? 3.195 -13.329 2.485 1.00 83.12 333 LEU A CA 1
ATOM 2732 C C . LEU A 1 333 ? 2.721 -11.906 2.139 1.00 83.12 333 LEU A C 1
ATOM 2734 O O . LEU A 1 333 ? 1.530 -11.688 1.922 1.00 83.12 333 LEU A O 1
ATOM 2738 N N . ARG A 1 334 ? 3.653 -10.950 2.042 1.00 82.38 334 ARG A N 1
ATOM 2739 C CA . ARG A 1 334 ? 3.397 -9.600 1.515 1.00 82.38 334 ARG A CA 1
ATOM 2740 C C . ARG A 1 334 ? 4.163 -9.412 0.204 1.00 82.38 334 ARG A C 1
ATOM 2742 O O . ARG A 1 334 ? 5.391 -9.493 0.200 1.00 82.38 334 ARG A O 1
ATOM 2749 N N . THR A 1 335 ? 3.467 -9.153 -0.900 1.00 89.38 335 THR A N 1
ATOM 2750 C CA . THR A 1 335 ? 4.104 -8.847 -2.194 1.00 89.38 335 THR A CA 1
ATOM 2751 C C . THR A 1 335 ? 4.365 -7.354 -2.307 1.00 89.38 335 THR A C 1
ATOM 2753 O O . THR A 1 335 ? 3.428 -6.571 -2.238 1.00 89.38 335 THR A O 1
ATOM 2756 N N . VAL A 1 336 ? 5.622 -6.956 -2.482 1.00 90.06 336 VAL A N 1
ATOM 2757 C CA . VAL A 1 336 ? 6.040 -5.566 -2.693 1.00 90.06 336 VAL A CA 1
ATOM 2758 C C . VAL A 1 336 ? 6.075 -5.274 -4.191 1.00 90.06 336 VAL A C 1
ATOM 2760 O O . VAL A 1 336 ? 6.789 -5.961 -4.927 1.00 90.06 336 VAL A O 1
ATOM 2763 N N . PHE A 1 337 ? 5.348 -4.242 -4.621 1.00 94.19 337 PHE A N 1
ATOM 2764 C CA . PHE A 1 337 ? 5.348 -3.717 -5.988 1.00 94.19 337 PHE A CA 1
ATOM 2765 C C . PHE A 1 337 ? 6.330 -2.539 -6.095 1.00 94.19 337 PHE A C 1
ATOM 2767 O O . PHE A 1 337 ? 6.306 -1.627 -5.270 1.00 94.19 337 PHE A O 1
ATOM 2774 N N . ASN A 1 338 ? 7.232 -2.561 -7.079 1.00 92.31 338 ASN A N 1
ATOM 2775 C CA . ASN A 1 338 ? 8.324 -1.593 -7.199 1.00 92.31 338 ASN A CA 1
ATOM 2776 C C . ASN A 1 338 ? 8.037 -0.508 -8.252 1.00 92.31 338 ASN A C 1
ATOM 2778 O O . ASN A 1 338 ? 8.591 -0.529 -9.353 1.00 92.31 338 ASN A O 1
ATOM 2782 N N . ALA A 1 339 ? 7.226 0.483 -7.882 1.00 93.75 339 ALA A N 1
ATOM 2783 C CA . ALA A 1 339 ? 6.988 1.680 -8.695 1.00 93.75 339 ALA A CA 1
ATOM 2784 C C . ALA A 1 339 ? 8.218 2.616 -8.813 1.00 93.75 339 ALA A C 1
ATOM 2786 O O . ALA A 1 339 ? 8.197 3.554 -9.608 1.00 93.75 339 ALA A O 1
ATOM 2787 N N . SER A 1 340 ? 9.305 2.348 -8.074 1.00 92.69 340 SER A N 1
ATOM 2788 C CA . SER A 1 340 ? 10.594 3.060 -8.163 1.00 92.69 340 SER A CA 1
ATOM 2789 C C . SER A 1 340 ? 11.587 2.427 -9.150 1.00 92.69 340 SER A C 1
ATOM 2791 O O . SER A 1 340 ? 12.720 2.893 -9.257 1.00 92.69 340 SER A O 1
ATOM 2793 N N . SER A 1 341 ? 11.212 1.361 -9.868 1.00 90.56 341 SER A N 1
ATOM 2794 C CA . SER A 1 341 ? 12.059 0.806 -10.931 1.00 90.56 341 SER A CA 1
ATOM 2795 C C . SER A 1 341 ? 12.188 1.807 -12.089 1.00 90.56 341 SER A C 1
ATOM 2797 O O . SER A 1 341 ? 11.162 2.301 -12.553 1.00 90.56 341 SER A O 1
ATOM 2799 N N . PRO A 1 342 ? 13.391 2.100 -12.610 1.00 91.12 342 PRO A N 1
ATOM 2800 C CA . PRO A 1 342 ? 13.519 2.919 -13.808 1.00 91.12 342 PRO A CA 1
ATOM 2801 C C . PRO A 1 342 ? 12.995 2.170 -15.043 1.00 91.12 342 PRO A C 1
ATOM 2803 O O . PRO A 1 342 ? 13.163 0.953 -15.180 1.00 91.12 342 PRO A O 1
ATOM 2806 N N . SER A 1 343 ? 12.373 2.930 -15.939 1.00 93.62 343 SER A N 1
ATOM 2807 C CA . SER A 1 343 ? 12.101 2.573 -17.333 1.00 93.62 343 SER A CA 1
ATOM 2808 C C . SER A 1 343 ? 13.295 2.938 -18.231 1.00 93.62 343 SER A C 1
ATOM 2810 O O . SER A 1 343 ? 14.283 3.504 -17.756 1.00 93.62 343 SER A O 1
ATOM 2812 N N . THR A 1 344 ? 13.218 2.677 -19.539 1.00 92.44 344 THR A N 1
ATOM 2813 C CA . THR A 1 344 ? 14.286 3.047 -20.489 1.00 92.44 344 THR A CA 1
ATOM 2814 C C . THR A 1 344 ? 14.528 4.555 -20.621 1.00 92.44 344 THR A C 1
ATOM 2816 O O . THR A 1 344 ? 15.602 4.935 -21.076 1.00 92.44 344 THR A O 1
ATOM 2819 N N . SER A 1 345 ? 13.608 5.425 -20.175 1.00 91.31 345 SER A N 1
ATOM 2820 C CA . SER A 1 345 ? 13.854 6.878 -20.083 1.00 91.31 345 SER A CA 1
ATOM 2821 C C . SER A 1 345 ? 14.595 7.294 -18.801 1.00 91.31 345 SER A C 1
ATOM 2823 O O . SER A 1 345 ? 14.777 8.481 -18.540 1.00 91.31 345 SER A O 1
ATOM 2825 N N . GLY A 1 346 ? 14.974 6.334 -17.948 1.00 91.38 346 GLY A N 1
ATOM 2826 C CA . GLY A 1 346 ? 15.529 6.568 -16.612 1.00 91.38 346 GLY A CA 1
ATOM 2827 C C . GLY A 1 346 ? 14.481 6.956 -15.561 1.00 91.38 346 GLY A C 1
ATOM 2828 O O . GLY A 1 346 ? 14.735 6.800 -14.367 1.00 91.38 346 GLY A O 1
ATOM 2829 N N . LYS A 1 347 ? 13.285 7.399 -15.975 1.00 92.56 347 LYS A N 1
ATOM 2830 C CA . LYS A 1 347 ? 12.176 7.733 -15.071 1.00 92.56 347 LYS A CA 1
ATOM 2831 C C . LYS A 1 347 ? 11.443 6.486 -14.589 1.00 92.56 347 LYS A C 1
ATOM 2833 O O . LYS A 1 347 ? 11.341 5.486 -15.298 1.00 92.56 347 LYS A O 1
ATOM 2838 N N . SER A 1 348 ? 10.903 6.569 -13.383 1.00 95.25 348 SER A N 1
ATOM 2839 C CA . SER A 1 348 ? 10.027 5.578 -12.753 1.00 95.25 348 SER A CA 1
ATOM 2840 C C . SER A 1 348 ? 8.632 6.168 -12.524 1.00 95.25 348 SER A C 1
ATOM 2842 O O . SER A 1 348 ? 8.478 7.392 -12.478 1.00 95.25 348 SER A O 1
ATOM 2844 N N . LEU A 1 349 ? 7.626 5.318 -12.305 1.00 95.44 349 LEU A N 1
ATOM 2845 C CA . LEU A 1 349 ? 6.281 5.765 -11.925 1.00 95.44 349 LEU A CA 1
ATOM 2846 C C . LEU A 1 349 ? 6.302 6.644 -10.660 1.00 95.44 349 LEU A C 1
ATOM 2848 O O . LEU A 1 349 ? 5.538 7.599 -10.550 1.00 95.44 349 LEU A O 1
ATOM 2852 N N . ASN A 1 350 ? 7.206 6.366 -9.718 1.00 94.44 350 ASN A N 1
ATOM 2853 C CA . ASN A 1 350 ? 7.365 7.162 -8.501 1.00 94.44 350 ASN A CA 1
ATOM 2854 C C . ASN A 1 350 ? 8.056 8.514 -8.703 1.00 94.44 350 ASN A C 1
ATOM 2856 O O . ASN A 1 350 ? 7.781 9.433 -7.939 1.00 94.44 350 ASN A O 1
ATOM 2860 N N . SER A 1 351 ? 8.907 8.681 -9.719 1.00 93.00 351 SER A N 1
ATOM 2861 C CA . SER A 1 351 ? 9.518 9.992 -10.000 1.00 93.00 351 SER A CA 1
ATOM 2862 C C . SER A 1 351 ? 8.570 10.976 -10.694 1.00 93.00 351 SER A C 1
ATOM 2864 O O . SER A 1 351 ? 8.854 12.168 -10.677 1.00 93.00 351 SER A O 1
ATOM 2866 N N . ILE A 1 352 ? 7.461 10.499 -11.277 1.00 94.31 352 ILE A N 1
ATOM 2867 C CA . ILE A 1 352 ? 6.453 11.351 -11.936 1.00 94.31 352 ILE A CA 1
ATOM 2868 C C . ILE A 1 352 ? 5.218 11.640 -11.065 1.00 94.31 352 ILE A C 1
ATOM 2870 O O . ILE A 1 352 ? 4.306 12.317 -11.524 1.00 94.31 352 ILE A O 1
ATOM 2874 N N . GLN A 1 353 ? 5.161 11.146 -9.825 1.00 93.50 353 GLN A N 1
ATOM 2875 C CA . GLN A 1 353 ? 4.082 11.440 -8.869 1.00 93.50 353 GLN A CA 1
ATOM 2876 C C . GLN A 1 353 ? 4.449 12.605 -7.948 1.00 93.50 353 GLN A C 1
ATOM 2878 O O . GLN A 1 353 ? 5.619 12.792 -7.608 1.00 93.50 353 GLN A O 1
ATOM 2883 N N . PHE A 1 354 ? 3.444 13.356 -7.494 1.00 89.62 354 PHE A N 1
ATOM 2884 C CA . PHE A 1 354 ? 3.606 14.301 -6.391 1.00 89.62 354 PHE A CA 1
ATOM 2885 C C . PHE A 1 354 ? 3.896 13.576 -5.074 1.00 89.62 354 PHE A C 1
ATOM 2887 O O . PHE A 1 354 ? 3.302 12.538 -4.780 1.00 89.62 354 PHE A O 1
ATOM 2894 N N . ASN A 1 355 ? 4.818 14.132 -4.282 1.00 81.62 355 ASN A N 1
ATOM 2895 C CA . ASN A 1 355 ? 5.124 13.653 -2.940 1.00 81.62 355 ASN A CA 1
ATOM 2896 C C . ASN A 1 355 ? 4.548 14.629 -1.912 1.00 81.62 355 ASN A C 1
ATOM 2898 O O . ASN A 1 355 ? 5.240 15.482 -1.360 1.00 81.62 355 ASN A O 1
ATOM 2902 N N . SER A 1 356 ? 3.262 14.456 -1.646 1.00 69.06 356 SER A N 1
ATOM 2903 C CA . SER A 1 356 ? 2.501 15.128 -0.592 1.00 69.06 356 SER A CA 1
ATOM 2904 C C . SER A 1 356 ? 2.961 14.807 0.839 1.00 69.06 356 SER A C 1
ATOM 2906 O O . SER A 1 356 ? 2.421 15.373 1.782 1.00 69.06 356 SER A O 1
ATOM 2908 N N . GLY A 1 357 ? 3.904 13.881 1.048 1.00 65.44 357 GLY A N 1
ATOM 2909 C CA . GLY A 1 357 ? 4.295 13.453 2.393 1.00 65.44 357 GLY A CA 1
ATOM 2910 C C . GLY A 1 357 ? 3.147 12.793 3.171 1.00 65.44 357 GLY A C 1
ATOM 2911 O O . GLY A 1 357 ? 2.286 12.128 2.589 1.00 65.44 357 GLY A O 1
ATOM 2912 N N . LEU A 1 358 ? 3.156 12.955 4.498 1.00 62.78 358 LEU A N 1
ATOM 2913 C CA . LEU A 1 358 ? 2.170 12.373 5.412 1.00 62.78 358 LEU A CA 1
ATOM 2914 C C . LEU A 1 358 ? 1.079 13.393 5.779 1.00 62.78 358 LEU A C 1
ATOM 2916 O O . LEU A 1 358 ? 1.371 14.525 6.146 1.00 62.78 358 LEU A O 1
ATOM 2920 N N . VAL A 1 359 ? -0.186 12.959 5.721 1.00 62.53 359 VAL A N 1
ATOM 2921 C CA . VAL A 1 359 ? -1.398 13.744 6.078 1.00 62.53 359 VAL A CA 1
ATOM 2922 C C . VAL A 1 359 ? -1.870 13.445 7.515 1.00 62.53 359 VAL A C 1
ATOM 2924 O O . VAL A 1 359 ? -2.955 13.848 7.943 1.00 62.53 359 VAL A O 1
ATOM 2927 N N . GLN A 1 360 ? -1.079 12.669 8.250 1.00 64.94 360 GLN A N 1
ATOM 2928 C CA . GLN A 1 360 ? -1.358 12.226 9.612 1.00 64.94 360 GLN A CA 1
ATOM 2929 C C . GLN A 1 360 ? -0.860 13.246 10.633 1.00 64.94 360 GLN A C 1
ATOM 2931 O O . GLN A 1 360 ? 0.102 13.971 10.382 1.00 64.94 360 GLN A O 1
ATOM 2936 N N . ASP A 1 361 ? -1.500 13.246 11.799 1.00 66.12 361 ASP A N 1
ATOM 2937 C CA . ASP A 1 361 ? -0.903 13.798 13.011 1.00 66.12 361 ASP A CA 1
ATOM 2938 C C . ASP A 1 361 ? 0.394 13.044 13.343 1.00 66.12 361 ASP A C 1
ATOM 2940 O O . ASP A 1 361 ? 0.593 11.895 12.932 1.00 66.12 361 ASP A O 1
ATOM 2944 N N . ASP A 1 362 ? 1.274 13.670 14.123 1.00 73.06 362 ASP A N 1
ATOM 2945 C CA . ASP A 1 362 ? 2.467 12.990 14.606 1.00 73.06 362 ASP A CA 1
ATOM 2946 C C . ASP A 1 362 ? 2.098 11.799 15.513 1.00 73.06 362 ASP A C 1
ATOM 2948 O O . ASP A 1 362 ? 1.117 11.815 16.265 1.00 73.06 362 ASP A O 1
ATOM 2952 N N . LEU A 1 363 ? 2.912 10.744 15.445 1.00 80.19 363 LEU A N 1
ATOM 2953 C CA . LEU A 1 363 ? 2.642 9.481 16.135 1.00 80.19 363 LEU A CA 1
ATOM 2954 C C . LEU A 1 363 ? 2.525 9.658 17.658 1.00 80.19 363 LEU A C 1
ATOM 2956 O O . LEU A 1 363 ? 1.753 8.959 18.314 1.00 80.19 363 LEU A O 1
ATOM 2960 N N . PHE A 1 364 ? 3.278 10.608 18.217 1.00 82.50 364 PHE A N 1
ATOM 2961 C CA . PHE A 1 364 ? 3.281 10.905 19.643 1.00 82.50 364 PHE A CA 1
ATOM 2962 C C . PHE A 1 364 ? 1.962 11.563 20.074 1.00 82.50 364 PHE A C 1
ATOM 2964 O O . PHE A 1 364 ? 1.400 11.151 21.086 1.00 82.50 364 PHE A O 1
ATOM 2971 N N . SER A 1 365 ? 1.397 12.484 19.290 1.00 85.94 365 SER A N 1
ATOM 2972 C CA . SER A 1 365 ? 0.054 13.037 19.514 1.00 85.94 365 SER A CA 1
ATOM 2973 C C . SER A 1 365 ? -1.035 11.962 19.494 1.00 85.94 365 SER A C 1
ATOM 2975 O O . SER A 1 365 ? -1.900 11.972 20.372 1.00 85.94 365 SER A O 1
ATOM 2977 N N . ILE A 1 366 ? -0.974 10.999 18.563 1.00 86.75 366 ILE A N 1
ATOM 2978 C CA . ILE A 1 366 ? -1.923 9.870 18.514 1.00 86.75 366 ILE A CA 1
ATOM 2979 C C . ILE A 1 366 ? -1.769 8.992 19.766 1.00 86.75 366 ILE A C 1
ATOM 2981 O O . ILE A 1 366 ? -2.750 8.736 20.464 1.00 86.75 366 ILE A O 1
ATOM 2985 N N . MET A 1 367 ? -0.539 8.611 20.133 1.00 87.00 367 MET A N 1
ATOM 2986 C CA . MET A 1 367 ? -0.271 7.860 21.369 1.00 87.00 367 MET A CA 1
ATOM 2987 C C . MET A 1 367 ? -0.730 8.610 22.632 1.00 87.00 367 MET A C 1
ATOM 2989 O O . MET A 1 367 ? -1.260 7.995 23.557 1.00 87.00 367 MET A O 1
ATOM 2993 N N . VAL A 1 368 ? -0.554 9.933 22.691 1.00 89.06 368 VAL A N 1
ATOM 2994 C CA . VAL A 1 368 ? -0.971 10.777 23.823 1.00 89.06 368 VAL A CA 1
ATOM 2995 C C . VAL A 1 368 ? -2.488 10.968 23.874 1.00 89.06 368 VAL A C 1
ATOM 2997 O O . VAL A 1 368 ? -3.025 11.109 24.971 1.00 89.06 368 VAL A O 1
ATOM 3000 N N . ARG A 1 369 ? -3.206 10.950 22.741 1.00 90.81 369 ARG A N 1
ATOM 3001 C CA . ARG A 1 369 ? -4.678 10.851 22.737 1.00 90.81 369 ARG A CA 1
ATOM 3002 C C . ARG A 1 369 ? -5.121 9.491 23.264 1.00 90.81 369 ARG A C 1
ATOM 3004 O O . ARG A 1 369 ? -5.800 9.448 24.286 1.00 90.81 369 ARG A O 1
ATOM 3011 N N . PHE A 1 370 ? -4.612 8.408 22.680 1.00 91.56 370 PHE A N 1
ATOM 3012 C CA . PHE A 1 370 ? -4.917 7.036 23.084 1.00 91.56 370 PHE A CA 1
ATOM 3013 C C . PHE A 1 370 ? -4.706 6.780 24.590 1.00 91.56 370 PHE A C 1
ATOM 3015 O O . PHE A 1 370 ? -5.525 6.133 25.239 1.00 91.56 370 PHE A O 1
ATOM 3022 N N . ARG A 1 371 ? -3.641 7.334 25.192 1.00 90.62 371 ARG A N 1
ATOM 3023 C CA . ARG A 1 371 ? -3.363 7.196 26.636 1.00 90.62 371 ARG A CA 1
ATOM 3024 C C . ARG A 1 371 ? -4.164 8.116 27.569 1.00 90.62 371 ARG A C 1
ATOM 3026 O O . ARG A 1 371 ? -3.915 8.087 28.772 1.00 90.62 371 ARG A O 1
ATOM 3033 N N . LYS A 1 372 ? -5.124 8.901 27.066 1.00 91.31 372 LYS A N 1
ATOM 3034 C CA . LYS A 1 372 ? -6.091 9.629 27.912 1.00 91.31 372 LYS A CA 1
ATOM 3035 C C . LYS A 1 372 ? -7.304 8.790 28.295 1.00 91.31 372 LYS A C 1
ATOM 3037 O O . LYS A 1 372 ? -7.893 9.081 29.327 1.00 91.31 372 LYS A O 1
ATOM 3042 N N . HIS A 1 373 ? -7.677 7.803 27.482 1.00 92.94 373 HIS A N 1
ATOM 3043 C CA . HIS A 1 373 ? -8.903 7.035 27.686 1.00 92.94 373 HIS A CA 1
ATOM 3044 C C . HIS A 1 373 ? -8.724 5.959 28.758 1.00 92.94 373 HIS A C 1
ATOM 3046 O O . HIS A 1 373 ? -7.814 5.131 28.682 1.00 92.94 373 HIS A O 1
ATOM 3052 N N . LYS A 1 374 ? -9.647 5.920 29.716 1.00 92.69 374 LYS A N 1
ATOM 3053 C CA . LYS A 1 374 ? -9.768 4.853 30.715 1.00 92.69 374 LYS A CA 1
ATOM 3054 C C . LYS A 1 374 ? -10.134 3.499 30.095 1.00 92.69 374 LYS A C 1
ATOM 3056 O O . LYS A 1 374 ? -9.611 2.472 30.526 1.00 92.69 374 LYS A O 1
ATOM 3061 N N . TYR A 1 375 ? -11.012 3.485 29.093 1.00 93.50 375 TYR A N 1
ATOM 3062 C CA . TYR A 1 375 ? -11.377 2.300 28.316 1.00 93.50 375 TYR A CA 1
ATOM 3063 C C . TYR A 1 375 ? -10.906 2.496 26.880 1.00 93.50 375 TYR A C 1
ATOM 3065 O O . TYR A 1 375 ? -11.415 3.355 26.164 1.00 93.50 375 TYR A O 1
ATOM 3073 N N . ALA A 1 376 ? -9.905 1.720 26.479 1.00 92.75 376 ALA A N 1
ATOM 3074 C CA . ALA A 1 376 ? -9.152 1.929 25.249 1.00 92.75 376 ALA A CA 1
ATOM 3075 C C . ALA A 1 376 ? -9.213 0.689 24.352 1.00 92.75 376 ALA A C 1
ATOM 3077 O O . ALA A 1 376 ? -9.197 -0.444 24.848 1.00 92.75 376 ALA A O 1
ATOM 3078 N N . PHE A 1 377 ? -9.251 0.903 23.035 1.00 92.19 377 PHE A N 1
ATOM 3079 C CA . PHE A 1 377 ? -9.245 -0.151 22.026 1.00 92.19 377 PHE A CA 1
ATOM 3080 C C . PHE A 1 377 ? -8.307 0.154 20.858 1.00 92.19 377 PHE A C 1
ATOM 3082 O O . PHE A 1 377 ? -8.051 1.308 20.513 1.00 92.19 377 PHE A O 1
ATOM 3089 N N . THR A 1 378 ? -7.855 -0.908 20.196 1.00 91.94 378 THR A N 1
ATOM 3090 C CA . THR A 1 378 ? -7.240 -0.826 18.871 1.00 91.94 378 THR A CA 1
ATOM 3091 C C . THR A 1 378 ? -7.976 -1.724 17.882 1.00 91.94 378 THR A C 1
ATOM 3093 O O . THR A 1 378 ? -8.561 -2.749 18.248 1.00 91.94 378 THR A O 1
ATOM 3096 N N . THR A 1 379 ? -7.980 -1.320 16.616 1.00 91.75 379 THR A N 1
ATOM 3097 C CA . THR A 1 379 ? -8.544 -2.084 15.496 1.00 91.75 379 THR A CA 1
ATOM 3098 C C . THR A 1 379 ? -7.800 -1.745 14.210 1.00 91.75 379 THR A C 1
ATOM 3100 O O . THR A 1 379 ? -7.086 -0.743 14.158 1.00 91.75 379 THR A O 1
ATOM 3103 N N . VAL A 1 380 ? -7.935 -2.586 13.186 1.00 89.69 380 VAL A N 1
ATOM 3104 C CA . VAL A 1 380 ? -7.200 -2.445 11.924 1.00 89.69 380 VAL A CA 1
ATOM 3105 C C . VAL A 1 380 ? -8.149 -2.543 10.730 1.00 89.69 380 VAL A C 1
ATOM 3107 O O . VAL A 1 380 ? -8.978 -3.450 10.660 1.00 89.69 380 VAL A O 1
ATOM 3110 N N . ILE A 1 381 ? -8.007 -1.637 9.767 1.00 92.56 381 ILE A N 1
ATOM 3111 C CA . ILE A 1 381 ? -8.765 -1.603 8.515 1.00 92.56 381 ILE A CA 1
ATOM 3112 C C . ILE A 1 381 ? -8.256 -2.730 7.609 1.00 92.56 381 ILE A C 1
ATOM 3114 O O . ILE A 1 381 ? -7.128 -2.682 7.109 1.00 92.56 381 ILE A O 1
ATOM 3118 N N . GLU A 1 382 ? -9.065 -3.765 7.365 1.00 90.62 382 GLU A N 1
ATOM 3119 C CA . GLU A 1 382 ? -8.624 -4.876 6.528 1.00 90.62 382 GLU A CA 1
ATOM 3120 C C . GLU A 1 382 ? -8.308 -4.381 5.111 1.00 90.62 382 GLU A C 1
ATOM 3122 O O . GLU A 1 382 ? -9.159 -3.849 4.402 1.00 90.62 382 GLU A O 1
ATOM 3127 N N . LYS A 1 383 ? -7.059 -4.615 4.684 1.00 89.31 383 LYS A N 1
ATOM 3128 C CA . LYS A 1 383 ? -6.576 -4.404 3.311 1.00 89.31 383 LYS A CA 1
ATOM 3129 C C . LYS A 1 383 ? -6.626 -2.949 2.807 1.00 89.31 383 LYS A C 1
ATOM 3131 O O . LYS A 1 383 ? -6.288 -2.769 1.640 1.00 89.31 383 LYS A O 1
ATOM 3136 N N . MET A 1 384 ? -6.950 -1.953 3.648 1.00 91.94 384 MET A N 1
ATOM 3137 C CA . MET A 1 384 ? -7.121 -0.505 3.371 1.00 91.94 384 MET A CA 1
ATOM 3138 C C . MET A 1 384 ? -6.895 -0.056 1.912 1.00 91.94 384 MET A C 1
ATOM 3140 O O . MET A 1 384 ? -7.859 0.202 1.199 1.00 91.94 384 MET A O 1
ATOM 3144 N N . PHE A 1 385 ? -5.640 0.011 1.444 1.00 93.06 385 PHE A N 1
ATOM 3145 C CA . PHE A 1 385 ? -5.275 0.433 0.081 1.00 93.06 385 PHE A CA 1
ATOM 3146 C C . PHE A 1 385 ? -6.060 -0.278 -1.041 1.00 93.06 385 PHE A C 1
ATOM 3148 O O . PHE A 1 385 ? -6.453 0.350 -2.019 1.00 93.06 385 PHE A O 1
ATOM 3155 N N . ARG A 1 386 ? -6.320 -1.583 -0.893 1.00 93.56 386 ARG A N 1
ATOM 3156 C CA . ARG A 1 386 ? -7.065 -2.405 -1.866 1.00 93.56 386 ARG A CA 1
ATOM 3157 C C . ARG A 1 386 ? -8.561 -2.077 -1.889 1.00 93.56 386 ARG A C 1
ATOM 3159 O O . ARG A 1 386 ? -9.229 -2.363 -2.874 1.00 93.56 386 ARG A O 1
ATOM 3166 N N . MET A 1 387 ? -9.088 -1.437 -0.846 1.00 95.31 387 MET A N 1
ATOM 3167 C CA . MET A 1 387 ? -10.497 -1.042 -0.789 1.00 95.31 387 MET A CA 1
ATOM 3168 C C . MET A 1 387 ? -10.772 0.258 -1.563 1.00 95.31 387 MET A C 1
ATOM 3170 O O . MET A 1 387 ? -11.917 0.532 -1.917 1.00 95.31 387 MET A O 1
ATOM 3174 N N . ILE A 1 388 ? -9.726 0.997 -1.946 1.00 97.31 388 ILE A N 1
ATOM 3175 C CA . ILE A 1 388 ? -9.810 2.254 -2.700 1.00 97.31 388 ILE A CA 1
ATOM 3176 C C . ILE A 1 388 ? -9.437 1.991 -4.165 1.00 97.31 388 ILE A C 1
ATOM 3178 O O . ILE A 1 388 ? -8.353 1.480 -4.454 1.00 97.31 388 ILE A O 1
ATOM 3182 N N . ASN A 1 389 ? -10.331 2.327 -5.092 1.00 97.88 389 ASN A N 1
ATOM 3183 C CA . ASN A 1 389 ? -10.129 2.148 -6.531 1.00 97.88 389 ASN A CA 1
ATOM 3184 C C . ASN A 1 389 ? -9.213 3.249 -7.100 1.00 97.88 389 ASN A C 1
ATOM 3186 O O . ASN A 1 389 ? -9.243 4.391 -6.641 1.00 97.88 389 ASN A O 1
ATOM 3190 N N . ILE A 1 390 ? -8.441 2.931 -8.140 1.00 97.50 390 ILE A N 1
ATOM 3191 C CA . ILE A 1 390 ? -7.717 3.918 -8.957 1.00 97.50 390 ILE A CA 1
ATOM 3192 C C . ILE A 1 390 ? -8.519 4.236 -10.220 1.00 97.50 390 ILE A C 1
ATOM 3194 O O . ILE A 1 390 ? -9.122 3.343 -10.818 1.00 97.50 390 ILE A O 1
ATOM 3198 N N . HIS A 1 391 ? -8.508 5.507 -10.634 1.00 96.25 391 HIS A N 1
ATOM 3199 C CA . HIS A 1 391 ? -9.203 5.977 -11.831 1.00 96.25 391 HIS A CA 1
ATOM 3200 C C . HIS A 1 391 ? -8.860 5.097 -13.054 1.00 96.25 391 HIS A C 1
ATOM 3202 O O . HIS A 1 391 ? -7.669 4.873 -13.310 1.00 96.25 391 HIS A O 1
ATOM 3208 N N . PRO A 1 392 ? -9.848 4.591 -13.826 1.00 93.19 392 PRO A N 1
ATOM 3209 C CA . PRO A 1 392 ? -9.607 3.577 -14.855 1.00 93.19 392 PRO A CA 1
ATOM 3210 C C . PRO A 1 392 ? -8.499 3.936 -15.852 1.00 93.19 392 PRO A C 1
ATOM 3212 O O . PRO A 1 392 ? -7.668 3.086 -16.169 1.00 93.19 392 PRO A O 1
ATOM 3215 N N . GLU A 1 393 ? -8.420 5.202 -16.262 1.00 92.81 393 GLU A N 1
ATOM 3216 C CA . GLU A 1 393 ? -7.413 5.729 -17.197 1.00 92.81 393 GLU A CA 1
ATOM 3217 C C . GLU A 1 393 ? -5.963 5.612 -16.694 1.00 92.81 393 GLU A C 1
ATOM 3219 O O . GLU A 1 393 ? -5.037 5.600 -17.497 1.00 92.81 393 GLU A O 1
ATOM 3224 N N . GLN A 1 394 ? -5.751 5.498 -15.380 1.00 95.06 394 GLN A N 1
ATOM 3225 C CA . GLN A 1 394 ? -4.427 5.386 -14.759 1.00 95.06 394 GLN A CA 1
ATOM 3226 C C . GLN A 1 394 ? -4.069 3.952 -14.338 1.00 95.06 394 GLN A C 1
ATOM 3228 O O . GLN A 1 394 ? -2.920 3.683 -13.984 1.00 95.06 394 GLN A O 1
ATOM 3233 N N . THR A 1 395 ? -5.005 2.999 -14.406 1.00 94.88 395 THR A N 1
ATOM 3234 C CA . THR A 1 395 ? -4.730 1.586 -14.061 1.00 94.88 395 THR A CA 1
ATOM 3235 C C . THR A 1 395 ? -3.686 0.933 -14.983 1.00 94.88 395 THR A C 1
ATOM 3237 O O . THR A 1 395 ? -2.954 0.042 -14.551 1.00 94.88 395 THR A O 1
ATOM 3240 N N . CYS A 1 396 ? -3.505 1.450 -16.205 1.00 94.25 396 CYS A N 1
ATOM 3241 C CA . CYS A 1 396 ? -2.431 1.060 -17.127 1.00 94.25 396 CYS A CA 1
ATOM 3242 C C . CYS A 1 396 ? -1.011 1.381 -16.619 1.00 94.25 396 CYS A C 1
ATOM 3244 O O . CYS A 1 396 ? -0.037 0.775 -17.074 1.00 94.25 396 CYS A O 1
ATOM 3246 N N . LEU A 1 397 ? -0.880 2.306 -15.664 1.00 95.81 397 LEU A N 1
ATOM 3247 C CA . LEU A 1 397 ? 0.384 2.636 -15.004 1.00 95.81 397 LEU A CA 1
ATOM 3248 C C . LEU A 1 397 ? 0.721 1.642 -13.880 1.00 95.81 397 LEU A C 1
ATOM 3250 O O . LEU A 1 397 ? 1.858 1.594 -13.425 1.00 95.81 397 LEU A O 1
ATOM 3254 N N . GLN A 1 398 ? -0.242 0.826 -13.443 1.00 96.38 398 GLN A N 1
ATOM 3255 C CA . GLN A 1 398 ? -0.068 -0.164 -12.380 1.00 96.38 398 GLN A CA 1
ATOM 3256 C C . GLN A 1 398 ? -0.082 -1.600 -12.934 1.00 96.38 398 GLN A C 1
ATOM 3258 O O . GLN A 1 398 ? -0.774 -2.471 -12.402 1.00 96.38 398 GLN A O 1
ATOM 3263 N N . ARG A 1 399 ? 0.656 -1.871 -14.020 1.00 96.31 399 ARG A N 1
ATOM 3264 C CA . ARG A 1 399 ? 0.726 -3.224 -14.598 1.00 96.31 399 ARG A CA 1
ATOM 3265 C C . ARG A 1 399 ? 1.726 -4.111 -13.863 1.00 96.31 399 ARG A C 1
ATOM 3267 O O . ARG A 1 399 ? 2.785 -3.657 -13.435 1.00 96.31 399 ARG A O 1
ATOM 3274 N N . ILE A 1 400 ? 1.417 -5.401 -13.782 1.00 96.88 400 ILE A N 1
ATOM 3275 C CA . ILE A 1 400 ? 2.325 -6.466 -13.333 1.00 96.88 400 ILE A CA 1
ATOM 3276 C C . ILE A 1 400 ? 2.329 -7.623 -14.339 1.00 96.88 400 ILE A C 1
ATOM 3278 O O . ILE A 1 400 ? 1.474 -7.698 -15.225 1.00 96.88 400 ILE A O 1
ATOM 3282 N N . LEU A 1 401 ? 3.303 -8.527 -14.216 1.00 96.19 401 LEU A N 1
ATOM 3283 C CA . LEU A 1 401 ? 3.477 -9.672 -15.112 1.00 96.19 401 LEU A CA 1
ATOM 3284 C C . LEU A 1 401 ? 3.490 -10.970 -14.310 1.00 96.19 401 LEU A C 1
ATOM 3286 O O . LEU A 1 401 ? 4.282 -11.119 -13.382 1.00 96.19 401 LEU A O 1
ATOM 3290 N N . TRP A 1 402 ? 2.664 -11.938 -14.696 1.00 95.50 402 TRP A N 1
ATOM 3291 C CA . TRP A 1 402 ? 2.587 -13.225 -14.005 1.00 95.50 402 TRP A CA 1
ATOM 3292 C C . TRP A 1 402 ? 2.305 -14.379 -14.973 1.00 95.50 402 TRP A C 1
ATOM 3294 O O . TRP A 1 402 ? 1.887 -14.179 -16.108 1.00 95.50 402 TRP A O 1
ATOM 3304 N N . LYS A 1 403 ? 2.574 -15.601 -14.523 1.00 91.50 403 LYS A N 1
ATOM 3305 C CA . LYS A 1 403 ? 2.268 -16.870 -15.198 1.00 91.50 403 LYS A CA 1
ATOM 3306 C C . LYS A 1 403 ? 2.034 -17.922 -14.118 1.00 91.50 403 LYS A C 1
ATOM 3308 O O . LYS A 1 403 ? 2.658 -17.799 -13.065 1.00 91.50 403 LYS A O 1
ATOM 3313 N N . LYS A 1 404 ? 1.175 -18.925 -14.330 1.00 84.56 404 LYS A N 1
ATOM 3314 C CA . LYS A 1 404 ? 0.846 -19.917 -13.286 1.00 84.56 404 LYS A CA 1
ATOM 3315 C C . LYS A 1 404 ? 1.806 -21.130 -13.294 1.00 84.56 404 LYS A C 1
ATOM 3317 O O . LYS A 1 404 ? 1.784 -21.929 -12.367 1.00 84.56 404 LYS A O 1
ATOM 3322 N N . GLY A 1 405 ? 2.749 -21.208 -14.247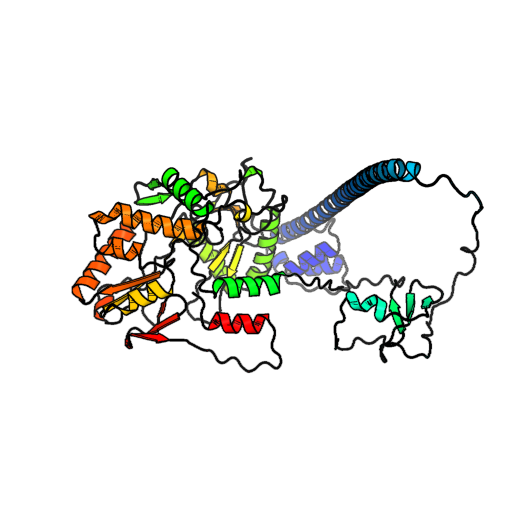 1.00 80.75 405 GLY A N 1
ATOM 3323 C CA . GLY A 1 405 ? 3.777 -22.260 -14.307 1.00 80.75 405 GLY A CA 1
ATOM 3324 C C . GLY A 1 405 ? 5.082 -21.863 -15.016 1.00 80.75 405 GLY A C 1
ATOM 3325 O O . GLY A 1 405 ? 5.180 -20.822 -15.662 1.00 80.75 405 GLY A O 1
ATOM 3326 N N . ILE A 1 406 ? 6.118 -22.710 -14.927 1.00 75.25 406 ILE A N 1
ATOM 3327 C CA . ILE A 1 406 ? 7.445 -22.433 -15.524 1.00 75.25 406 ILE A CA 1
ATOM 3328 C C . ILE A 1 406 ? 7.372 -22.341 -17.058 1.00 75.25 406 ILE A C 1
ATOM 3330 O O . ILE A 1 406 ? 7.957 -21.418 -17.624 1.00 75.25 406 ILE A O 1
ATOM 3334 N N . GLY A 1 407 ? 6.627 -23.237 -17.711 1.00 77.00 407 GLY A N 1
ATOM 3335 C CA . GLY A 1 407 ? 6.412 -23.241 -19.166 1.00 77.00 407 GLY A CA 1
ATOM 3336 C C . GLY A 1 407 ? 5.214 -22.414 -19.653 1.00 77.00 407 GLY A C 1
ATOM 3337 O O . GLY A 1 407 ? 4.945 -22.397 -20.848 1.00 77.00 407 GLY A O 1
ATOM 3338 N N . GLU A 1 408 ? 4.478 -21.745 -18.761 1.00 88.06 408 GLU A N 1
ATOM 3339 C CA . GLU A 1 408 ? 3.293 -20.971 -19.153 1.00 88.06 408 GLU A CA 1
ATOM 3340 C C . GLU A 1 408 ? 3.631 -19.610 -19.791 1.00 88.06 408 GLU A C 1
ATOM 3342 O O . GLU A 1 408 ? 4.669 -19.012 -19.475 1.00 88.06 408 GLU A O 1
ATOM 3347 N N . PRO A 1 409 ? 2.738 -19.072 -20.648 1.00 91.81 409 PRO A N 1
ATOM 3348 C CA . PRO A 1 409 ? 2.873 -17.723 -21.183 1.00 91.81 409 PRO A CA 1
ATOM 3349 C C . PRO A 1 409 ? 2.787 -16.664 -20.075 1.00 91.81 409 PRO A C 1
ATOM 3351 O O . PRO A 1 409 ? 2.012 -16.783 -19.127 1.00 91.81 409 PRO A O 1
ATOM 3354 N N . ILE A 1 410 ? 3.565 -15.588 -20.224 1.00 94.56 410 ILE A N 1
ATOM 3355 C CA . ILE A 1 410 ? 3.498 -14.424 -19.332 1.00 94.56 410 ILE A CA 1
ATOM 3356 C C . ILE A 1 410 ? 2.257 -13.600 -19.687 1.00 94.56 410 ILE A C 1
ATOM 3358 O O . ILE A 1 410 ? 2.216 -12.942 -20.728 1.00 94.56 410 ILE A O 1
ATOM 3362 N N . LYS A 1 411 ? 1.277 -13.622 -18.786 1.00 94.69 411 LYS A N 1
ATOM 3363 C CA . LYS A 1 411 ? 0.078 -12.784 -18.786 1.00 94.69 411 LYS A CA 1
ATOM 3364 C C . LYS A 1 411 ? 0.391 -11.415 -18.172 1.00 94.69 411 LYS A C 1
ATOM 3366 O O . LYS A 1 411 ? 1.285 -11.282 -17.329 1.00 94.69 411 LYS A O 1
ATOM 3371 N N . THR A 1 412 ? -0.359 -10.400 -18.588 1.00 95.62 412 THR A N 1
ATOM 3372 C CA . THR A 1 412 ? -0.294 -9.045 -18.025 1.00 95.62 412 THR A CA 1
ATOM 3373 C C . THR A 1 412 ? -1.535 -8.798 -17.180 1.00 95.62 412 THR A C 1
ATOM 3375 O O . THR A 1 412 ? -2.642 -9.119 -17.606 1.00 95.62 412 THR A O 1
ATOM 3378 N N . TYR A 1 413 ? -1.354 -8.188 -16.011 1.00 95.88 413 TYR A N 1
ATOM 3379 C CA . TYR A 1 413 ? -2.447 -7.797 -15.125 1.00 95.88 413 TYR A CA 1
ATOM 3380 C C . TYR A 1 413 ? -2.374 -6.302 -14.824 1.00 95.88 413 TYR A C 1
ATOM 3382 O O . TYR A 1 413 ? -1.280 -5.765 -14.658 1.00 95.88 413 TYR A O 1
ATOM 3390 N N . GLU A 1 414 ? -3.522 -5.639 -14.722 1.00 95.75 414 GLU A N 1
ATOM 3391 C CA . GLU A 1 414 ? -3.646 -4.268 -14.213 1.00 95.75 414 GLU A CA 1
ATOM 3392 C C . GLU A 1 414 ? -4.174 -4.297 -12.782 1.00 95.75 414 GLU A C 1
ATOM 3394 O O . GLU A 1 414 ? -5.208 -4.916 -12.520 1.00 95.75 414 GLU A O 1
ATOM 3399 N N . LEU A 1 415 ? -3.477 -3.623 -11.863 1.00 97.06 415 LEU A N 1
ATOM 3400 C CA . LEU A 1 415 ? -3.966 -3.398 -10.505 1.00 97.06 415 LEU A CA 1
ATOM 3401 C C . LEU A 1 415 ? -5.007 -2.270 -10.533 1.00 97.06 415 LEU A C 1
ATOM 3403 O O . LEU A 1 415 ? -4.743 -1.164 -11.016 1.00 97.06 415 LEU A O 1
ATOM 3407 N N . THR A 1 416 ? -6.200 -2.564 -10.026 1.00 96.81 416 THR A N 1
ATOM 3408 C CA . THR A 1 416 ? -7.388 -1.692 -10.102 1.00 96.81 416 THR A CA 1
ATOM 3409 C C . THR A 1 416 ? -7.509 -0.737 -8.91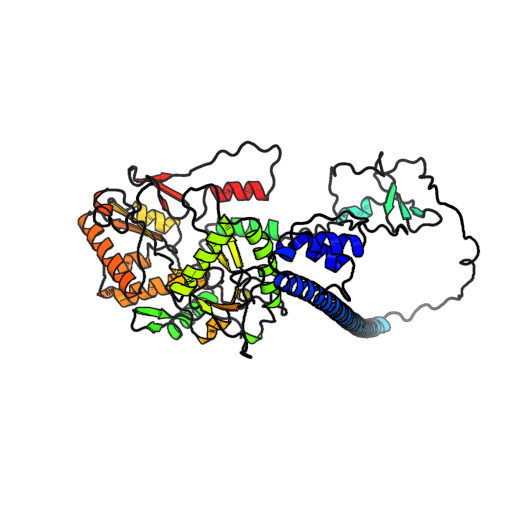3 1.00 96.81 416 THR A C 1
ATOM 3411 O O . THR A 1 416 ? -8.335 0.172 -8.931 1.00 96.81 416 THR A O 1
ATOM 3414 N N . THR A 1 417 ? -6.683 -0.926 -7.884 1.00 97.00 417 THR A N 1
ATOM 3415 C CA . THR A 1 417 ? -6.768 -0.249 -6.584 1.00 97.00 417 THR A CA 1
ATOM 3416 C C . THR A 1 417 ? -5.537 0.605 -6.312 1.00 97.00 417 THR A C 1
ATOM 3418 O O . THR A 1 417 ? -4.552 0.539 -7.051 1.00 97.00 417 THR A O 1
ATOM 3421 N N . VAL A 1 418 ? -5.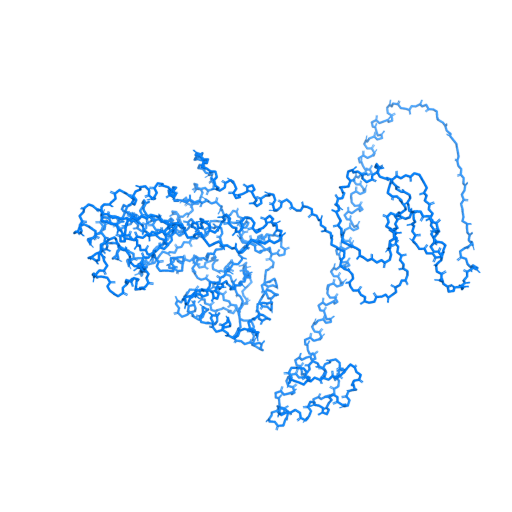538 1.370 -5.218 1.00 96.12 418 VAL A N 1
ATOM 3422 C CA . VAL A 1 418 ? -4.326 2.055 -4.747 1.00 96.12 418 VAL A CA 1
ATOM 3423 C C . VAL A 1 418 ? -3.259 0.998 -4.426 1.00 96.12 418 VAL A C 1
ATOM 3425 O O . VAL A 1 418 ? -3.474 0.111 -3.598 1.00 96.12 418 VAL A O 1
ATOM 3428 N N . THR A 1 419 ? -2.107 1.055 -5.100 1.00 93.19 419 THR A N 1
ATOM 3429 C CA . THR A 1 419 ? -1.022 0.081 -4.903 1.00 93.19 419 THR A CA 1
ATOM 3430 C C . THR A 1 419 ? 0.024 0.623 -3.937 1.00 93.19 419 THR A C 1
ATOM 3432 O O . THR A 1 419 ? 0.752 1.564 -4.248 1.00 93.19 419 THR A O 1
ATOM 3435 N N . TYR A 1 420 ? 0.159 -0.002 -2.766 1.00 87.50 420 TYR A N 1
ATOM 3436 C CA . TYR A 1 420 ? 1.231 0.335 -1.830 1.00 87.50 420 TYR A CA 1
ATOM 3437 C C . TYR A 1 420 ? 2.613 0.085 -2.468 1.00 87.50 420 TYR A C 1
ATOM 3439 O O . TYR A 1 420 ? 2.849 -0.934 -3.123 1.00 87.50 420 TYR A O 1
ATOM 3447 N N . GLY A 1 421 ? 3.532 1.033 -2.282 1.00 85.06 421 GLY A N 1
ATOM 3448 C CA . GLY A 1 421 ? 4.796 1.099 -3.024 1.00 85.06 421 GLY A CA 1
ATOM 3449 C C . GLY A 1 421 ? 4.817 2.194 -4.095 1.00 85.06 421 GLY A C 1
ATOM 3450 O O . GLY A 1 421 ? 5.909 2.568 -4.531 1.00 85.06 421 GLY A O 1
ATOM 3451 N N . THR A 1 422 ? 3.664 2.768 -4.467 1.00 91.38 422 THR A N 1
ATOM 3452 C CA . THR A 1 422 ? 3.636 4.085 -5.118 1.00 91.38 422 THR A CA 1
ATOM 3453 C C . THR A 1 422 ? 3.854 5.210 -4.096 1.00 91.38 422 THR A C 1
ATOM 3455 O O . THR A 1 422 ? 3.545 5.049 -2.914 1.00 91.38 422 THR A O 1
ATOM 3458 N N . VAL A 1 423 ? 4.401 6.349 -4.534 1.00 89.31 423 VAL A N 1
ATOM 3459 C CA . VAL A 1 423 ? 4.659 7.523 -3.672 1.00 89.31 423 VAL A CA 1
ATOM 3460 C C . VAL A 1 423 ? 3.364 8.154 -3.152 1.00 89.31 423 VAL A C 1
ATOM 3462 O O . VAL A 1 423 ? 3.305 8.531 -1.986 1.00 89.31 423 VAL A O 1
ATOM 3465 N N . SER A 1 424 ? 2.316 8.230 -3.977 1.00 91.31 424 SER A N 1
ATOM 3466 C CA . SER A 1 424 ? 1.047 8.865 -3.589 1.00 91.31 424 SER A CA 1
ATOM 3467 C C . SER A 1 424 ? 0.124 7.980 -2.738 1.00 91.31 424 SER A C 1
ATOM 3469 O O . SER A 1 424 ? -0.789 8.502 -2.098 1.00 91.31 424 SER A O 1
ATOM 3471 N N . ALA A 1 425 ? 0.347 6.659 -2.675 1.00 91.94 425 ALA A N 1
ATOM 3472 C CA . ALA A 1 425 ? -0.558 5.727 -1.992 1.00 91.94 425 ALA A CA 1
ATOM 3473 C C . ALA A 1 425 ? -0.890 6.081 -0.522 1.00 91.94 425 ALA A C 1
ATOM 3475 O O . ALA A 1 425 ? -2.071 5.998 -0.177 1.00 91.94 425 ALA A O 1
ATOM 3476 N N . PRO A 1 426 ? 0.061 6.489 0.350 1.00 90.12 426 PRO A N 1
ATOM 3477 C CA . PRO A 1 426 ? -0.253 6.857 1.736 1.00 90.12 426 PRO A CA 1
ATOM 3478 C C . PRO A 1 426 ? -1.173 8.080 1.833 1.00 90.12 426 PRO A C 1
ATOM 3480 O O . PRO A 1 426 ? -2.122 8.076 2.616 1.00 90.12 426 PRO A O 1
ATOM 3483 N N . TYR A 1 427 ? -0.937 9.097 0.996 1.00 91.44 427 TYR A N 1
ATOM 3484 C CA . TYR A 1 427 ? -1.794 10.281 0.903 1.00 91.44 427 TYR A CA 1
ATOM 3485 C C . TYR A 1 427 ? -3.195 9.908 0.425 1.00 91.44 427 TYR A C 1
ATOM 3487 O O . TYR A 1 427 ? -4.171 10.242 1.089 1.00 91.44 427 TYR A O 1
ATOM 3495 N N . LEU A 1 428 ? -3.295 9.167 -0.683 1.00 94.38 428 LEU A N 1
ATOM 3496 C CA . LEU A 1 428 ? -4.578 8.773 -1.267 1.00 94.38 428 LEU A CA 1
ATOM 3497 C C . LEU A 1 428 ? -5.412 7.941 -0.288 1.00 94.38 428 LEU A C 1
ATOM 3499 O O . LEU A 1 428 ? -6.614 8.170 -0.166 1.00 94.38 428 LEU A O 1
ATOM 3503 N N . ALA A 1 429 ? -4.776 7.032 0.456 1.00 93.62 429 ALA A N 1
ATOM 3504 C CA . ALA A 1 429 ? -5.441 6.259 1.497 1.00 93.62 429 ALA A CA 1
ATOM 3505 C C . ALA A 1 429 ? -5.957 7.149 2.636 1.00 93.62 429 ALA A C 1
ATOM 3507 O O . ALA A 1 429 ? -7.164 7.206 2.870 1.00 93.62 429 ALA A O 1
ATOM 3508 N N . MET A 1 430 ? -5.076 7.909 3.295 1.00 92.31 430 MET A N 1
ATOM 3509 C CA . MET A 1 430 ? -5.471 8.736 4.440 1.00 92.31 430 MET A CA 1
ATOM 3510 C C . MET A 1 430 ? -6.461 9.837 4.063 1.00 92.31 430 MET A C 1
ATOM 3512 O O . MET A 1 430 ? -7.381 10.124 4.829 1.00 92.31 430 MET A O 1
ATOM 3516 N N . ARG A 1 431 ? -6.320 10.446 2.881 1.00 93.94 431 ARG A N 1
ATOM 3517 C CA . ARG A 1 431 ? -7.239 11.488 2.420 1.00 93.94 431 ARG A CA 1
ATOM 3518 C C . ARG A 1 431 ? -8.627 10.938 2.097 1.00 93.94 431 ARG A C 1
ATOM 3520 O O . ARG A 1 431 ? -9.610 11.640 2.339 1.00 93.94 431 ARG A O 1
ATOM 3527 N N . THR A 1 432 ? -8.709 9.686 1.643 1.00 96.44 432 THR A N 1
ATOM 3528 C CA . THR A 1 432 ? -9.976 8.957 1.478 1.00 96.44 432 THR A CA 1
ATOM 3529 C C . THR A 1 432 ? -10.636 8.667 2.824 1.00 96.44 432 THR A C 1
ATOM 3531 O O . THR A 1 432 ? -11.827 8.914 2.965 1.00 96.44 432 THR A O 1
ATOM 3534 N N . LEU A 1 433 ? -9.881 8.238 3.844 1.00 96.00 433 LEU A N 1
ATOM 3535 C CA . LEU A 1 433 ? -10.436 8.046 5.194 1.00 96.00 433 LEU A CA 1
ATOM 3536 C C . LEU A 1 433 ? -10.943 9.361 5.804 1.00 96.00 433 LEU A C 1
ATOM 3538 O O . LEU A 1 433 ? -12.030 9.398 6.379 1.00 96.00 433 LEU A O 1
ATOM 3542 N N . LYS A 1 434 ? -10.207 10.464 5.610 1.00 95.38 434 LYS A N 1
ATOM 3543 C CA . LYS A 1 434 ? -10.677 11.799 6.008 1.00 95.38 434 LYS A CA 1
ATOM 3544 C C . LYS A 1 434 ? -11.908 12.247 5.206 1.00 95.38 434 LYS A C 1
ATOM 3546 O O . LYS A 1 434 ? -12.756 12.917 5.780 1.00 95.38 434 LYS A O 1
ATOM 3551 N N . GLN A 1 435 ? -12.054 11.846 3.936 1.00 97.50 435 GLN A N 1
ATOM 3552 C CA . GLN A 1 435 ? -13.271 12.112 3.155 1.00 97.50 435 GLN A CA 1
ATOM 3553 C C . GLN A 1 435 ? -14.470 11.309 3.673 1.00 97.50 435 GLN A C 1
ATOM 3555 O O . GLN A 1 435 ? -15.522 11.894 3.891 1.00 97.50 435 GLN A O 1
ATOM 3560 N N . LEU A 1 436 ? -14.300 10.015 3.963 1.00 97.88 436 LEU A N 1
ATOM 3561 C CA . LEU A 1 436 ? -15.339 9.173 4.568 1.00 97.88 436 LEU A CA 1
ATOM 3562 C C . LEU A 1 436 ? -15.873 9.776 5.874 1.00 97.88 436 LEU A C 1
ATOM 3564 O O . LEU A 1 436 ? -17.081 9.899 6.059 1.00 97.88 436 LEU A O 1
ATOM 3568 N N . ALA A 1 437 ? -14.969 10.221 6.747 1.00 97.44 437 ALA A N 1
ATOM 3569 C CA . ALA A 1 437 ? -15.337 10.881 7.993 1.00 97.44 437 ALA A CA 1
ATOM 3570 C C . ALA A 1 437 ? -16.037 12.241 7.792 1.00 97.44 437 ALA A C 1
ATOM 3572 O O . ALA A 1 437 ? -16.807 12.650 8.654 1.00 97.44 437 ALA A O 1
ATOM 3573 N N . MET A 1 438 ? -15.793 12.946 6.681 1.00 97.19 438 MET A N 1
ATOM 3574 C CA . MET A 1 438 ? -16.501 14.188 6.333 1.00 97.19 438 MET A CA 1
ATOM 3575 C C . MET A 1 438 ? -17.889 13.911 5.745 1.00 97.19 438 MET A C 1
ATOM 3577 O O . MET A 1 438 ? -18.858 14.545 6.158 1.00 97.19 438 MET A O 1
ATOM 3581 N N . ASP A 1 439 ? -17.987 12.960 4.813 1.00 97.50 439 ASP A N 1
ATOM 3582 C CA . ASP A 1 439 ? -19.228 12.596 4.121 1.00 97.50 439 ASP A CA 1
ATOM 3583 C C . ASP A 1 439 ? -20.269 12.036 5.104 1.00 97.50 439 ASP A C 1
ATOM 3585 O O . ASP A 1 439 ? -21.447 12.387 5.050 1.00 97.50 439 ASP A O 1
ATOM 3589 N N . GLU A 1 440 ? -19.824 11.193 6.041 1.00 97.75 440 GLU A N 1
ATOM 3590 C CA . GLU A 1 440 ? -20.686 10.484 6.991 1.00 97.75 440 GLU A CA 1
ATOM 3591 C C . GLU A 1 440 ? -20.775 11.157 8.376 1.00 97.75 440 GLU A C 1
ATOM 3593 O O . GLU A 1 440 ? -21.380 10.603 9.297 1.00 97.75 440 GLU A O 1
ATOM 3598 N N . ALA A 1 441 ? -20.211 12.361 8.548 1.00 97.38 441 ALA A N 1
ATOM 3599 C CA . ALA A 1 441 ? -20.113 13.055 9.842 1.00 97.38 441 ALA A CA 1
ATOM 3600 C C . ALA A 1 441 ? -21.457 13.218 10.578 1.00 97.38 441 ALA A C 1
ATOM 3602 O O . ALA A 1 441 ? -21.508 13.195 11.807 1.00 97.38 441 ALA A O 1
ATOM 3603 N N . ASN A 1 442 ? -22.549 13.380 9.823 1.00 97.56 442 ASN A N 1
ATOM 3604 C CA . ASN A 1 442 ? -23.904 13.517 10.365 1.00 97.56 442 ASN A CA 1
ATOM 3605 C C . ASN A 1 442 ? -24.538 12.170 10.760 1.00 97.56 442 ASN A C 1
ATOM 3607 O O . ASN A 1 442 ? -25.462 12.152 11.569 1.00 97.56 442 ASN A O 1
ATOM 3611 N N . ASN A 1 443 ? -24.060 11.063 10.182 1.00 97.56 443 ASN A N 1
ATOM 3612 C CA . ASN A 1 443 ? -24.583 9.713 10.397 1.00 97.56 443 ASN A CA 1
ATOM 3613 C C . ASN A 1 443 ? -23.879 9.020 11.575 1.00 97.56 443 ASN A C 1
ATOM 3615 O O . ASN A 1 443 ? -24.530 8.323 12.351 1.00 97.56 443 ASN A O 1
ATOM 3619 N N . PHE A 1 444 ? -22.569 9.246 11.737 1.00 98.00 444 PHE A N 1
ATOM 3620 C CA . PHE A 1 444 ? -21.736 8.597 12.759 1.00 98.00 444 PHE A CA 1
ATOM 3621 C C . PHE A 1 444 ? -20.913 9.630 13.562 1.00 98.00 444 PHE A C 1
ATOM 3623 O O . PHE A 1 444 ? -19.684 9.697 13.433 1.00 98.00 444 PHE A O 1
ATOM 3630 N N . PRO A 1 445 ? -21.572 10.470 14.387 1.00 97.38 445 PRO A N 1
ATOM 3631 C CA . PRO A 1 445 ? -20.955 11.639 15.018 1.00 97.38 445 PRO A CA 1
ATOM 3632 C C . PRO A 1 445 ? -19.868 11.322 16.060 1.00 97.38 445 PRO A C 1
ATOM 3634 O O . PRO A 1 445 ? -19.100 12.221 16.396 1.00 97.38 445 PRO A O 1
ATOM 3637 N N . LEU A 1 446 ? -19.767 10.084 16.564 1.00 97.12 446 LEU A N 1
ATOM 3638 C CA . LEU A 1 446 ? -18.644 9.650 17.412 1.00 97.12 446 LEU A CA 1
ATOM 3639 C C . LEU A 1 446 ? -17.474 9.111 16.575 1.00 97.12 446 LEU A C 1
ATOM 3641 O O . LEU A 1 446 ? -16.313 9.388 16.872 1.00 97.12 446 LEU A O 1
ATOM 3645 N N . ALA A 1 447 ? -17.769 8.363 15.509 1.00 97.50 447 ALA A N 1
ATOM 3646 C CA . ALA A 1 447 ? -16.754 7.709 14.684 1.00 97.50 447 ALA A CA 1
ATOM 3647 C C . ALA A 1 447 ? -16.002 8.680 13.760 1.00 97.50 447 ALA A C 1
ATOM 3649 O O . ALA A 1 447 ? -14.794 8.529 13.565 1.00 97.50 447 ALA A O 1
ATOM 3650 N N . ALA A 1 448 ? -16.684 9.688 13.209 1.00 97.50 448 ALA A N 1
ATOM 3651 C CA . ALA A 1 448 ? -16.070 10.656 12.303 1.00 97.50 448 ALA A CA 1
ATOM 3652 C C . ALA A 1 448 ? -14.913 11.457 12.951 1.00 97.50 448 ALA A C 1
ATOM 3654 O O . ALA A 1 448 ? -13.826 11.474 12.368 1.00 97.50 448 ALA A O 1
ATOM 3655 N N . PRO A 1 449 ? -15.049 12.047 14.161 1.00 96.19 449 PRO A N 1
ATOM 3656 C CA . PRO A 1 449 ? -13.920 12.659 14.870 1.00 96.19 449 PRO A CA 1
ATOM 3657 C C . PRO A 1 449 ? -12.736 11.703 15.069 1.00 96.19 449 PRO A C 1
ATOM 3659 O O . PRO A 1 449 ? -11.595 12.076 14.800 1.00 96.19 449 PRO A O 1
ATOM 3662 N N . VAL A 1 450 ? -13.011 10.455 15.464 1.00 95.50 450 VAL A N 1
ATOM 3663 C CA . VAL A 1 450 ? -11.990 9.427 15.723 1.00 95.50 450 VAL A CA 1
ATOM 3664 C C . VAL A 1 450 ? -11.224 9.043 14.453 1.00 95.50 450 VAL A C 1
ATOM 3666 O O . VAL A 1 450 ? -10.010 8.882 14.504 1.00 95.50 450 VAL A O 1
ATOM 3669 N N . VAL A 1 451 ? -11.868 8.977 13.285 1.00 95.06 451 VAL A N 1
ATOM 3670 C CA . VAL A 1 451 ? -11.154 8.743 12.011 1.00 95.06 451 VAL A CA 1
ATOM 3671 C C . VAL A 1 451 ? -10.359 9.971 11.548 1.00 95.06 451 VAL A C 1
ATOM 3673 O O . VAL A 1 451 ? -9.334 9.823 10.881 1.00 95.06 451 VAL A O 1
ATOM 3676 N N . LEU A 1 452 ? -10.774 11.184 11.926 1.00 92.81 452 LEU A N 1
ATOM 3677 C CA . LEU A 1 452 ? -10.038 12.411 11.604 1.00 92.81 452 LEU A CA 1
ATOM 3678 C C . LEU A 1 452 ? -8.764 12.593 12.448 1.00 92.81 452 LEU A C 1
ATOM 3680 O O . LEU A 1 452 ? -7.797 13.146 11.913 1.00 92.81 452 LEU A O 1
ATOM 3684 N N . SER A 1 453 ? -8.741 12.137 13.712 1.00 90.50 453 SER A N 1
ATOM 3685 C CA . SER A 1 453 ? -7.594 12.303 14.626 1.00 90.50 453 SER A CA 1
ATOM 3686 C C . SER A 1 453 ? -6.832 11.021 14.982 1.00 90.50 453 SER A C 1
ATOM 3688 O O . SER A 1 453 ? -5.610 11.063 15.097 1.00 90.50 453 SER A O 1
ATOM 3690 N N . ASP A 1 454 ? -7.495 9.884 15.176 1.00 91.00 454 ASP A N 1
ATOM 3691 C CA . ASP A 1 454 ? -6.920 8.717 15.874 1.00 91.00 454 ASP A CA 1
ATOM 3692 C C . ASP A 1 454 ? -6.610 7.532 14.936 1.00 91.00 454 ASP A C 1
ATOM 3694 O O . ASP A 1 454 ? -6.287 6.428 15.385 1.00 91.00 454 ASP A O 1
ATOM 3698 N N . CYS A 1 455 ? -6.691 7.761 13.622 1.00 89.25 455 CYS A N 1
ATOM 3699 C CA . CYS A 1 455 ? -6.332 6.800 12.583 1.00 89.25 455 CYS A CA 1
ATOM 3700 C C . CYS A 1 455 ? -4.916 7.060 12.036 1.00 89.25 455 CYS A C 1
ATOM 3702 O O . CYS A 1 455 ? -4.590 8.167 11.595 1.00 89.25 455 CYS A O 1
ATOM 3704 N N . TYR A 1 456 ? -4.090 6.013 12.022 1.00 86.75 456 TYR A N 1
ATOM 3705 C CA . TYR A 1 456 ? -2.736 6.010 11.476 1.00 86.75 456 TYR A CA 1
ATOM 3706 C C . TYR A 1 456 ? -2.554 4.819 10.533 1.00 86.75 456 TYR A C 1
ATOM 3708 O O . TYR A 1 456 ? -2.468 3.669 10.959 1.00 86.75 456 TYR A O 1
ATOM 3716 N N . MET A 1 457 ? -2.453 5.104 9.236 1.00 85.44 457 MET A N 1
ATOM 3717 C CA . MET A 1 457 ? -2.418 4.099 8.170 1.00 85.44 457 MET A CA 1
ATOM 3718 C C . MET A 1 457 ? -3.623 3.151 8.296 1.00 85.44 457 MET A C 1
ATOM 3720 O O . MET A 1 457 ? -4.752 3.632 8.310 1.00 85.44 457 MET A O 1
ATOM 3724 N N . ASP A 1 458 ? -3.413 1.834 8.369 1.00 87.38 458 ASP A N 1
ATOM 3725 C CA . ASP A 1 458 ? -4.480 0.864 8.613 1.00 87.38 458 ASP A CA 1
ATOM 3726 C C . ASP A 1 458 ? -4.876 0.705 10.098 1.00 87.38 458 ASP A C 1
ATOM 3728 O O . ASP A 1 458 ? -5.917 0.106 10.354 1.00 87.38 458 ASP A O 1
ATOM 3732 N N . ASP A 1 459 ? -4.139 1.261 11.068 1.00 89.75 459 ASP A N 1
ATOM 3733 C CA . ASP A 1 459 ? -4.467 1.180 12.504 1.00 89.75 459 ASP A CA 1
ATOM 3734 C C . ASP A 1 459 ? -5.404 2.326 12.969 1.00 89.75 459 ASP A C 1
ATOM 3736 O O . ASP A 1 459 ? -5.311 3.473 12.522 1.00 89.75 459 ASP A O 1
ATOM 3740 N N . ILE A 1 460 ? -6.281 2.036 13.939 1.00 92.62 460 ILE A N 1
ATOM 3741 C CA . ILE A 1 460 ? -7.089 3.017 14.693 1.00 92.62 460 ILE A CA 1
ATOM 3742 C C . ILE A 1 460 ? -6.915 2.740 16.192 1.00 92.62 460 ILE A C 1
ATOM 3744 O O . ILE A 1 460 ? -7.048 1.588 16.619 1.00 92.62 460 ILE A O 1
ATOM 3748 N N . LEU A 1 461 ? -6.619 3.776 16.988 1.00 92.38 461 LEU A N 1
ATOM 3749 C CA . LEU A 1 461 ? -6.323 3.659 18.423 1.00 92.38 461 LEU A CA 1
ATOM 3750 C C . LEU A 1 461 ? -7.049 4.746 19.230 1.00 92.38 461 LEU A C 1
ATOM 3752 O O . LEU A 1 461 ? -6.574 5.875 19.314 1.00 92.38 461 LEU A O 1
ATOM 3756 N N . SER A 1 462 ? -8.183 4.409 19.848 1.00 94.69 462 SER A N 1
ATOM 3757 C CA . SER A 1 462 ? -9.042 5.382 20.546 1.00 94.69 462 SER A CA 1
ATOM 3758 C C . SER A 1 462 ? -9.775 4.745 21.741 1.00 94.69 462 SER A C 1
ATOM 3760 O O . SER A 1 462 ? -9.428 3.641 22.172 1.00 94.69 462 SER A O 1
ATOM 3762 N N . GLY A 1 463 ? -10.756 5.435 22.325 1.00 94.62 463 GLY A N 1
ATOM 3763 C CA . GLY A 1 463 ? -11.484 4.968 23.508 1.00 94.62 463 GLY A CA 1
ATOM 3764 C C . GLY A 1 463 ? -12.405 6.017 24.139 1.00 94.62 463 GLY A C 1
ATOM 3765 O O . GLY A 1 463 ? -12.672 7.056 23.542 1.00 94.62 463 GLY A O 1
ATOM 3766 N N . SER A 1 464 ? -12.864 5.770 25.371 1.00 95.12 464 SER A N 1
ATOM 3767 C CA . SER A 1 464 ? -13.527 6.780 26.215 1.00 95.12 464 SER A CA 1
ATOM 3768 C C . SER A 1 464 ? -13.462 6.452 27.722 1.00 95.12 464 SER A C 1
ATOM 3770 O O . SER A 1 464 ? -12.839 5.481 28.149 1.00 95.12 464 SER A O 1
ATOM 3772 N N . GLU A 1 465 ? -14.115 7.277 28.542 1.00 94.19 465 GLU A N 1
ATOM 3773 C CA . GLU A 1 465 ? -14.267 7.138 29.997 1.00 94.19 465 GLU A CA 1
ATOM 3774 C C . GLU A 1 465 ? -15.424 6.212 30.420 1.00 94.19 465 GLU A C 1
ATOM 3776 O O . GLU A 1 465 ? -15.513 5.810 31.586 1.00 94.19 465 GLU A O 1
ATOM 3781 N N . SER A 1 466 ? -16.287 5.845 29.466 1.00 94.88 466 SER A N 1
ATOM 3782 C CA . SER A 1 466 ? -17.447 4.953 29.599 1.00 94.88 466 SER A CA 1
ATOM 3783 C C . SER A 1 466 ? -17.284 3.714 28.706 1.00 94.88 466 SER A C 1
ATOM 3785 O O . SER A 1 466 ? -16.745 3.803 27.604 1.00 94.88 466 SER A O 1
ATOM 3787 N N . ILE A 1 467 ? -17.755 2.552 29.176 1.00 93.00 467 ILE A N 1
ATOM 3788 C CA . ILE A 1 467 ? -17.770 1.305 28.386 1.00 93.00 467 ILE A CA 1
ATOM 3789 C C . ILE A 1 467 ? -18.889 1.378 27.340 1.00 93.00 467 ILE A C 1
ATOM 3791 O O . ILE A 1 467 ? -18.730 0.937 26.208 1.00 93.00 467 ILE A O 1
ATOM 3795 N N . GLU A 1 468 ? -20.013 1.973 27.725 1.00 93.88 468 GLU A N 1
ATOM 3796 C CA . GLU A 1 468 ? -21.204 2.184 26.910 1.00 93.88 468 GLU A CA 1
ATOM 3797 C C . GLU A 1 468 ? -20.888 3.065 25.691 1.00 93.88 468 GLU A C 1
ATOM 3799 O O . GLU A 1 468 ? -21.248 2.720 24.567 1.00 93.88 468 GLU A O 1
ATOM 3804 N N . GLU A 1 469 ? -20.144 4.156 25.897 1.00 95.38 469 GLU A N 1
ATOM 3805 C CA . GLU A 1 469 ? -19.676 5.036 24.822 1.00 95.38 469 GLU A CA 1
ATOM 3806 C C . GLU A 1 469 ? -18.630 4.358 23.925 1.00 95.38 469 GLU A C 1
ATOM 3808 O O . GLU A 1 469 ? -18.664 4.546 22.712 1.00 95.38 469 GLU A O 1
ATOM 3813 N N . VAL A 1 470 ? -17.747 3.515 24.480 1.00 95.06 470 VAL A N 1
ATOM 3814 C CA . VAL A 1 470 ? -16.828 2.696 23.670 1.00 95.06 470 VAL A CA 1
ATOM 3815 C C . VAL A 1 470 ? -17.597 1.725 22.773 1.00 95.06 470 VAL A C 1
ATOM 3817 O O . VAL A 1 470 ? -17.281 1.639 21.591 1.00 95.06 470 VAL A O 1
ATOM 3820 N N . ILE A 1 471 ? -18.620 1.033 23.283 1.00 93.62 471 ILE A N 1
ATOM 3821 C CA . ILE A 1 471 ? -19.420 0.083 22.491 1.00 93.62 471 ILE A CA 1
ATOM 3822 C C . ILE A 1 471 ? -20.188 0.802 21.368 1.00 93.62 471 ILE A C 1
ATOM 3824 O O . ILE A 1 471 ? -20.206 0.322 20.234 1.00 93.62 471 ILE A O 1
ATOM 3828 N N . GLU A 1 472 ? -20.771 1.971 21.645 1.00 95.50 472 GLU A 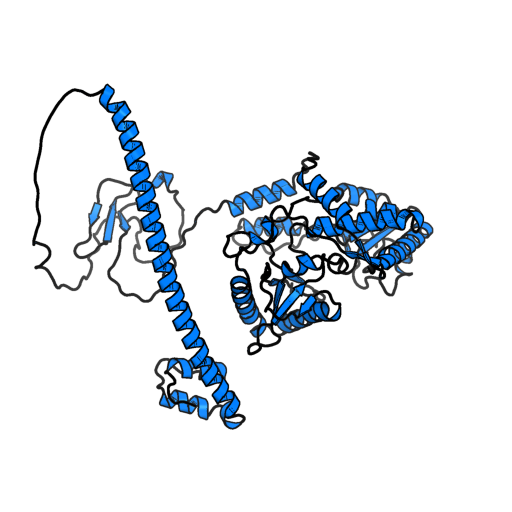N 1
ATOM 3829 C CA . GLU A 1 472 ? -21.447 2.781 20.623 1.00 95.50 472 GLU A CA 1
ATOM 3830 C C . GLU A 1 472 ? -20.456 3.334 19.580 1.00 95.50 472 GLU A C 1
ATOM 3832 O O . GLU A 1 472 ? -20.718 3.264 18.380 1.00 95.50 472 GLU A O 1
ATOM 3837 N N . LEU A 1 473 ? -19.273 3.796 20.000 1.00 96.56 473 LEU A N 1
ATOM 3838 C CA . LEU A 1 473 ? -18.197 4.218 19.096 1.00 96.56 473 LEU A CA 1
ATOM 3839 C C . LEU A 1 473 ? -17.700 3.058 18.214 1.00 96.56 473 LEU A C 1
ATOM 3841 O O . LEU A 1 473 ? -17.497 3.249 17.015 1.00 96.56 473 LEU A O 1
ATOM 3845 N N . GLN A 1 474 ? -17.546 1.849 18.763 1.00 95.44 474 GLN A N 1
ATOM 3846 C CA . GLN A 1 474 ? -17.209 0.647 17.991 1.00 95.44 474 GLN A CA 1
ATOM 3847 C C . GLN A 1 474 ? -18.274 0.344 16.930 1.00 95.44 474 GLN A C 1
ATOM 3849 O O . GLN A 1 474 ? -17.931 0.098 15.774 1.00 95.44 474 GLN A O 1
ATOM 3854 N N . HIS A 1 475 ? -19.556 0.397 17.299 1.00 95.25 475 HIS A N 1
ATOM 3855 C CA . HIS A 1 475 ? -20.672 0.176 16.380 1.00 95.25 475 HIS A CA 1
ATOM 3856 C C . HIS A 1 475 ? -20.710 1.228 15.257 1.00 95.25 475 HIS A C 1
ATOM 3858 O O . HIS A 1 475 ? -20.752 0.867 14.079 1.00 95.25 475 HIS A O 1
ATOM 3864 N N . GLN A 1 476 ? -20.593 2.515 15.599 1.00 97.88 476 GLN A N 1
ATOM 3865 C CA . GLN A 1 476 ? -20.530 3.604 14.620 1.00 97.88 476 GLN A CA 1
ATOM 3866 C C . GLN A 1 476 ? -19.311 3.494 13.694 1.00 97.88 476 GLN A C 1
ATOM 3868 O O . GLN A 1 476 ? -19.440 3.727 12.497 1.00 97.88 476 GLN A O 1
ATOM 3873 N N . LEU A 1 477 ? -18.140 3.092 14.204 1.00 97.56 477 LEU A N 1
ATOM 3874 C CA . LEU A 1 477 ? -16.957 2.832 13.376 1.00 97.56 477 LEU A CA 1
ATOM 3875 C C . LEU A 1 477 ? -17.198 1.675 12.396 1.00 97.56 477 LEU A C 1
ATOM 3877 O O . LEU A 1 477 ? -16.891 1.809 11.213 1.00 97.56 477 LEU A O 1
ATOM 3881 N N . ILE A 1 478 ? -17.759 0.552 12.856 1.00 96.19 478 ILE A N 1
ATOM 3882 C CA . ILE A 1 478 ? -18.028 -0.617 12.004 1.00 96.19 478 ILE A CA 1
ATOM 3883 C C . ILE A 1 478 ? -18.987 -0.252 10.868 1.00 96.19 478 ILE A C 1
ATOM 3885 O O . ILE A 1 478 ? -18.676 -0.522 9.706 1.00 96.19 478 ILE A O 1
ATOM 3889 N N . GLU A 1 479 ? -20.113 0.397 11.174 1.00 97.69 479 GLU A N 1
ATOM 3890 C CA . GLU A 1 479 ? -21.093 0.767 10.151 1.00 97.69 479 GLU A CA 1
ATOM 3891 C C . GLU A 1 479 ? -20.581 1.888 9.228 1.00 97.69 479 GLU A C 1
ATOM 3893 O O . GLU A 1 479 ? -20.796 1.799 8.020 1.00 97.69 479 GLU A O 1
ATOM 3898 N N . MET A 1 480 ? -19.815 2.869 9.729 1.00 98.06 480 MET A N 1
ATOM 3899 C CA . MET A 1 480 ? -19.206 3.913 8.889 1.00 98.06 480 MET A CA 1
ATOM 3900 C C . MET A 1 480 ? -18.190 3.347 7.890 1.00 98.06 480 MET A C 1
ATOM 3902 O O . MET A 1 480 ? -18.247 3.661 6.707 1.00 98.06 480 MET A O 1
ATOM 3906 N N . PHE A 1 481 ? -17.267 2.479 8.317 1.00 97.56 481 PHE A N 1
ATOM 3907 C CA . PHE A 1 481 ? -16.312 1.865 7.382 1.00 97.56 481 PHE A CA 1
ATOM 3908 C C . PHE A 1 481 ? -17.010 0.951 6.365 1.00 97.56 481 PHE A C 1
ATOM 3910 O O . PHE A 1 481 ? -16.644 0.930 5.187 1.00 97.56 481 PHE A O 1
ATOM 3917 N N . LYS A 1 482 ? -18.074 0.266 6.789 1.00 96.62 482 LYS A N 1
ATOM 3918 C CA . LYS A 1 482 ? -18.931 -0.560 5.935 1.00 96.62 482 LYS A CA 1
ATOM 3919 C C . LYS A 1 482 ? -19.662 0.259 4.861 1.00 96.62 482 LYS A C 1
ATOM 3921 O O . LYS A 1 482 ? -19.822 -0.264 3.759 1.00 96.62 482 LYS A O 1
ATOM 3926 N N . THR A 1 483 ? -20.010 1.537 5.088 1.00 97.25 483 THR A N 1
ATOM 3927 C CA . THR A 1 483 ? -20.532 2.406 4.005 1.00 97.25 483 THR A CA 1
ATOM 3928 C C . THR A 1 483 ? -19.491 2.717 2.922 1.00 97.25 483 THR A C 1
ATOM 3930 O O . THR A 1 483 ? -19.870 3.126 1.827 1.00 97.25 483 THR A O 1
ATOM 3933 N N . ALA A 1 484 ? -18.195 2.499 3.177 1.00 96.62 484 ALA A N 1
ATOM 3934 C CA . ALA A 1 484 ? -17.120 2.585 2.182 1.00 96.62 484 ALA A CA 1
ATOM 3935 C C . ALA A 1 484 ? -16.709 1.220 1.591 1.00 96.62 484 ALA A C 1
ATOM 3937 O O . ALA A 1 484 ? -15.693 1.120 0.897 1.00 96.62 484 ALA A O 1
ATOM 3938 N N . GLY A 1 485 ? -17.444 0.148 1.915 1.00 94.62 485 GLY A N 1
ATOM 3939 C CA . GLY A 1 485 ? -17.065 -1.231 1.597 1.00 94.62 485 GLY A CA 1
ATOM 3940 C C . GLY A 1 485 ? -15.830 -1.731 2.361 1.00 94.62 485 GLY A C 1
ATOM 3941 O O . GLY A 1 485 ? -15.232 -2.727 1.960 1.00 94.62 485 GLY A O 1
ATOM 3942 N N . MET A 1 486 ? -15.412 -1.043 3.428 1.00 95.62 486 MET A N 1
ATOM 3943 C CA . MET A 1 486 ? -14.259 -1.407 4.256 1.00 95.62 486 MET A CA 1
ATOM 3944 C C . MET A 1 486 ? -14.693 -2.185 5.506 1.00 95.62 486 MET A C 1
ATOM 3946 O O . MET A 1 486 ? -15.806 -2.027 6.005 1.00 95.62 486 MET A O 1
ATOM 3950 N N . HIS A 1 487 ? -13.794 -3.007 6.051 1.00 93.69 487 HIS A N 1
ATOM 3951 C CA . HIS A 1 487 ? -14.060 -3.819 7.242 1.00 93.69 487 HIS A CA 1
ATOM 3952 C C . HIS A 1 487 ? -12.988 -3.603 8.312 1.00 93.69 487 HIS A C 1
ATOM 3954 O O . HIS A 1 487 ? -11.796 -3.607 8.006 1.00 93.69 487 HIS A O 1
ATOM 3960 N N . LEU A 1 488 ? -13.408 -3.446 9.568 1.00 93.00 488 LEU A N 1
ATOM 3961 C CA . LEU A 1 488 ? -12.524 -3.306 10.729 1.00 93.00 488 LEU A CA 1
ATOM 3962 C C . LEU A 1 488 ? -12.352 -4.657 11.432 1.00 93.00 488 LEU A C 1
ATOM 3964 O O . LEU A 1 488 ? -13.340 -5.311 11.769 1.00 93.00 488 LEU A O 1
ATOM 3968 N N . HIS A 1 489 ? -11.111 -5.076 11.674 1.00 88.06 489 HIS A N 1
ATOM 3969 C CA . HIS A 1 489 ? -10.795 -6.389 12.242 1.00 88.06 489 HIS A CA 1
ATOM 3970 C C . HIS A 1 489 ? -9.639 -6.355 13.257 1.00 88.06 489 HIS A C 1
ATOM 3972 O O . HIS A 1 489 ? -8.952 -5.347 13.415 1.00 88.06 489 HIS A O 1
ATOM 3978 N N . LYS A 1 490 ? -9.377 -7.496 13.908 1.00 85.44 490 LYS A N 1
ATOM 3979 C CA . LYS A 1 490 ? -8.377 -7.649 14.982 1.00 85.44 490 LYS A CA 1
ATOM 3980 C C . LYS A 1 490 ? -8.641 -6.738 16.189 1.00 85.44 490 LYS A C 1
ATOM 3982 O O . LYS A 1 490 ? -7.701 -6.200 16.770 1.00 85.44 490 LYS A O 1
ATOM 3987 N N . TRP A 1 491 ? -9.908 -6.574 16.564 1.00 89.06 491 TRP A N 1
ATOM 3988 C CA . TRP A 1 491 ? -10.277 -5.742 17.708 1.00 89.06 491 TRP A CA 1
ATOM 3989 C C . TRP A 1 491 ? -9.596 -6.229 18.990 1.00 89.06 491 TRP A C 1
ATOM 3991 O O . TRP A 1 491 ? -9.604 -7.424 19.303 1.00 89.06 491 TRP A O 1
ATOM 4001 N N . CYS A 1 492 ? -9.013 -5.282 19.719 1.00 88.06 492 CYS A N 1
ATOM 4002 C CA . CYS A 1 492 ? -8.282 -5.487 20.961 1.00 88.06 492 CYS A CA 1
ATOM 4003 C C . CYS A 1 492 ? -8.659 -4.369 21.946 1.00 88.06 492 CYS A C 1
ATOM 4005 O O . CYS A 1 492 ? -8.881 -3.241 21.515 1.00 88.06 492 CYS A O 1
ATOM 4007 N N . GLY A 1 493 ? -8.741 -4.647 23.249 1.00 88.88 493 GLY A N 1
ATOM 4008 C CA . GLY A 1 493 ? -9.182 -3.665 24.247 1.00 88.88 493 GLY A CA 1
ATOM 4009 C C . GLY A 1 493 ? -8.639 -3.950 25.645 1.00 88.88 493 GLY A C 1
ATOM 4010 O O . GLY A 1 493 ? -8.333 -5.101 25.959 1.00 88.88 493 GLY A O 1
ATOM 4011 N N . ASN A 1 494 ? -8.509 -2.914 26.483 1.00 89.12 494 ASN A N 1
ATOM 4012 C CA . ASN A 1 494 ? -7.969 -3.048 27.848 1.00 89.12 494 ASN A CA 1
ATOM 4013 C C . ASN A 1 494 ? -8.926 -3.732 28.846 1.00 89.12 494 ASN A C 1
ATOM 4015 O O . ASN A 1 494 ? -8.507 -4.123 29.934 1.00 89.12 494 ASN A O 1
ATOM 4019 N N . LEU A 1 495 ? -10.186 -3.937 28.457 1.00 87.06 495 LEU A N 1
ATOM 4020 C CA . LEU A 1 495 ? -11.212 -4.637 29.226 1.00 87.06 495 LEU A CA 1
ATOM 4021 C C . LEU A 1 495 ? -11.893 -5.710 28.342 1.00 87.06 495 LEU A C 1
ATOM 4023 O O . LEU A 1 495 ? -12.209 -5.401 27.190 1.00 87.06 495 LEU A O 1
ATOM 4027 N N . PRO A 1 496 ? -12.147 -6.946 28.827 1.00 82.75 496 PRO A N 1
ATOM 4028 C CA . PRO A 1 496 ? -12.751 -8.018 28.021 1.00 82.75 496 PRO A CA 1
ATOM 4029 C C . PRO A 1 496 ? -14.098 -7.651 27.387 1.00 82.75 496 PRO A C 1
ATOM 4031 O O . PRO A 1 496 ? -14.389 -8.045 26.260 1.00 82.75 496 PRO A O 1
ATOM 4034 N N . GLU A 1 497 ? -14.908 -6.859 28.083 1.00 83.62 497 GLU A N 1
ATOM 4035 C CA . GLU A 1 497 ? -16.221 -6.393 27.646 1.00 83.62 497 GLU A CA 1
ATOM 4036 C C . GLU A 1 497 ? -16.160 -5.644 26.297 1.00 83.62 497 GLU A C 1
ATOM 4038 O O . GLU A 1 497 ? -17.062 -5.803 25.475 1.00 83.62 497 GLU A O 1
ATOM 4043 N N . ILE A 1 498 ? -15.048 -4.949 26.011 1.00 82.81 498 ILE A N 1
ATOM 4044 C CA . ILE A 1 498 ? -14.780 -4.209 24.760 1.00 82.81 498 ILE A CA 1
ATOM 4045 C C . ILE A 1 498 ? -14.609 -5.153 23.551 1.00 82.81 498 ILE A C 1
ATOM 4047 O O . ILE A 1 498 ? -14.831 -4.755 22.409 1.00 82.81 498 ILE A O 1
ATOM 4051 N N . THR A 1 499 ? -14.218 -6.413 23.764 1.00 80.25 499 THR A N 1
ATOM 4052 C CA . THR A 1 499 ? -14.033 -7.409 22.687 1.00 80.25 499 THR A CA 1
ATOM 4053 C C . THR A 1 499 ? -15.078 -8.525 22.710 1.00 80.25 499 THR A C 1
ATOM 4055 O O . THR A 1 499 ? -15.301 -9.177 21.690 1.00 80.25 499 THR A O 1
ATOM 4058 N N . SER A 1 500 ? -15.777 -8.712 23.833 1.00 74.25 500 SER A N 1
ATOM 4059 C CA . SER A 1 500 ? -16.800 -9.751 24.021 1.00 74.25 500 SER A CA 1
ATOM 4060 C C . SER A 1 500 ? -17.971 -9.668 23.033 1.00 74.25 500 SER A C 1
ATOM 4062 O O . SER A 1 500 ? -18.503 -10.707 22.639 1.00 74.25 500 SER A O 1
ATOM 4064 N N . ASN A 1 501 ? -18.310 -8.456 22.585 1.00 68.56 501 ASN A N 1
ATOM 4065 C CA . ASN A 1 501 ? -19.382 -8.176 21.626 1.00 68.56 501 ASN A CA 1
ATOM 4066 C C . ASN A 1 501 ? -18.946 -8.363 20.159 1.00 68.56 501 ASN A C 1
ATOM 4068 O O . ASN A 1 501 ? -19.773 -8.277 19.256 1.00 68.56 501 ASN A O 1
ATOM 4072 N N . LEU A 1 502 ? -17.655 -8.611 19.908 1.00 70.50 502 LEU A N 1
ATOM 4073 C CA . LEU A 1 502 ? -17.032 -8.607 18.580 1.00 70.50 502 LEU A CA 1
ATOM 4074 C C . LEU A 1 502 ? -16.369 -9.954 18.242 1.00 70.50 502 LEU A C 1
ATOM 4076 O O . LEU A 1 502 ? -15.361 -9.987 17.541 1.00 70.50 502 LEU A O 1
ATOM 4080 N N . GLN A 1 503 ? -16.907 -11.078 18.730 1.00 56.22 503 GLN A N 1
ATOM 4081 C CA . GLN A 1 503 ? -16.266 -12.403 18.622 1.00 56.22 503 GLN A CA 1
ATOM 4082 C C . GLN A 1 503 ? -15.974 -12.869 17.183 1.00 56.22 503 GLN A C 1
ATOM 4084 O O . GLN A 1 503 ? -15.017 -13.611 16.984 1.00 56.22 503 GLN A O 1
ATOM 4089 N N . GLU A 1 504 ? -16.720 -12.402 16.177 1.00 52.12 504 GLU A N 1
ATOM 4090 C CA . GLU A 1 504 ? -16.431 -12.680 14.756 1.00 52.12 504 GLU A CA 1
ATOM 4091 C C . GLU A 1 504 ? -15.227 -11.882 14.202 1.00 52.12 504 GLU A C 1
ATOM 4093 O O . GLU A 1 504 ? -14.649 -12.261 13.185 1.00 52.12 504 GLU A O 1
ATOM 4098 N N . TYR A 1 505 ? -14.815 -10.802 14.881 1.00 49.56 505 TYR A N 1
ATOM 4099 C CA . TYR A 1 505 ? -13.764 -9.862 14.455 1.00 49.56 505 TYR A CA 1
ATOM 4100 C C . TYR A 1 505 ? -12.585 -9.751 15.450 1.00 49.56 505 TYR A C 1
ATOM 4102 O O . TYR A 1 505 ? -11.616 -9.024 15.190 1.00 49.56 505 TYR A O 1
ATOM 4110 N N . ALA A 1 506 ? -12.669 -10.428 16.598 1.00 46.84 506 ALA A N 1
ATOM 4111 C CA . ALA A 1 506 ? -11.716 -10.347 17.702 1.00 46.84 506 ALA A CA 1
ATOM 4112 C C . ALA A 1 506 ? -10.389 -11.061 17.391 1.00 46.84 506 ALA A C 1
ATOM 4114 O O . ALA A 1 506 ? -10.364 -12.139 16.793 1.00 46.84 506 ALA A O 1
ATOM 4115 N N . PHE A 1 507 ? -9.267 -10.490 17.843 1.00 45.78 507 PHE A N 1
ATOM 4116 C CA . PHE A 1 507 ? -7.968 -11.155 17.721 1.00 45.78 507 PHE A CA 1
ATOM 4117 C C . PHE A 1 507 ? -7.757 -12.170 18.854 1.00 45.78 507 PHE A C 1
ATOM 4119 O O . PHE A 1 507 ? -7.245 -11.842 19.924 1.00 45.78 507 PHE A O 1
ATOM 4126 N N . LEU A 1 508 ? -8.150 -13.421 18.614 1.00 44.34 508 LEU A N 1
ATOM 4127 C CA . LEU A 1 508 ? -7.745 -14.539 19.465 1.00 44.34 508 LEU A CA 1
ATOM 4128 C C . LEU A 1 508 ? -6.218 -14.750 19.370 1.00 44.34 508 LEU A C 1
ATOM 4130 O O . LEU A 1 508 ? -5.650 -14.753 18.281 1.00 44.34 508 LEU A O 1
ATOM 4134 N N . GLU A 1 509 ? -5.590 -14.980 20.527 1.00 42.59 509 GLU A N 1
ATOM 4135 C CA . GLU A 1 509 ? -4.181 -15.388 20.707 1.00 42.59 509 GLU A CA 1
ATOM 4136 C C . GLU A 1 509 ? -3.055 -14.335 20.536 1.00 42.59 509 GLU A C 1
ATOM 4138 O O . GLU A 1 509 ? -1.981 -14.650 20.021 1.00 42.59 509 GLU A O 1
ATOM 4143 N N . SER A 1 510 ? -3.189 -13.144 21.139 1.00 48.25 510 SER A N 1
ATOM 4144 C CA . SER A 1 510 ? -2.053 -12.573 21.902 1.00 48.25 510 SER A CA 1
ATOM 4145 C C . SER A 1 510 ? -2.455 -11.583 23.008 1.00 48.25 510 SER A C 1
ATOM 4147 O O . SER A 1 510 ? -3.264 -10.688 22.803 1.00 48.25 510 SER A O 1
ATOM 4149 N N . ASP A 1 511 ? -1.797 -11.688 24.170 1.00 56.62 511 ASP A N 1
ATOM 4150 C CA . ASP A 1 511 ? -1.884 -10.742 25.310 1.00 56.62 511 ASP A CA 1
ATOM 4151 C C . ASP A 1 511 ? -1.202 -9.377 25.043 1.00 56.62 511 ASP A C 1
ATOM 4153 O O . ASP A 1 511 ? -1.095 -8.523 25.924 1.00 56.62 511 ASP A O 1
ATOM 4157 N N . GLU A 1 512 ? -0.696 -9.191 23.828 1.00 61.09 512 GLU A N 1
ATOM 4158 C CA . GLU A 1 512 ? 0.119 -8.075 23.363 1.00 61.09 512 GLU A CA 1
ATOM 4159 C C . GLU A 1 512 ? -0.210 -7.823 21.887 1.00 61.09 512 GLU A C 1
ATOM 4161 O O . GLU A 1 512 ? -0.124 -8.746 21.072 1.00 61.09 512 GLU A O 1
ATOM 4166 N N . THR A 1 513 ? -0.528 -6.581 21.531 1.00 61.44 513 THR A N 1
ATOM 4167 C CA . THR A 1 513 ? -0.862 -6.171 20.157 1.00 61.44 513 THR A CA 1
ATOM 4168 C C . THR A 1 513 ? 0.156 -5.144 19.675 1.00 61.44 513 THR A C 1
ATOM 4170 O O . THR A 1 513 ? 0.587 -4.285 20.442 1.00 61.44 513 THR A O 1
ATOM 4173 N N . LYS A 1 514 ? 0.587 -5.231 18.409 1.00 63.50 514 LYS A N 1
ATOM 4174 C CA . LYS A 1 514 ? 1.446 -4.192 17.818 1.00 63.50 514 LYS A CA 1
ATOM 4175 C C . LYS A 1 514 ? 0.577 -2.959 17.556 1.00 63.50 514 LYS A C 1
ATOM 4177 O O . LYS A 1 514 ? -0.503 -3.098 16.997 1.00 63.50 514 LYS A O 1
ATOM 4182 N N . ALA A 1 515 ? 1.047 -1.804 17.998 1.00 59.16 515 ALA A N 1
ATOM 4183 C CA . ALA A 1 515 ? 0.335 -0.537 17.995 1.00 59.16 515 ALA A CA 1
ATOM 4184 C C . ALA A 1 515 ? 1.354 0.555 17.659 1.00 59.16 515 ALA A C 1
ATOM 4186 O O . ALA A 1 515 ? 2.246 0.808 18.473 1.00 59.16 515 ALA A O 1
ATOM 4187 N N . LEU A 1 516 ? 1.254 1.160 16.469 1.00 64.44 516 LEU A N 1
ATOM 4188 C CA . LEU A 1 516 ? 2.125 2.270 16.044 1.00 64.44 516 LEU A CA 1
ATOM 4189 C C . LEU A 1 516 ? 3.621 1.940 16.215 1.00 64.44 516 LEU A C 1
ATOM 4191 O O . LEU A 1 516 ? 4.366 2.583 16.954 1.00 64.44 516 LEU A O 1
ATOM 4195 N N . GLY A 1 517 ? 4.034 0.818 15.626 1.00 66.06 517 GLY A N 1
ATOM 4196 C CA . GLY A 1 517 ? 5.368 0.230 15.758 1.00 66.06 517 GLY A CA 1
ATOM 4197 C C . GLY A 1 517 ? 5.736 -0.394 17.104 1.00 66.06 517 GLY A C 1
ATOM 4198 O O . GLY A 1 517 ? 6.487 -1.375 17.122 1.00 66.06 517 GLY A O 1
ATOM 4199 N N . ILE A 1 518 ? 5.193 0.113 18.205 1.00 73.81 518 ILE A N 1
ATOM 4200 C CA . ILE A 1 518 ? 5.428 -0.348 19.577 1.00 73.81 518 ILE A CA 1
ATOM 4201 C C . ILE A 1 518 ? 4.491 -1.538 19.871 1.00 73.81 518 ILE A C 1
ATOM 4203 O O . ILE A 1 518 ? 3.703 -1.961 19.021 1.00 73.81 518 ILE A O 1
ATOM 4207 N N . ILE A 1 519 ? 4.611 -2.166 21.039 1.00 79.88 519 ILE A N 1
ATOM 4208 C CA . ILE A 1 519 ? 3.653 -3.168 21.517 1.00 79.88 519 ILE A CA 1
ATOM 4209 C C . ILE A 1 519 ? 2.834 -2.563 22.655 1.00 79.88 519 ILE A C 1
ATOM 4211 O O . ILE A 1 519 ? 3.398 -1.979 23.574 1.00 79.88 519 ILE A O 1
ATOM 4215 N N . TRP A 1 520 ? 1.518 -2.734 22.628 1.00 85.12 520 TRP A N 1
ATOM 4216 C CA . TRP A 1 520 ? 0.623 -2.433 23.741 1.00 85.12 520 TRP A CA 1
ATOM 4217 C C . TRP A 1 520 ? 0.189 -3.738 24.414 1.00 85.12 520 TRP A C 1
ATOM 4219 O O . TRP A 1 520 ? -0.218 -4.687 23.739 1.00 85.12 520 TRP A O 1
ATOM 4229 N N . ASN A 1 521 ? 0.292 -3.797 25.741 1.00 83.75 521 ASN A N 1
ATOM 4230 C CA . ASN A 1 521 ? -0.324 -4.837 26.558 1.00 83.75 521 ASN A CA 1
ATOM 4231 C C . ASN A 1 521 ? -1.657 -4.293 27.096 1.00 83.75 521 ASN A C 1
ATOM 4233 O O . ASN A 1 521 ? -1.619 -3.397 27.943 1.00 83.75 521 ASN A O 1
ATOM 4237 N N . PRO A 1 522 ? -2.819 -4.811 26.658 1.00 83.81 522 PRO A N 1
ATOM 4238 C CA . PRO A 1 522 ? -4.105 -4.255 27.069 1.00 83.81 522 PRO A CA 1
ATOM 4239 C C . PRO A 1 522 ? -4.408 -4.504 28.552 1.00 83.81 522 PRO A C 1
ATOM 4241 O O . PRO A 1 522 ? -4.938 -3.628 29.225 1.00 83.81 522 PRO A O 1
ATOM 4244 N N . LYS A 1 523 ? -4.023 -5.670 29.094 1.00 82.38 523 LYS A N 1
ATOM 4245 C CA . LYS A 1 523 ? -4.328 -6.080 30.483 1.00 82.38 523 LYS A CA 1
ATOM 4246 C C . LYS A 1 523 ? -3.621 -5.227 31.539 1.00 82.38 523 LYS A C 1
ATOM 4248 O O . LYS A 1 523 ? -4.121 -5.088 32.650 1.00 82.38 523 LYS A O 1
ATOM 4253 N N . LEU A 1 524 ? -2.437 -4.714 31.208 1.00 83.38 524 LEU A N 1
ATOM 4254 C CA . LEU A 1 524 ? -1.639 -3.809 32.043 1.00 83.38 524 LEU A CA 1
ATOM 4255 C C . LEU A 1 524 ? -1.725 -2.346 31.574 1.00 83.38 524 LEU A C 1
ATOM 4257 O O . LEU A 1 524 ? -1.096 -1.478 32.175 1.00 83.38 524 LEU A O 1
ATOM 4261 N N . ASP A 1 525 ? -2.455 -2.107 30.483 1.00 84.06 525 ASP A N 1
ATOM 4262 C CA . ASP A 1 525 ? -2.596 -0.847 29.757 1.00 84.06 525 ASP A CA 1
ATOM 4263 C C . ASP A 1 525 ? -1.280 -0.050 29.606 1.00 84.06 525 ASP A C 1
ATOM 4265 O O . ASP A 1 525 ? -1.160 1.133 29.954 1.00 84.06 525 ASP A O 1
ATOM 4269 N N . CYS A 1 526 ? -0.246 -0.737 29.114 1.00 84.31 526 CYS A N 1
ATOM 4270 C CA . CYS A 1 526 ? 1.113 -0.209 29.030 1.00 84.31 526 CYS A CA 1
ATOM 4271 C C . CYS A 1 526 ? 1.791 -0.511 27.687 1.00 84.31 526 CYS A C 1
ATOM 4273 O O . CYS A 1 526 ? 1.490 -1.499 27.013 1.00 84.31 526 CYS A O 1
ATOM 4275 N N . PHE A 1 527 ? 2.726 0.358 27.296 1.00 85.00 527 PHE A N 1
ATOM 4276 C CA . PHE A 1 527 ? 3.573 0.153 26.123 1.00 85.00 527 PHE A CA 1
ATOM 4277 C C . PHE A 1 527 ? 4.835 -0.643 26.484 1.00 85.00 527 PHE A C 1
ATOM 4279 O O . PHE A 1 527 ? 5.451 -0.417 27.526 1.00 85.00 527 PHE A O 1
ATOM 4286 N N . LEU A 1 528 ? 5.229 -1.562 25.603 1.00 81.56 528 LEU A N 1
ATOM 4287 C CA . LEU A 1 528 ? 6.317 -2.519 25.775 1.00 81.56 528 LEU A CA 1
ATOM 4288 C C . LEU A 1 528 ? 7.270 -2.508 24.571 1.00 81.56 528 LEU A C 1
ATOM 4290 O O . LEU A 1 528 ? 6.851 -2.418 23.416 1.00 81.56 528 LEU A O 1
ATOM 4294 N N . PHE A 1 529 ? 8.560 -2.709 24.847 1.00 78.38 529 PHE A N 1
ATOM 4295 C CA . PHE A 1 529 ? 9.606 -2.891 23.839 1.00 78.38 529 PHE A CA 1
ATOM 4296 C C . PHE A 1 529 ? 10.209 -4.298 23.955 1.00 78.38 529 PHE A C 1
ATOM 4298 O O . PHE A 1 529 ? 10.907 -4.610 24.921 1.00 78.38 529 PHE A O 1
ATOM 4305 N N . ARG A 1 530 ? 9.973 -5.163 22.959 1.00 70.25 530 ARG A N 1
ATOM 4306 C CA . ARG A 1 530 ? 10.579 -6.506 22.899 1.00 70.25 530 ARG A CA 1
ATOM 4307 C C . ARG A 1 530 ? 11.991 -6.443 22.310 1.00 70.25 530 ARG A C 1
ATOM 4309 O O . ARG A 1 530 ? 12.182 -6.565 21.103 1.00 70.25 530 ARG A O 1
ATOM 4316 N N . ILE A 1 531 ? 12.992 -6.282 23.174 1.00 72.38 531 ILE A N 1
ATOM 4317 C CA . ILE A 1 531 ? 14.408 -6.276 22.781 1.00 72.38 531 ILE A CA 1
ATOM 4318 C C . ILE A 1 531 ? 14.935 -7.718 22.706 1.00 72.38 531 ILE A C 1
ATOM 4320 O O . ILE A 1 531 ? 15.337 -8.310 23.708 1.00 72.38 531 ILE A O 1
ATOM 4324 N N . GLU A 1 532 ? 14.975 -8.292 21.502 1.00 68.06 532 GLU A N 1
ATOM 4325 C CA . GLU A 1 532 ? 15.676 -9.558 21.256 1.00 68.06 532 GLU A CA 1
ATOM 4326 C C . GLU A 1 532 ? 17.196 -9.373 21.382 1.00 68.06 532 GLU A C 1
ATOM 4328 O O . GLU A 1 532 ? 17.849 -8.812 20.495 1.00 68.06 532 GLU A O 1
ATOM 4333 N N . GLN A 1 533 ? 17.788 -9.893 22.460 1.00 60.97 533 GLN A N 1
ATOM 4334 C CA . GLN A 1 533 ? 19.236 -9.861 22.655 1.00 60.97 533 GLN A CA 1
ATOM 4335 C C . GLN A 1 533 ? 19.943 -10.846 21.705 1.00 60.97 533 GLN A C 1
ATOM 4337 O O . GLN A 1 533 ? 20.223 -11.997 22.041 1.00 60.97 533 GLN A O 1
ATOM 4342 N N . G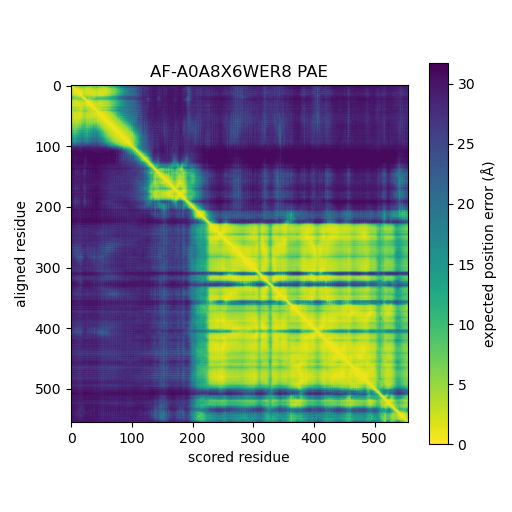LN A 1 534 ? 20.243 -10.370 20.496 1.00 62.94 534 GLN A N 1
ATOM 4343 C CA . GLN A 1 534 ? 21.049 -11.079 19.503 1.00 62.94 534 GLN A CA 1
ATOM 4344 C C . GLN A 1 534 ? 22.400 -11.511 20.104 1.00 62.94 534 GLN A C 1
ATOM 4346 O O . GLN A 1 534 ? 23.038 -10.756 20.846 1.00 62.94 534 GLN A O 1
ATOM 4351 N N . ARG A 1 535 ? 22.868 -12.721 19.760 1.00 63.09 535 ARG A N 1
ATOM 4352 C CA . ARG A 1 535 ? 24.202 -13.205 20.163 1.00 63.09 535 ARG A CA 1
ATOM 4353 C C . ARG A 1 535 ? 25.255 -12.197 19.702 1.00 63.09 535 ARG A C 1
ATOM 4355 O O . ARG A 1 535 ? 25.284 -11.871 18.518 1.00 63.09 535 ARG A O 1
ATOM 4362 N N . ARG A 1 536 ? 26.122 -11.730 20.614 1.00 64.62 536 ARG A N 1
ATOM 4363 C CA . ARG A 1 536 ? 27.174 -10.745 20.298 1.00 64.62 536 ARG A CA 1
ATOM 4364 C C . ARG A 1 536 ? 28.007 -11.228 19.096 1.00 64.62 536 ARG A C 1
ATOM 4366 O O . ARG A 1 536 ? 28.690 -12.244 19.228 1.00 64.62 536 ARG A O 1
ATOM 4373 N N . PRO A 1 537 ? 27.960 -10.536 17.946 1.00 69.12 537 PRO A N 1
ATOM 4374 C CA . PRO A 1 537 ? 28.739 -10.914 16.778 1.00 69.12 537 PRO A CA 1
ATOM 4375 C C . PRO A 1 537 ? 30.206 -10.524 16.976 1.00 69.12 537 PRO A C 1
ATOM 4377 O O . PRO A 1 537 ? 30.527 -9.585 17.705 1.00 69.12 537 PRO A O 1
ATOM 4380 N N . THR A 1 538 ? 31.112 -11.226 16.297 1.00 74.25 538 THR A N 1
ATOM 4381 C CA . THR A 1 538 ? 32.565 -10.986 16.379 1.00 74.25 538 THR A CA 1
ATOM 4382 C C . THR A 1 538 ? 33.013 -9.674 15.728 1.00 74.25 538 THR A C 1
ATOM 4384 O O . THR A 1 538 ? 34.154 -9.259 15.907 1.00 74.25 538 THR A O 1
ATOM 4387 N N . SER A 1 539 ? 32.139 -9.018 14.965 1.00 75.62 539 SER A N 1
ATOM 4388 C CA . SER A 1 539 ? 32.340 -7.675 14.420 1.00 75.62 539 SER A CA 1
ATOM 4389 C C . SER A 1 539 ? 30.995 -6.981 14.192 1.00 75.62 539 SER A C 1
ATOM 4391 O O . SER A 1 539 ? 29.968 -7.630 13.987 1.00 75.62 539 SER A O 1
ATOM 4393 N N . PHE A 1 540 ? 30.997 -5.647 14.221 1.00 77.25 540 PHE A N 1
ATOM 4394 C CA . PHE A 1 540 ? 29.816 -4.832 13.937 1.00 77.25 540 PHE A CA 1
ATOM 4395 C C . PHE A 1 540 ? 29.896 -4.252 12.524 1.00 77.25 540 PHE A C 1
ATOM 4397 O O . PHE A 1 540 ? 30.944 -3.772 12.100 1.00 77.25 540 PHE A O 1
ATOM 4404 N N . THR A 1 541 ? 28.777 -4.269 11.796 1.00 71.50 541 THR A N 1
ATOM 4405 C CA . THR A 1 541 ? 28.649 -3.595 10.494 1.00 71.50 541 THR A CA 1
ATOM 4406 C C . THR A 1 541 ? 27.592 -2.499 10.572 1.00 71.50 541 THR A C 1
ATOM 4408 O O . THR A 1 541 ? 26.586 -2.651 11.266 1.00 71.50 541 THR A O 1
ATOM 4411 N N . LYS A 1 542 ? 27.781 -1.409 9.817 1.00 61.28 542 LYS A N 1
ATOM 4412 C CA . LYS A 1 542 ? 26.862 -0.255 9.782 1.00 61.28 542 LYS A CA 1
ATOM 4413 C C . LYS A 1 542 ? 25.409 -0.671 9.485 1.00 61.28 542 LYS A C 1
ATOM 4415 O O . LYS A 1 542 ? 24.493 -0.222 10.164 1.00 61.28 542 LYS A O 1
ATOM 4420 N N . ARG A 1 543 ? 25.204 -1.614 8.552 1.00 61.34 543 ARG A N 1
ATOM 4421 C CA . ARG A 1 543 ? 23.885 -2.204 8.234 1.00 61.34 543 ARG A CA 1
ATOM 4422 C C . ARG A 1 543 ? 23.265 -2.951 9.421 1.00 61.34 543 ARG A C 1
ATOM 4424 O O . ARG A 1 543 ? 22.069 -2.828 9.651 1.00 61.34 543 ARG A O 1
ATOM 4431 N N . MET A 1 544 ? 24.057 -3.729 10.156 1.00 71.38 544 MET A N 1
ATOM 4432 C CA . MET A 1 544 ? 23.575 -4.518 11.292 1.00 71.38 544 MET A CA 1
ATOM 4433 C C . MET A 1 544 ? 23.228 -3.637 12.500 1.00 71.38 544 MET A C 1
ATOM 4435 O O . MET A 1 544 ? 22.241 -3.913 13.173 1.00 71.38 544 MET A O 1
ATOM 4439 N N . VAL A 1 545 ? 23.984 -2.558 12.742 1.00 74.50 545 VAL A N 1
ATOM 4440 C CA . VAL A 1 545 ? 23.653 -1.561 13.777 1.00 74.50 545 VAL A CA 1
ATOM 4441 C C . VAL A 1 545 ? 22.318 -0.882 13.458 1.00 74.50 545 VAL A C 1
ATOM 4443 O O . VAL A 1 545 ? 21.410 -0.940 14.281 1.00 74.50 545 VAL A O 1
ATOM 4446 N N . LEU A 1 546 ? 22.145 -0.353 12.239 1.00 68.31 546 LEU A N 1
ATOM 4447 C CA . LEU A 1 546 ? 20.871 0.237 11.795 1.00 68.31 546 LEU A CA 1
ATOM 4448 C C . LEU A 1 546 ? 19.705 -0.758 11.900 1.00 68.31 546 LEU A C 1
ATOM 4450 O O . LEU A 1 546 ? 18.674 -0.444 12.482 1.00 68.31 546 LEU A O 1
ATOM 4454 N N . SER A 1 547 ? 19.903 -1.996 11.436 1.00 70.81 547 SER A N 1
ATOM 4455 C CA . SER A 1 547 ? 18.915 -3.077 11.553 1.00 70.81 547 SER A CA 1
ATOM 4456 C C . SER A 1 547 ? 18.655 -3.545 12.995 1.00 70.81 547 SER A C 1
ATOM 4458 O O . SER A 1 547 ? 17.760 -4.364 13.191 1.00 70.81 547 SER A O 1
ATOM 4460 N N . THR A 1 548 ? 19.431 -3.095 13.984 1.00 73.38 548 THR A N 1
ATOM 4461 C CA . THR A 1 548 ? 19.179 -3.354 15.412 1.00 73.38 548 THR A CA 1
ATOM 4462 C C . THR A 1 548 ? 18.420 -2.191 16.051 1.00 73.38 548 THR A C 1
ATOM 4464 O O . THR A 1 548 ? 17.531 -2.435 16.857 1.00 73.38 548 THR A O 1
ATOM 4467 N N . ILE A 1 549 ? 18.714 -0.946 15.655 1.00 72.62 549 ILE A N 1
ATOM 4468 C CA . ILE A 1 549 ? 17.977 0.252 16.092 1.00 72.62 549 ILE A CA 1
ATOM 4469 C C . ILE A 1 549 ? 16.534 0.184 15.564 1.00 72.62 549 ILE A C 1
ATOM 4471 O O . ILE A 1 549 ? 15.599 0.092 16.357 1.00 72.62 549 ILE A O 1
ATOM 4475 N N . ALA A 1 550 ? 16.358 0.033 14.246 1.00 68.69 550 ALA A N 1
ATOM 4476 C CA . ALA A 1 550 ? 15.059 -0.126 13.571 1.00 68.69 550 ALA A CA 1
ATOM 4477 C C . ALA A 1 550 ? 14.365 -1.493 13.819 1.00 68.69 550 ALA A C 1
ATOM 4479 O O . ALA A 1 550 ? 13.532 -1.945 13.037 1.00 68.69 550 ALA A O 1
ATOM 4480 N N . ARG A 1 551 ? 14.755 -2.211 14.881 1.00 69.19 551 ARG A N 1
ATOM 4481 C CA . ARG A 1 551 ? 14.021 -3.361 15.444 1.00 69.19 551 ARG A CA 1
ATOM 4482 C C . ARG A 1 551 ? 13.343 -3.026 16.772 1.00 69.19 551 ARG A C 1
ATOM 4484 O O . ARG A 1 551 ? 12.442 -3.757 17.170 1.00 69.19 551 ARG A O 1
ATOM 4491 N N . ILE A 1 552 ? 13.797 -1.979 17.463 1.00 67.19 552 ILE A N 1
ATOM 4492 C CA . ILE A 1 552 ? 13.212 -1.504 18.724 1.00 67.19 552 ILE A CA 1
ATOM 4493 C C . ILE A 1 552 ? 11.906 -0.759 18.425 1.00 67.19 552 ILE A C 1
ATOM 4495 O O . ILE A 1 552 ? 10.922 -0.924 19.140 1.00 67.19 552 ILE A O 1
ATOM 4499 N N . PHE A 1 553 ? 11.905 0.012 17.339 1.00 61.69 553 PHE A N 1
ATOM 4500 C CA . PHE A 1 553 ? 10.791 0.806 16.844 1.00 61.69 553 PHE A CA 1
ATOM 4501 C C . PHE A 1 553 ? 10.753 0.693 15.310 1.00 61.69 553 PHE A C 1
ATOM 4503 O O . PHE A 1 553 ? 11.799 0.699 14.662 1.00 61.69 553 PHE A O 1
ATOM 4510 N N . ASP A 1 554 ? 9.556 0.476 14.769 1.00 58.41 554 ASP A N 1
ATOM 4511 C CA . ASP A 1 554 ? 9.259 0.103 13.373 1.00 58.41 554 ASP A CA 1
ATOM 4512 C C . ASP A 1 554 ? 7.786 0.509 13.135 1.00 58.41 554 ASP A C 1
ATOM 4514 O O . ASP A 1 554 ? 6.933 -0.387 13.224 1.00 58.41 554 ASP A O 1
ATOM 4518 N N . PRO A 1 555 ? 7.496 1.837 13.066 1.00 51.75 555 PRO A N 1
ATOM 4519 C CA . PRO A 1 555 ? 6.152 2.443 13.123 1.00 51.75 555 PRO A CA 1
ATOM 4520 C C . PRO A 1 555 ? 5.193 1.941 12.042 1.00 51.75 555 PRO A C 1
ATOM 4522 O O . PRO A 1 555 ? 5.561 2.001 10.848 1.00 51.75 555 PRO A O 1
#

Mean predicted aligned error: 18.98 Å

Foldseek 3Di:
DLPPDDPVLLCVLLVVLVHDDDPPDDSVVSVVSNCVRPCCVVDVVVSVVSSVVSVVVVVVVVVVVVVVVVVVVVVVVVVVVVVVVVVVVVVVVVVVVVVVCVVPDPDDDDDDDDDDDDDPPPDDDDDDDPDDDDPDDALDPCVVDDDDDDDDDDPVCVVVQFDPDKDDGPPAQKIWTQGPSGTDIDGDDPDPDPDPDDDDPPDVPCVLVVVVVVVVVVVDPPVDPCQDPLQVQVVVQFVVAWDADPQRAIEGAFAFQDDLVLAAAAVVVQVVLQVVQVVVCVVDVVLVVLVVVVVVVCVVVVQKDWDDPPDPDRAHEWRKDWDFDPPDPDTRIDIATAQVDGHPSRDGNQNGTRQSDAPADDPVQLVVQLVVAPKKKKWFWPPQQSLHFYDPVCQRHQKYWDASDPPGDIIIMGRGTQHPNHNCSNVSRLVVLLVLLVVCCVVQVLQSVQSNHQDDRRMGIHHHHDPVSLQSNVVSNQVSCVSNVIGIAQMDILDVSSCVVPVVRHDPDDCWDQDQQWIARSPVRDTDFDQDPPDDDPDDDSVVVVVNVCNRGPD

Nearest PDB structures (foldseek):
  8dw8-assembly1_A  TM=7.418E-01  e=2.212E-08  Moloney murine leukemia virus
  1d1u-assembly1_A  TM=7.760E-01  e=4.521E-07  Moloney murine leukemia virus
  4mh8-assembly1_A  TM=7.219E-01  e=2.157E-07  Moloney murine leukemia virus isolate Shinnick
  8cs0-assembly1_A  TM=7.487E-01  e=3.510E-06  Moloney murine leukemia virus
  1nnd-assembly1_A  TM=7.546E-01  e=4.939E-06  Moloney murine leukemia virus

Organism: Trichonephila clavipes (NCBI:txid2585209)

Sequence (555 aa):
MFKNCRKEDLRIVALELGETAAEKVTIVELTEIIKENKYFKEDVEFVKELIQYTIEDRKNVEEDRKRAEEDRKRERIEEDRKKEAENRLREKELELELACLNVRVNSDNERTGEGCNSLDALVKSVRILTVKVPNRLEADRNFNIPERVQILLGAEVFYELMLPGQFKMEGSNVIFQNTVFGFIVFGSTSADTKRKEHCGFIQATDNLVHSIKKFWEIENVETDSVKTIELDICEDHFKNTHSRDDQGRYTVAMPLKEDPSCLGESRQTAIQSLHSLWKRLSRDKEYLSLYEKFLQEYEDLGHMREINADGSGVSFYMPHHGVYRREKSTTKLRTVFNASSPSTSGKSLNSIQFNSGLVQDDLFSIMVRFRKHKYAFTTVIEKMFRMINIHPEQTCLQRILWKKGIGEPIKTYELTTVTYGTVSAPYLAMRTLKQLAMDEANNFPLAAPVVLSDCYMDDILSGSESIEEVIELQHQLIEMFKTAGMHLHKWCGNLPEITSNLQEYAFLESDETKALGIIWNPKLDCFLFRIEQQRRPTSFTKRMVLSTIARIFDP